Protein AF-A0A3M1YSK4-F1 (afdb_monomer_lite)

Structure (mmCIF, N/CA/C/O backbone):
data_AF-A0A3M1YSK4-F1
#
_entry.id   AF-A0A3M1YSK4-F1
#
loop_
_atom_site.group_PDB
_atom_site.id
_atom_site.type_symbol
_atom_site.label_atom_id
_atom_site.label_alt_id
_atom_site.label_comp_id
_atom_site.label_asym_id
_atom_site.label_entity_id
_atom_site.label_seq_id
_atom_site.pdbx_PDB_ins_code
_atom_site.Cartn_x
_atom_site.Cartn_y
_atom_site.Cartn_z
_atom_site.occupancy
_atom_site.B_iso_or_equiv
_atom_site.auth_seq_id
_atom_site.auth_comp_id
_atom_site.auth_asym_id
_atom_site.auth_atom_id
_atom_site.pdbx_PDB_model_num
ATOM 1 N N . ILE A 1 1 ? -43.337 2.635 16.873 1.00 69.44 1 ILE A N 1
ATOM 2 C CA . ILE A 1 1 ? -42.571 3.562 17.735 1.00 69.44 1 ILE A CA 1
ATOM 3 C C . ILE A 1 1 ? -43.457 3.915 18.914 1.00 69.44 1 ILE A C 1
ATOM 5 O O . ILE A 1 1 ? -44.549 4.433 18.715 1.00 69.44 1 ILE A O 1
ATOM 9 N N . ASP A 1 2 ? -43.029 3.544 20.111 1.00 74.69 2 ASP A N 1
ATOM 10 C CA . ASP A 1 2 ? -43.622 3.977 21.366 1.00 74.69 2 ASP A CA 1
ATOM 11 C C . ASP A 1 2 ? -42.881 5.238 21.821 1.00 74.69 2 ASP A C 1
ATOM 13 O O . ASP A 1 2 ? -41.822 5.171 22.446 1.00 74.69 2 ASP A O 1
ATOM 17 N N . ALA A 1 3 ? -43.426 6.394 21.438 1.00 64.06 3 ALA A N 1
ATOM 18 C CA . ALA A 1 3 ? -42.838 7.697 21.733 1.00 64.06 3 ALA A CA 1
ATOM 19 C C . ALA A 1 3 ? -42.846 8.032 23.235 1.00 64.06 3 ALA A C 1
ATOM 21 O O . ALA A 1 3 ? -42.086 8.889 23.667 1.00 64.06 3 ALA A O 1
ATOM 22 N N . VAL A 1 4 ? -43.686 7.364 24.036 1.00 69.44 4 VAL A N 1
ATOM 23 C CA . VAL A 1 4 ? -43.773 7.607 25.485 1.00 69.44 4 VAL A CA 1
ATOM 24 C C . VAL A 1 4 ? -42.584 6.978 26.205 1.00 69.44 4 VAL A C 1
ATOM 26 O O . VAL A 1 4 ? -42.058 7.564 27.145 1.00 69.44 4 VAL A O 1
ATOM 29 N N . ASN A 1 5 ? -42.140 5.809 25.740 1.00 73.50 5 ASN A N 1
ATOM 30 C CA . ASN A 1 5 ? -41.028 5.070 26.338 1.00 73.50 5 ASN A CA 1
ATOM 31 C C . ASN A 1 5 ? -39.710 5.197 25.556 1.00 73.50 5 ASN A C 1
ATOM 33 O O . ASN A 1 5 ? -38.751 4.512 25.900 1.00 73.50 5 ASN A O 1
ATOM 37 N N . ASN A 1 6 ? -39.669 6.030 24.509 1.00 79.12 6 ASN A N 1
ATOM 38 C CA . ASN A 1 6 ? -38.544 6.163 23.576 1.00 79.12 6 ASN A CA 1
ATOM 39 C C . ASN A 1 6 ? -38.086 4.808 22.994 1.00 79.12 6 ASN A C 1
ATOM 41 O O . ASN A 1 6 ? -36.910 4.459 23.034 1.00 79.12 6 ASN A O 1
ATOM 45 N N . ARG A 1 7 ? -39.041 3.994 22.513 1.00 83.31 7 ARG A N 1
ATOM 46 C CA . ARG A 1 7 ? -38.781 2.618 22.046 1.00 83.31 7 ARG A CA 1
ATOM 47 C C . ARG A 1 7 ? -39.278 2.352 20.634 1.00 83.31 7 ARG A C 1
ATOM 49 O O . ARG A 1 7 ? -40.385 2.738 20.245 1.00 83.31 7 ARG A O 1
ATOM 56 N N . ILE A 1 8 ? -38.508 1.568 19.889 1.00 84.94 8 ILE A N 1
ATOM 57 C CA . ILE A 1 8 ? -38.940 0.961 18.630 1.00 84.94 8 ILE A CA 1
ATOM 58 C C . ILE A 1 8 ? -39.324 -0.491 18.926 1.00 84.94 8 ILE A C 1
ATOM 60 O O . ILE A 1 8 ? -38.470 -1.351 19.090 1.00 84.94 8 ILE A O 1
ATOM 64 N N . ASN A 1 9 ? -40.627 -0.764 19.025 1.00 84.38 9 ASN A N 1
ATOM 65 C CA . ASN A 1 9 ? -41.122 -2.125 19.225 1.00 84.38 9 ASN A CA 1
ATOM 66 C C . ASN A 1 9 ? -41.225 -2.840 17.879 1.00 84.38 9 ASN A C 1
ATOM 68 O O . ASN A 1 9 ? -41.988 -2.417 17.006 1.00 84.38 9 ASN A O 1
ATOM 72 N N . LEU A 1 10 ? -40.472 -3.925 17.748 1.00 78.12 10 LEU A N 1
ATOM 73 C CA . LEU A 1 10 ? -40.433 -4.781 16.572 1.00 78.12 10 LEU A CA 1
ATOM 74 C C . LEU A 1 10 ? -41.111 -6.120 16.888 1.00 78.12 10 LEU A C 1
ATOM 76 O O . LEU A 1 10 ? -41.159 -6.552 18.038 1.00 78.12 10 LEU A O 1
ATOM 80 N N . THR A 1 11 ? -41.684 -6.754 15.868 1.00 80.00 11 THR A N 1
ATOM 81 C CA . THR A 1 11 ? -42.282 -8.100 15.967 1.00 80.00 11 THR A CA 1
ATOM 82 C C . THR A 1 11 ? -41.516 -9.051 15.044 1.00 80.00 11 THR A C 1
ATOM 84 O O . THR A 1 11 ? -40.418 -8.714 14.614 1.00 80.00 11 THR A O 1
ATOM 87 N N . SER A 1 12 ? -42.048 -10.235 14.729 1.00 79.50 12 SER A N 1
ATOM 88 C CA . SER A 1 12 ? -41.377 -11.170 13.817 1.00 79.50 12 SER A CA 1
ATOM 89 C C . SER A 1 12 ? -41.131 -10.545 12.437 1.00 79.50 12 SER A C 1
ATOM 91 O O . SER A 1 12 ? -42.082 -10.095 11.795 1.00 79.50 12 SER A O 1
ATOM 93 N N . GLY A 1 13 ? -39.889 -10.572 11.959 1.00 80.25 13 GLY A N 1
ATOM 94 C CA . GLY A 1 13 ? -39.510 -10.066 10.641 1.00 80.25 13 GLY A CA 1
ATOM 95 C C . GLY A 1 13 ? -38.006 -9.821 10.527 1.00 80.25 13 GLY A C 1
ATOM 96 O O . GLY A 1 13 ? -37.271 -10.058 11.480 1.00 80.25 13 GLY A O 1
ATOM 97 N N . ILE A 1 14 ? -37.577 -9.344 9.357 1.00 78.81 14 ILE A N 1
ATOM 98 C CA . ILE A 1 14 ? -36.200 -8.912 9.079 1.00 78.81 14 ILE A CA 1
ATOM 99 C C . ILE A 1 14 ? -36.229 -7.402 8.844 1.00 78.81 14 ILE A C 1
ATOM 101 O O . ILE A 1 14 ? -37.093 -6.904 8.117 1.00 78.81 14 ILE A O 1
ATOM 105 N N . ILE A 1 15 ? -35.292 -6.684 9.455 1.00 84.81 15 ILE A N 1
ATOM 106 C CA . ILE A 1 15 ? -35.078 -5.249 9.262 1.00 84.81 15 ILE A CA 1
ATOM 107 C C . ILE A 1 15 ? -33.598 -5.054 8.966 1.00 84.81 15 ILE A C 1
ATOM 109 O O . ILE A 1 15 ? -32.763 -5.674 9.612 1.00 84.81 15 ILE A O 1
ATOM 113 N N . TYR A 1 16 ? -33.301 -4.219 7.975 1.00 85.50 16 TYR A N 1
ATOM 114 C CA . TYR A 1 16 ? -31.937 -3.944 7.515 1.00 85.50 16 TYR A CA 1
ATOM 115 C C . TYR A 1 16 ? -31.630 -2.437 7.437 1.00 85.50 16 TYR A C 1
ATOM 117 O O . TYR A 1 16 ? -30.545 -2.047 7.028 1.00 85.50 16 TYR A O 1
ATOM 125 N N . ASP A 1 17 ? -32.614 -1.578 7.727 1.00 89.38 17 ASP A N 1
ATOM 126 C CA . ASP A 1 17 ? -32.484 -0.120 7.651 1.00 89.38 17 ASP A CA 1
ATOM 127 C C . ASP A 1 17 ? -33.596 0.539 8.477 1.00 89.38 17 ASP A C 1
ATOM 129 O O . ASP A 1 17 ? -34.782 0.265 8.261 1.00 89.38 17 ASP A O 1
ATOM 133 N N . ILE A 1 18 ? -33.236 1.419 9.411 1.00 91.25 18 ILE A N 1
ATOM 134 C CA . ILE A 1 18 ? -34.190 2.246 10.157 1.00 91.25 18 ILE A CA 1
ATOM 135 C C . ILE A 1 18 ? -33.771 3.704 10.027 1.00 91.25 18 ILE A C 1
ATOM 137 O O . ILE A 1 18 ? -32.757 4.123 10.578 1.00 91.25 18 ILE A O 1
ATOM 141 N N . LYS A 1 19 ? -34.597 4.497 9.344 1.00 91.12 19 LYS A N 1
ATOM 142 C CA . LYS A 1 19 ? -34.442 5.952 9.251 1.00 91.12 19 LYS A CA 1
ATOM 143 C C . LYS A 1 19 ? -35.595 6.644 9.949 1.00 91.12 19 LYS A C 1
ATOM 145 O O . LYS A 1 19 ? -36.758 6.435 9.596 1.00 91.12 19 LYS A O 1
ATOM 150 N N . LEU A 1 20 ? -35.267 7.458 10.940 1.00 89.44 20 LEU A N 1
ATOM 151 C CA . LEU A 1 20 ? -36.227 8.250 11.693 1.00 89.44 20 LEU A CA 1
ATOM 152 C C . LEU A 1 20 ? -36.353 9.655 11.091 1.00 89.44 20 LEU A C 1
ATOM 154 O O . LEU A 1 20 ? -35.491 10.134 10.356 1.00 89.44 20 LEU A O 1
ATOM 158 N N . SER A 1 21 ? -37.473 10.322 11.371 1.00 88.12 21 SER A N 1
ATOM 159 C CA . SER A 1 21 ? -37.780 11.643 10.805 1.00 88.12 21 SER A CA 1
ATOM 160 C C . SER A 1 21 ? -36.887 12.772 11.326 1.00 88.12 21 SER A C 1
ATOM 162 O O . SER A 1 21 ? -36.872 13.847 10.735 1.00 88.12 21 SER A O 1
ATOM 164 N N . ASP A 1 22 ? -36.188 12.549 12.436 1.00 85.81 22 ASP A N 1
ATOM 165 C CA . ASP A 1 22 ? -35.178 13.453 12.997 1.00 85.81 22 ASP A CA 1
ATOM 166 C C . ASP A 1 22 ? -33.801 13.304 12.324 1.00 85.81 22 ASP A C 1
ATOM 168 O O . ASP A 1 22 ? -32.892 14.073 12.620 1.00 85.81 22 ASP A O 1
ATOM 172 N N . GLY A 1 23 ? -33.662 12.364 11.384 1.00 87.94 23 GLY A N 1
ATOM 173 C CA . GLY A 1 23 ? -32.431 12.109 10.644 1.00 87.94 23 GLY A CA 1
ATOM 174 C C . GLY A 1 23 ? -31.583 10.972 11.211 1.00 87.94 23 GLY A C 1
ATOM 175 O O . GLY A 1 23 ? -30.638 10.569 10.533 1.00 87.94 23 GLY A O 1
ATOM 176 N N . THR A 1 24 ? -31.930 10.417 12.379 1.00 90.75 24 THR A N 1
ATOM 177 C CA . THR A 1 24 ? -31.258 9.239 12.942 1.00 90.75 24 THR A CA 1
ATOM 178 C C . THR A 1 24 ? -31.364 8.049 11.994 1.00 90.75 24 THR A C 1
ATOM 180 O O . THR A 1 24 ? -32.430 7.773 11.426 1.00 90.75 24 THR A O 1
ATOM 183 N N . HIS A 1 25 ? -30.247 7.345 11.807 1.00 92.44 25 HIS A N 1
ATOM 184 C CA . HIS A 1 25 ? -30.142 6.262 10.836 1.00 92.44 25 HIS A CA 1
ATOM 185 C C . HIS A 1 25 ? -29.401 5.071 11.436 1.00 92.44 25 HIS A C 1
ATOM 187 O O . HIS A 1 25 ? -28.190 5.122 11.606 1.00 92.44 25 HIS A O 1
ATOM 193 N N . TYR A 1 26 ? -30.129 3.988 11.696 1.00 92.00 26 TYR A N 1
ATOM 194 C CA . TYR A 1 26 ? -29.552 2.699 12.071 1.00 92.00 26 TYR A CA 1
ATOM 195 C C . TYR A 1 26 ? -29.442 1.812 10.830 1.00 92.00 26 TYR A C 1
ATOM 197 O O . TYR A 1 26 ? -30.453 1.533 10.173 1.00 92.00 26 TYR A O 1
ATOM 205 N N . LYS A 1 27 ? -28.218 1.390 10.506 1.00 89.88 27 LYS A N 1
ATOM 206 C CA . LYS A 1 27 ? -27.912 0.496 9.377 1.00 89.88 27 LYS A CA 1
ATOM 207 C C . LYS A 1 27 ? -28.042 -0.992 9.740 1.00 89.88 27 LYS A C 1
ATOM 209 O O . LYS A 1 27 ? -28.149 -1.811 8.832 1.00 89.88 27 LYS A O 1
ATOM 214 N N . CYS A 1 28 ? -28.144 -1.311 11.035 1.00 86.62 28 CYS A N 1
ATOM 215 C CA . CYS A 1 28 ? -28.418 -2.652 11.567 1.00 86.62 28 CYS A CA 1
ATOM 216 C C . CYS A 1 28 ? -27.356 -3.705 11.192 1.00 86.62 28 CYS A C 1
ATOM 218 O O . CYS A 1 28 ? -27.681 -4.872 10.952 1.00 86.62 28 CYS A O 1
ATOM 220 N N . ASP A 1 29 ? -26.101 -3.282 11.106 1.00 81.44 29 ASP A N 1
ATOM 221 C CA . ASP A 1 29 ? -24.945 -4.039 10.637 1.00 81.44 29 ASP A CA 1
ATOM 222 C C . ASP A 1 29 ? -23.844 -4.187 11.704 1.00 81.44 29 ASP A C 1
ATOM 224 O O . ASP A 1 29 ? -22.686 -4.408 11.374 1.00 81.44 29 ASP A O 1
ATOM 228 N N . GLU A 1 30 ? -24.192 -4.102 12.989 1.00 81.38 30 GLU A N 1
ATOM 229 C CA . GLU A 1 30 ? -23.227 -4.102 14.097 1.00 81.38 30 GLU A CA 1
ATOM 230 C C . GLU A 1 30 ? -22.634 -5.490 14.401 1.00 81.38 30 GLU A C 1
ATOM 232 O O . GLU A 1 30 ? -21.515 -5.615 14.898 1.00 81.38 30 GLU A O 1
ATOM 237 N N . GLY A 1 31 ? -23.369 -6.554 14.062 1.00 77.00 31 GLY A N 1
ATOM 238 C CA . GLY A 1 31 ? -22.914 -7.950 14.091 1.00 77.00 31 GLY A CA 1
ATOM 239 C C . GLY A 1 31 ? -22.781 -8.590 15.478 1.00 77.00 31 GLY A C 1
ATOM 240 O O . GLY A 1 31 ? -22.920 -9.808 15.577 1.00 77.00 31 GLY A O 1
ATOM 241 N N . ALA A 1 32 ? -22.565 -7.797 16.528 1.00 76.00 32 ALA A N 1
ATOM 242 C CA . ALA A 1 32 ? -22.405 -8.228 17.916 1.00 76.00 32 ALA A CA 1
ATOM 243 C C . ALA A 1 32 ? -22.795 -7.106 18.902 1.00 76.00 32 ALA A C 1
ATOM 245 O O . ALA A 1 32 ? -22.963 -5.947 18.516 1.00 76.00 32 ALA A O 1
ATOM 246 N N . GLY A 1 33 ? -22.911 -7.449 20.185 1.00 76.06 33 GLY A N 1
ATOM 247 C CA . GLY A 1 33 ? -23.252 -6.529 21.269 1.00 76.06 33 GLY A CA 1
ATOM 248 C C . GLY A 1 33 ? -24.736 -6.150 21.330 1.00 76.06 33 GLY A C 1
ATOM 249 O O . GLY A 1 33 ? -25.589 -6.694 20.624 1.00 76.06 33 GLY A O 1
ATOM 250 N N . THR A 1 34 ? -25.075 -5.205 22.218 1.00 79.31 34 THR A N 1
ATOM 251 C CA . THR A 1 34 ? -26.468 -4.748 22.413 1.00 79.31 34 THR A CA 1
ATOM 252 C C . THR A 1 34 ? -26.717 -3.314 21.954 1.00 79.31 34 THR A C 1
ATOM 254 O O . THR A 1 34 ? -27.805 -2.769 22.172 1.00 79.31 34 THR A O 1
ATOM 257 N N . THR A 1 35 ? -25.742 -2.699 21.290 1.00 82.50 35 THR A N 1
ATOM 258 C CA . THR A 1 35 ? -25.827 -1.320 20.808 1.00 82.50 35 THR A CA 1
ATOM 259 C C . THR A 1 35 ? -26.186 -1.283 19.325 1.00 82.50 35 THR A C 1
ATOM 261 O O . THR A 1 35 ? -25.550 -1.936 18.511 1.00 82.50 35 THR A O 1
ATOM 264 N N . ALA A 1 36 ? -27.212 -0.505 18.976 1.00 87.69 36 ALA A N 1
ATOM 265 C CA . ALA A 1 36 ? -27.541 -0.172 17.593 1.00 87.69 36 ALA A CA 1
ATOM 266 C C . ALA A 1 36 ? -26.925 1.191 17.261 1.00 87.69 36 ALA A C 1
ATOM 268 O O . ALA A 1 36 ? -27.290 2.207 17.866 1.00 87.69 36 ALA A O 1
ATOM 269 N N . PHE A 1 37 ? -25.980 1.238 16.329 1.00 88.81 37 PHE A N 1
ATOM 270 C CA . PHE A 1 37 ? -25.201 2.441 16.078 1.00 88.81 37 PHE A CA 1
ATOM 271 C C . PHE A 1 37 ? -25.947 3.410 15.151 1.00 88.81 37 PHE A C 1
ATOM 273 O O . PHE A 1 37 ? -26.429 3.047 14.080 1.00 88.81 37 PHE A O 1
ATOM 280 N N . ASP A 1 38 ? -26.044 4.675 15.569 1.00 90.81 38 ASP A N 1
ATOM 281 C CA . ASP A 1 38 ? -26.586 5.752 14.751 1.00 90.81 38 ASP A CA 1
ATOM 282 C C . ASP A 1 38 ? -25.521 6.283 13.788 1.00 90.81 38 ASP A C 1
ATOM 284 O O . ASP A 1 38 ? -24.618 7.026 14.171 1.00 90.81 38 ASP A O 1
ATOM 288 N N . SER A 1 39 ? -25.663 5.942 12.511 1.00 91.69 39 SER A N 1
ATOM 289 C CA . SER A 1 39 ? -24.765 6.387 11.449 1.00 91.69 39 SER A CA 1
ATOM 290 C C . SER A 1 39 ? -24.974 7.840 11.029 1.00 91.69 39 SER A C 1
ATOM 292 O O . SER A 1 39 ? -24.248 8.330 10.170 1.00 91.69 39 SER A O 1
ATOM 294 N N . SER A 1 40 ? -25.972 8.543 11.569 1.00 88.88 40 SER A N 1
ATOM 295 C CA . SER A 1 40 ? -26.263 9.928 11.174 1.00 88.88 40 SER A CA 1
ATOM 296 C C . SER A 1 40 ? -25.323 10.966 11.786 1.00 88.88 40 SER A C 1
ATOM 298 O O . SER A 1 40 ? -25.319 12.110 11.337 1.00 88.88 40 SER A O 1
ATOM 300 N N . GLY A 1 41 ? -24.545 10.588 12.805 1.00 82.00 41 GLY A N 1
ATOM 301 C CA . GLY A 1 41 ? -23.693 11.513 13.554 1.00 82.00 41 GLY A CA 1
ATOM 302 C C . GLY A 1 41 ? -24.433 12.319 14.629 1.00 82.00 41 GLY A C 1
ATOM 303 O O . GLY A 1 41 ? -23.827 13.173 15.270 1.00 82.00 41 GLY A O 1
ATOM 304 N N . ASN A 1 42 ? -25.722 12.046 14.869 1.00 82.00 42 ASN A N 1
ATOM 305 C CA . ASN A 1 42 ? -26.486 12.686 15.946 1.00 82.00 42 ASN A CA 1
ATOM 306 C C . ASN A 1 42 ? -26.203 12.073 17.331 1.00 82.00 42 ASN A C 1
ATOM 308 O O . ASN A 1 42 ? -26.678 12.591 18.340 1.00 82.00 42 ASN A O 1
ATOM 312 N N . GLY A 1 43 ? -25.444 10.973 17.393 1.00 81.62 43 GLY A N 1
ATOM 313 C CA . GLY A 1 43 ? -25.114 10.283 18.642 1.00 81.62 43 GLY A CA 1
ATOM 314 C C . GLY A 1 43 ? -26.318 9.589 19.285 1.00 81.62 43 GLY A C 1
ATOM 315 O O . GLY A 1 43 ? -26.265 9.221 20.457 1.00 81.62 43 GLY A O 1
ATOM 316 N N . HIS A 1 44 ? -27.418 9.399 18.546 1.00 86.62 44 HIS A N 1
ATOM 317 C CA . HIS A 1 44 ? -28.630 8.755 19.050 1.00 86.62 44 HIS A CA 1
ATOM 318 C C . HIS A 1 44 ? -28.513 7.226 18.983 1.00 86.62 44 HIS A C 1
ATOM 320 O O . HIS A 1 44 ? -29.380 6.552 18.427 1.00 86.62 44 HIS A O 1
ATOM 326 N N . HIS A 1 45 ? -27.439 6.657 19.529 1.00 86.25 45 HIS A N 1
ATOM 327 C CA . HIS A 1 45 ? -27.257 5.207 19.581 1.00 86.25 45 HIS A CA 1
ATOM 328 C C . HIS A 1 45 ? -28.413 4.536 20.342 1.00 86.25 45 HIS A C 1
ATOM 330 O O . HIS A 1 45 ? -28.910 5.038 21.353 1.00 86.25 45 HIS A O 1
ATOM 336 N N . GLY A 1 46 ? -28.887 3.413 19.812 1.00 84.25 46 GLY A N 1
ATOM 337 C CA . GLY A 1 46 ? -29.990 2.640 20.361 1.00 84.25 46 GLY A CA 1
ATOM 338 C C . GLY A 1 46 ? -29.499 1.508 21.256 1.00 84.25 46 GLY A C 1
ATOM 339 O O . GLY A 1 46 ? -28.394 1.003 21.104 1.00 84.25 46 GLY A O 1
ATOM 340 N N . THR A 1 47 ? -30.357 1.063 22.171 1.00 83.56 47 THR A N 1
ATOM 341 C CA . THR A 1 47 ? -30.141 -0.165 22.944 1.00 83.56 47 THR A CA 1
ATOM 342 C C . THR A 1 47 ? -31.109 -1.246 22.495 1.00 83.56 47 THR A C 1
ATOM 344 O O . THR A 1 47 ? -32.327 -1.043 22.489 1.00 83.56 47 THR A O 1
ATOM 347 N N . MET A 1 48 ? -30.568 -2.410 22.163 1.00 84.56 48 MET A N 1
ATOM 348 C CA . MET A 1 48 ? -31.319 -3.603 21.817 1.00 84.56 48 MET A CA 1
ATOM 349 C C . MET A 1 48 ? -31.724 -4.355 23.090 1.00 84.56 48 MET A C 1
ATOM 351 O O . MET A 1 48 ? -30.901 -4.645 23.953 1.00 84.56 48 MET A O 1
ATOM 355 N N . TYR A 1 49 ? -33.014 -4.672 23.221 1.00 83.69 49 TYR A N 1
ATOM 356 C CA . TYR A 1 49 ? -33.566 -5.361 24.391 1.00 83.69 49 TYR A CA 1
ATOM 357 C C . TYR A 1 49 ? -34.179 -6.703 24.002 1.00 83.69 49 TYR A C 1
ATOM 359 O O . TYR A 1 49 ? -34.868 -6.800 22.987 1.00 83.69 49 TYR A O 1
ATOM 367 N N . ASN A 1 50 ? -34.019 -7.705 24.874 1.00 83.75 50 ASN A N 1
ATOM 368 C CA . ASN A 1 50 ? -34.558 -9.063 24.705 1.00 83.75 50 ASN A CA 1
ATOM 369 C C . ASN A 1 50 ? -34.070 -9.761 23.426 1.00 83.75 50 ASN A C 1
ATOM 371 O O . ASN A 1 50 ? -34.834 -10.477 22.775 1.00 83.75 50 ASN A O 1
ATOM 375 N N . ILE A 1 51 ? -32.806 -9.541 23.069 1.00 80.94 51 ILE A N 1
ATOM 376 C CA . ILE A 1 51 ? -32.171 -10.195 21.929 1.00 80.94 51 ILE A CA 1
ATOM 377 C C . ILE A 1 51 ? -31.484 -11.490 22.362 1.00 80.94 51 ILE A C 1
ATOM 379 O O . ILE A 1 51 ? -31.101 -11.657 23.516 1.00 80.94 51 ILE A O 1
ATOM 383 N N . THR A 1 52 ? -31.330 -12.420 21.425 1.00 82.88 52 THR A N 1
ATOM 384 C CA . THR A 1 52 ? -30.379 -13.529 21.545 1.00 82.88 52 THR A CA 1
ATOM 385 C C . THR A 1 52 ? -29.306 -13.277 20.504 1.00 82.88 52 THR A C 1
ATOM 387 O O . THR A 1 52 ? -29.560 -13.516 19.327 1.00 82.88 52 THR A O 1
ATOM 390 N N . GLU A 1 53 ? -28.159 -12.747 20.931 1.00 73.38 53 GLU A N 1
ATOM 391 C CA . GLU A 1 53 ? -27.099 -12.208 20.063 1.00 73.38 53 GLU A CA 1
ATOM 392 C C . GLU A 1 53 ? -26.718 -13.165 18.927 1.00 73.38 53 GLU A C 1
ATOM 394 O O . GLU A 1 53 ? -26.773 -12.787 17.760 1.00 73.38 53 GLU A O 1
ATOM 399 N N . SER A 1 54 ? -26.522 -14.449 19.246 1.00 71.81 54 SER A N 1
ATOM 400 C CA . SER A 1 54 ? -26.182 -15.508 18.280 1.00 71.81 54 SER A CA 1
ATOM 401 C C . SER A 1 54 ? -27.213 -15.751 17.170 1.00 71.81 54 SER A C 1
ATOM 403 O O . SER A 1 54 ? -26.939 -16.487 16.225 1.00 71.81 54 SER A O 1
ATOM 405 N N . THR A 1 55 ? -28.412 -15.181 17.287 1.00 76.25 55 THR A N 1
ATOM 406 C CA . THR A 1 55 ? -29.503 -15.319 16.309 1.00 76.25 55 THR A CA 1
ATOM 407 C C . THR A 1 55 ? -30.143 -13.985 15.928 1.00 76.25 55 THR A C 1
ATOM 409 O O . THR A 1 55 ? -31.090 -13.976 15.143 1.00 76.25 55 THR A O 1
ATOM 412 N N . PHE A 1 56 ? -29.682 -12.868 16.504 1.00 79.50 56 PHE A N 1
ATOM 413 C CA . PHE A 1 56 ? -30.291 -11.559 16.285 1.00 79.50 56 PHE A CA 1
ATOM 414 C C . PHE A 1 56 ? -29.872 -10.974 14.935 1.00 79.50 56 PHE A C 1
ATOM 416 O O . PHE A 1 56 ? -30.727 -10.526 14.172 1.00 79.50 56 PHE A O 1
ATOM 423 N N . HIS A 1 57 ? -28.578 -11.050 14.612 1.00 78.88 57 HIS A N 1
ATOM 424 C CA . HIS A 1 57 ? -28.072 -10.736 13.280 1.00 78.88 57 HIS A CA 1
ATOM 425 C C . HIS A 1 57 ? -28.139 -11.979 12.383 1.00 78.88 57 HIS A C 1
ATOM 427 O O . HIS A 1 57 ? -27.776 -13.084 12.785 1.00 78.88 57 HIS A O 1
ATOM 433 N N . ALA A 1 58 ? -28.619 -11.795 11.154 1.00 75.00 58 ALA A N 1
ATOM 434 C CA . ALA A 1 58 ? -28.715 -12.840 10.142 1.00 75.00 58 ALA A CA 1
ATOM 435 C C . ALA A 1 58 ? -28.367 -12.269 8.765 1.00 75.00 58 ALA A C 1
ATOM 437 O O . ALA A 1 58 ? -28.636 -11.103 8.479 1.00 75.00 58 ALA A O 1
ATOM 438 N N . THR A 1 59 ? -27.796 -13.101 7.897 1.00 72.44 59 THR A N 1
ATOM 439 C CA . THR A 1 59 ? -27.452 -12.711 6.528 1.00 72.44 59 THR A CA 1
ATOM 440 C C . THR A 1 59 ? -28.652 -12.882 5.591 1.00 72.44 59 THR A C 1
ATOM 442 O O . THR A 1 59 ? -29.339 -13.904 5.605 1.00 72.44 59 THR A O 1
ATOM 445 N N . ASP A 1 60 ? -28.913 -11.879 4.746 1.00 70.31 60 ASP A N 1
ATOM 446 C CA . ASP A 1 60 ? -29.924 -11.938 3.684 1.00 70.31 60 ASP A CA 1
ATOM 447 C C . ASP A 1 60 ? -29.367 -11.295 2.406 1.00 70.31 60 ASP A C 1
ATOM 449 O O . ASP A 1 60 ? -28.951 -10.139 2.394 1.00 70.31 60 ASP A O 1
ATOM 453 N N . ASN A 1 61 ? -29.353 -12.047 1.307 1.00 66.81 61 ASN A N 1
ATOM 454 C CA . ASN A 1 61 ? -28.756 -11.619 0.038 1.00 66.81 61 ASN A CA 1
ATOM 455 C C . ASN A 1 61 ? -29.705 -10.802 -0.864 1.00 66.81 61 ASN A C 1
ATOM 457 O O . ASN A 1 61 ? -29.341 -10.486 -2.004 1.00 66.81 61 ASN A O 1
ATOM 461 N N . ARG A 1 62 ? -30.920 -10.498 -0.387 1.00 71.69 62 ARG A N 1
ATOM 462 C CA . ARG A 1 62 ? -31.958 -9.732 -1.103 1.00 71.69 62 ARG A CA 1
ATOM 463 C C . ARG A 1 62 ? -32.040 -8.279 -0.650 1.00 71.69 62 ARG A C 1
ATOM 465 O O . ARG A 1 62 ? -32.734 -7.489 -1.288 1.00 71.69 62 ARG A O 1
ATOM 472 N N . VAL A 1 63 ? -31.374 -7.931 0.448 1.00 76.06 63 VAL A N 1
ATOM 473 C CA . VAL A 1 63 ? -31.370 -6.581 1.019 1.00 76.06 63 VAL A CA 1
ATOM 474 C C . VAL A 1 63 ? -30.039 -5.881 0.753 1.00 76.06 63 VAL A C 1
ATOM 476 O O . VAL A 1 63 ? -29.055 -6.499 0.349 1.00 76.06 63 VAL A O 1
ATOM 479 N N . ARG A 1 64 ? -30.018 -4.557 0.931 1.00 78.25 64 ARG A N 1
ATOM 480 C CA . ARG A 1 64 ? -28.795 -3.759 0.798 1.00 78.25 64 ARG A CA 1
ATOM 481 C C . ARG A 1 64 ? -27.829 -4.136 1.924 1.00 78.25 64 ARG A C 1
ATOM 483 O O . ARG A 1 64 ? -28.231 -4.098 3.080 1.00 78.25 64 ARG A O 1
ATOM 490 N N . SER A 1 65 ? -26.571 -4.416 1.592 1.00 79.81 65 SER A N 1
ATOM 491 C CA . SER A 1 65 ? -25.496 -4.514 2.586 1.00 79.81 65 SER A CA 1
ATOM 492 C C . SER A 1 65 ? -24.790 -3.166 2.693 1.00 79.81 65 SER A C 1
ATOM 494 O O . SER A 1 65 ? -24.177 -2.706 1.732 1.00 79.81 65 SER A O 1
ATOM 496 N N . TRP A 1 66 ? -24.924 -2.496 3.837 1.00 84.06 66 TRP A N 1
ATOM 497 C CA . TRP A 1 66 ? -24.263 -1.214 4.083 1.00 84.06 66 TRP A CA 1
ATOM 498 C C . TRP A 1 66 ? -22.750 -1.366 4.219 1.00 84.06 66 TRP A C 1
ATOM 500 O O . TRP A 1 66 ? -22.019 -0.630 3.557 1.00 84.06 66 TRP A O 1
ATOM 510 N N . GLN A 1 67 ? -22.311 -2.373 4.973 1.00 80.94 67 GLN A N 1
ATOM 511 C CA . GLN A 1 67 ? -20.914 -2.794 5.070 1.00 80.94 67 GLN A CA 1
ATOM 512 C C . GLN A 1 67 ? -20.266 -2.969 3.693 1.00 80.94 67 GLN A C 1
ATOM 514 O O . GLN A 1 67 ? -19.171 -2.482 3.461 1.00 80.94 67 GLN A O 1
ATOM 519 N N . ASN A 1 68 ? -20.973 -3.591 2.748 1.00 76.25 68 ASN A N 1
ATOM 520 C CA . ASN A 1 68 ? -20.431 -3.872 1.421 1.00 76.25 68 ASN A CA 1
ATOM 521 C C . ASN A 1 68 ? -20.564 -2.721 0.405 1.00 76.25 68 ASN A C 1
ATOM 523 O O . ASN A 1 68 ? -19.886 -2.672 -0.614 1.00 76.25 68 ASN A O 1
ATOM 527 N N . GLU A 1 69 ? -21.536 -1.832 0.587 1.00 77.69 69 GLU A N 1
ATOM 528 C CA . GLU A 1 69 ? -21.761 -0.724 -0.354 1.00 77.69 69 GLU A CA 1
ATOM 529 C C . GLU A 1 69 ? -21.042 0.556 0.063 1.00 77.69 69 GLU A C 1
ATOM 531 O O . GLU A 1 69 ? -20.888 1.459 -0.758 1.00 77.69 69 GLU A O 1
ATOM 536 N N . VAL A 1 70 ? -20.677 0.661 1.338 1.00 83.50 70 VAL A N 1
ATOM 537 C CA . VAL A 1 70 ? -20.089 1.864 1.927 1.00 83.50 70 VAL A CA 1
ATOM 538 C C . VAL A 1 70 ? -18.804 1.511 2.661 1.00 83.50 70 VAL A C 1
ATOM 540 O O . VAL A 1 70 ? -17.773 2.108 2.382 1.00 83.50 70 VAL A O 1
ATOM 543 N N . GLY A 1 71 ? -18.861 0.517 3.542 1.00 84.31 71 GLY A N 1
ATOM 544 C CA . GLY A 1 71 ? -17.729 0.086 4.352 1.00 84.31 71 GLY A CA 1
ATOM 545 C C . GLY A 1 71 ? -18.066 0.030 5.837 1.00 84.31 71 GLY A C 1
ATOM 546 O O . GLY A 1 71 ? -19.147 0.447 6.271 1.00 84.31 71 GLY A O 1
ATOM 547 N N . TYR A 1 72 ? -17.130 -0.509 6.606 1.00 86.44 72 TYR A N 1
ATOM 548 C CA . TYR A 1 72 ? -17.193 -0.623 8.057 1.00 86.44 72 TYR A CA 1
ATOM 549 C C . TYR A 1 72 ? -15.784 -0.762 8.637 1.00 86.44 72 TYR A C 1
ATOM 551 O O . TYR A 1 72 ? -14.815 -1.011 7.920 1.00 86.44 72 TYR A O 1
ATOM 559 N N . ASN A 1 73 ? -15.687 -0.614 9.950 1.00 85.62 73 ASN A N 1
ATOM 560 C CA . ASN A 1 73 ? -14.516 -1.016 10.713 1.00 85.62 73 ASN A CA 1
ATOM 561 C C . ASN A 1 73 ? -14.895 -2.159 11.637 1.00 85.62 73 ASN A C 1
ATOM 563 O O . ASN A 1 73 ? -16.022 -2.232 12.122 1.00 85.62 73 ASN A O 1
ATOM 567 N N . ASP A 1 74 ? -13.957 -3.051 11.887 1.00 80.12 74 ASP A N 1
ATOM 568 C CA . ASP A 1 74 ? -14.121 -4.142 12.822 1.00 80.12 74 ASP A CA 1
ATOM 569 C C . ASP A 1 74 ? -13.193 -3.921 14.020 1.00 80.12 74 ASP A C 1
ATOM 571 O O . ASP A 1 74 ? -12.022 -3.578 13.871 1.00 80.12 74 ASP A O 1
ATOM 575 N N . TYR A 1 75 ? -13.754 -4.045 15.219 1.00 77.62 75 TYR A N 1
ATOM 576 C CA . TYR A 1 75 ? -13.075 -3.744 16.473 1.00 77.62 75 TYR A CA 1
ATOM 577 C C . TYR A 1 75 ? -13.115 -4.942 17.402 1.00 77.62 75 TYR A C 1
ATOM 579 O O . TYR A 1 75 ? -14.077 -5.716 17.405 1.00 77.62 75 TYR A O 1
ATOM 587 N N . VAL A 1 76 ? -12.093 -5.068 18.248 1.00 70.44 76 VAL A N 1
ATOM 588 C CA . VAL A 1 76 ? -12.103 -6.091 19.295 1.00 70.44 76 VAL A CA 1
ATOM 589 C C . VAL A 1 76 ? -13.189 -5.775 20.305 1.00 70.44 76 VAL A C 1
ATOM 591 O O . VAL A 1 76 ? -13.164 -4.747 20.984 1.00 70.44 76 VAL A O 1
ATOM 594 N N . PHE A 1 77 ? -14.124 -6.710 20.420 1.00 64.44 77 PHE A N 1
ATOM 595 C CA . PHE A 1 77 ? -15.166 -6.666 21.422 1.00 64.44 77 PHE A CA 1
ATOM 596 C C . PHE A 1 77 ? -14.779 -7.584 22.578 1.00 64.44 77 PHE A C 1
ATOM 598 O O . PHE A 1 77 ? -14.633 -8.801 22.419 1.00 64.44 77 PHE A O 1
ATOM 605 N N . PHE A 1 78 ? -14.567 -6.979 23.744 1.00 60.72 78 PHE A N 1
ATOM 606 C CA . PHE A 1 78 ? -14.197 -7.689 24.960 1.00 60.72 78 PHE A CA 1
ATOM 607 C C . PHE A 1 78 ? -15.475 -8.044 25.713 1.00 60.72 78 PHE A C 1
ATOM 609 O O . PHE A 1 78 ? -16.115 -7.171 26.290 1.00 60.72 78 PHE A O 1
ATOM 616 N N . ASN A 1 79 ? -15.865 -9.317 25.707 1.00 52.12 79 ASN A N 1
ATOM 617 C CA . ASN A 1 79 ? -17.035 -9.745 26.463 1.00 52.12 79 ASN A CA 1
ATOM 618 C C . ASN A 1 79 ? -16.665 -10.137 27.906 1.00 52.12 79 ASN A C 1
ATOM 620 O O . ASN A 1 79 ? -15.505 -10.185 28.321 1.00 52.12 79 ASN A O 1
ATOM 624 N N . SER A 1 80 ? -17.710 -10.434 28.667 1.00 49.50 80 SER A N 1
ATOM 625 C CA . SER A 1 80 ? -17.710 -10.837 30.069 1.00 49.50 80 SER A CA 1
ATOM 626 C C . SER A 1 80 ? -16.960 -12.138 30.400 1.00 49.50 80 SER A C 1
ATOM 628 O O . SER A 1 80 ? -16.739 -12.418 31.585 1.00 49.50 80 SER A O 1
ATOM 630 N N . THR A 1 81 ? -16.622 -12.956 29.400 1.00 49.34 81 THR A N 1
ATOM 631 C CA . THR A 1 81 ? -16.238 -14.367 29.552 1.00 49.34 81 THR A CA 1
ATOM 632 C C . THR A 1 81 ? -14.765 -14.620 29.223 1.00 49.34 81 THR A C 1
ATOM 634 O O . THR A 1 81 ? -14.107 -15.311 30.004 1.00 49.34 81 THR A O 1
ATOM 637 N N . ASN A 1 82 ? -14.209 -14.027 28.160 1.00 51.00 82 ASN A N 1
ATOM 638 C CA . ASN A 1 82 ? -12.766 -14.017 27.888 1.00 51.00 82 ASN A CA 1
ATOM 639 C C . ASN A 1 82 ? -12.336 -12.636 27.359 1.00 51.00 82 ASN A C 1
ATOM 641 O O . ASN A 1 82 ? -13.113 -11.936 26.723 1.00 51.00 82 ASN A O 1
ATOM 645 N N . GLY A 1 83 ? -11.083 -12.233 27.573 1.00 57.09 83 GLY A N 1
ATOM 646 C CA . GLY A 1 83 ? -10.541 -11.069 26.863 1.00 57.09 83 GLY A CA 1
ATOM 647 C C . GLY A 1 83 ? -9.162 -11.335 26.273 1.00 57.09 83 GLY A C 1
ATOM 648 O O . GLY A 1 83 ? -8.676 -12.470 26.309 1.00 57.09 83 GLY A O 1
ATOM 649 N N . ALA A 1 84 ? -8.567 -10.315 25.653 1.00 61.72 84 ALA A N 1
ATOM 650 C CA . ALA A 1 84 ? -7.409 -10.503 24.791 1.00 61.72 84 ALA A CA 1
ATOM 651 C C . ALA A 1 84 ? -6.106 -10.562 25.585 1.00 61.72 84 ALA A C 1
ATOM 653 O O . ALA A 1 84 ? -5.796 -9.704 26.414 1.00 61.72 84 ALA A O 1
ATOM 654 N N . MET A 1 85 ? -5.310 -11.585 25.297 1.00 64.88 85 MET A N 1
ATOM 655 C CA . MET A 1 85 ? -3.953 -11.707 25.810 1.00 64.88 85 MET A CA 1
ATOM 656 C C . MET A 1 85 ? -3.031 -10.785 25.011 1.00 64.88 85 MET A C 1
ATOM 658 O O . MET A 1 85 ? -2.935 -10.937 23.797 1.00 64.88 85 MET A O 1
ATOM 662 N N . LEU A 1 86 ? -2.364 -9.850 25.688 1.00 69.50 86 LEU A N 1
ATOM 663 C CA . LEU A 1 86 ? -1.395 -8.946 25.063 1.00 69.50 86 LEU A CA 1
ATOM 664 C C . LEU A 1 86 ? 0.025 -9.507 25.120 1.00 69.50 86 LEU A C 1
ATOM 666 O O . LEU A 1 86 ? 0.758 -9.456 24.141 1.00 69.50 86 LEU A O 1
ATOM 670 N N . ILE A 1 87 ? 0.416 -10.043 26.281 1.00 71.62 87 ILE A N 1
ATOM 671 C CA . ILE A 1 87 ? 1.756 -10.594 26.511 1.00 71.62 87 ILE A CA 1
ATOM 672 C C . ILE A 1 87 ? 1.627 -11.940 27.215 1.00 71.62 87 ILE A C 1
ATOM 674 O O . ILE A 1 87 ? 1.039 -12.029 28.297 1.00 71.62 87 ILE A O 1
ATOM 678 N N . ASP A 1 88 ? 2.228 -12.970 26.618 1.00 74.81 88 ASP A N 1
ATOM 679 C CA . ASP A 1 88 ? 2.338 -14.329 27.166 1.00 74.81 88 ASP A CA 1
ATOM 680 C C . ASP A 1 88 ? 3.792 -14.705 27.497 1.00 74.81 88 ASP A C 1
ATOM 682 O O . ASP A 1 88 ? 4.260 -15.802 27.198 1.00 74.81 88 ASP A O 1
ATOM 686 N N . ASP A 1 89 ? 4.545 -13.765 28.067 1.00 73.94 89 ASP A N 1
ATOM 687 C CA . ASP A 1 89 ? 5.937 -13.993 28.438 1.00 73.94 89 ASP A CA 1
ATOM 688 C C . ASP A 1 89 ? 6.268 -13.364 29.795 1.00 73.94 89 ASP A C 1
ATOM 690 O O . ASP A 1 89 ? 6.521 -12.166 29.935 1.00 73.94 89 ASP A O 1
ATOM 694 N N . ALA A 1 90 ? 6.314 -14.215 30.819 1.00 74.25 90 ALA A N 1
ATOM 695 C CA . ALA A 1 90 ? 6.696 -13.822 32.168 1.00 74.25 90 ALA A CA 1
ATOM 696 C C . ALA A 1 90 ? 8.130 -13.263 32.247 1.00 74.25 90 ALA A C 1
ATOM 698 O O . ALA A 1 90 ? 8.430 -12.495 33.157 1.00 74.25 90 ALA A O 1
ATOM 699 N N . SER A 1 91 ? 9.031 -13.645 31.335 1.00 77.12 91 SER A N 1
ATOM 700 C CA . SER A 1 91 ? 10.425 -13.185 31.341 1.00 77.12 91 SER A CA 1
ATOM 701 C C . SER A 1 91 ? 10.570 -11.742 30.857 1.00 77.12 91 SER A C 1
ATOM 703 O O . SER A 1 91 ? 11.398 -11.001 31.393 1.00 77.12 91 SER A O 1
ATOM 705 N N . VAL A 1 92 ? 9.714 -11.328 29.917 1.00 76.19 92 VAL A N 1
ATOM 706 C CA . VAL A 1 92 ? 9.577 -9.934 29.474 1.00 76.19 92 VAL A CA 1
ATOM 707 C C . VAL A 1 92 ? 9.018 -9.088 30.617 1.00 76.19 92 VAL A C 1
ATOM 709 O O . VAL A 1 92 ? 9.602 -8.071 30.989 1.00 76.19 92 VAL A O 1
ATOM 712 N N . LEU A 1 93 ? 7.939 -9.560 31.246 1.00 76.88 93 LEU A N 1
ATOM 713 C CA . LEU A 1 93 ? 7.248 -8.822 32.303 1.00 76.88 93 LEU A CA 1
ATOM 714 C C . LEU A 1 93 ? 8.084 -8.688 33.582 1.00 76.88 93 LEU A C 1
ATOM 716 O O . LEU A 1 93 ? 8.048 -7.633 34.204 1.00 76.88 93 LEU A O 1
ATOM 720 N N . ALA A 1 94 ? 8.890 -9.695 33.944 1.00 77.88 94 ALA A N 1
ATOM 721 C CA . ALA A 1 94 ? 9.667 -9.731 35.191 1.00 77.88 94 ALA A CA 1
ATOM 722 C C . ALA A 1 94 ? 10.633 -8.549 35.397 1.00 77.88 94 ALA A C 1
ATOM 724 O O . ALA A 1 94 ? 10.992 -8.246 36.535 1.00 77.88 94 ALA A O 1
ATOM 725 N N . ASN A 1 95 ? 11.066 -7.889 34.320 1.00 79.81 95 ASN A N 1
ATOM 726 C CA . ASN A 1 95 ? 11.970 -6.736 34.387 1.00 79.81 95 ASN A CA 1
ATOM 727 C C . ASN A 1 95 ? 11.243 -5.391 34.255 1.00 79.81 95 ASN A C 1
ATOM 729 O O . ASN A 1 95 ? 11.873 -4.340 34.352 1.00 79.81 95 ASN A O 1
ATOM 733 N N . CYS A 1 96 ? 9.930 -5.410 34.041 1.00 79.69 96 CYS A N 1
ATOM 734 C CA . CYS A 1 96 ? 9.145 -4.216 33.807 1.00 79.69 96 CYS A CA 1
ATOM 735 C C . CYS A 1 96 ? 8.609 -3.650 35.130 1.00 79.69 96 CYS A C 1
ATOM 737 O O . CYS A 1 96 ? 7.569 -4.061 35.639 1.00 79.69 96 CYS A O 1
ATOM 739 N N . THR A 1 97 ? 9.342 -2.699 35.707 1.00 82.25 97 THR A N 1
ATOM 740 C CA . THR A 1 97 ? 8.985 -2.062 36.990 1.00 82.25 97 THR A CA 1
ATOM 741 C C . THR A 1 97 ? 8.325 -0.687 36.845 1.00 82.25 97 THR A C 1
ATOM 743 O O . THR A 1 97 ? 7.961 -0.069 37.847 1.00 82.25 97 THR A O 1
ATOM 746 N N . ASP A 1 98 ? 8.251 -0.163 35.621 1.00 85.00 98 ASP A N 1
ATOM 747 C CA . ASP A 1 98 ? 7.775 1.191 35.314 1.00 85.00 98 ASP A CA 1
ATOM 748 C C . ASP A 1 98 ? 7.161 1.216 33.907 1.00 85.00 98 ASP A C 1
ATOM 750 O O . ASP A 1 98 ? 7.769 1.670 32.951 1.00 85.00 98 ASP A O 1
ATOM 754 N N . ALA A 1 99 ? 5.977 0.633 33.759 1.00 83.31 99 ALA A N 1
ATOM 755 C CA . ALA A 1 99 ? 5.272 0.586 32.487 1.00 83.31 99 ALA A CA 1
ATOM 756 C C . ALA A 1 99 ? 4.391 1.821 32.268 1.00 83.31 99 ALA A C 1
ATOM 758 O O . ALA A 1 99 ? 3.885 2.436 33.218 1.00 83.31 99 ALA A O 1
ATOM 759 N N . THR A 1 100 ? 4.128 2.100 30.995 1.00 86.00 100 THR A N 1
ATOM 760 C CA . THR A 1 100 ? 3.051 2.959 30.515 1.00 86.00 100 THR A CA 1
ATOM 761 C C . THR A 1 100 ? 2.203 2.209 29.496 1.00 86.00 100 THR A C 1
ATOM 763 O O . THR A 1 100 ? 2.721 1.626 28.551 1.00 86.00 100 THR A O 1
ATOM 766 N N . ILE A 1 101 ? 0.883 2.257 29.663 1.00 83.50 101 ILE A N 1
ATOM 767 C CA . ILE A 1 101 ? -0.082 1.731 28.697 1.00 83.50 101 ILE A CA 1
ATOM 768 C C . ILE A 1 101 ? -1.041 2.844 28.301 1.00 83.50 101 ILE A C 1
ATOM 770 O O . ILE A 1 101 ? -1.520 3.603 29.147 1.00 83.50 101 ILE A O 1
ATOM 774 N N . GLU A 1 102 ? -1.313 2.948 27.010 1.00 87.69 102 GLU A N 1
ATOM 775 C CA . GLU A 1 102 ? -2.279 3.879 26.439 1.00 87.69 102 GLU A CA 1
ATOM 776 C C . GLU A 1 102 ? -3.255 3.100 25.568 1.00 87.69 102 GLU A C 1
ATOM 778 O O . GLU A 1 102 ? -2.857 2.184 24.860 1.00 87.69 102 GLU A O 1
ATOM 783 N N . PHE A 1 103 ? -4.537 3.428 25.639 1.00 82.94 103 PHE A N 1
ATOM 784 C CA . PHE A 1 103 ? -5.555 2.840 24.777 1.00 82.94 103 PHE A CA 1
ATOM 785 C C . PHE A 1 103 ? -6.710 3.817 24.596 1.00 82.94 103 PHE A C 1
ATOM 787 O O . PHE A 1 103 ? -6.897 4.746 25.390 1.00 82.94 103 PHE A O 1
ATOM 794 N N . LYS A 1 104 ? -7.514 3.593 23.563 1.00 84.06 104 LYS A N 1
ATOM 795 C CA . LYS A 1 104 ? -8.779 4.291 23.357 1.00 84.06 104 LYS A CA 1
ATOM 796 C C . LYS A 1 104 ? -9.934 3.407 23.781 1.00 84.06 104 LYS A C 1
ATOM 798 O O . LYS A 1 104 ? -9.936 2.214 23.503 1.00 84.06 104 LYS A O 1
ATOM 803 N N . ILE A 1 105 ? -10.922 3.992 24.440 1.00 80.25 105 ILE A N 1
ATOM 804 C CA . ILE A 1 105 ? -12.158 3.314 24.827 1.00 80.25 105 ILE A CA 1
ATOM 805 C C . ILE A 1 105 ? -13.345 4.102 24.297 1.00 80.25 105 ILE A C 1
ATOM 807 O O . ILE A 1 105 ? -13.404 5.318 24.473 1.00 80.25 105 ILE A O 1
ATOM 811 N N . TYR A 1 106 ? -14.286 3.416 23.657 1.00 80.75 106 TYR A N 1
ATOM 812 C CA . TYR A 1 106 ? -15.621 3.952 23.433 1.00 80.75 106 TYR A CA 1
ATOM 813 C C . TYR A 1 106 ? -16.519 3.521 24.585 1.00 80.75 106 TYR A C 1
ATOM 815 O O . TYR A 1 106 ? -16.611 2.327 24.877 1.00 80.75 106 TYR A O 1
ATOM 823 N N . ARG A 1 107 ? -17.180 4.491 25.223 1.00 77.69 107 ARG A N 1
ATOM 824 C CA . ARG A 1 107 ? -18.132 4.215 26.299 1.00 77.69 107 ARG A CA 1
ATOM 825 C C . ARG A 1 107 ? -19.551 4.148 25.744 1.00 77.69 107 ARG A C 1
ATOM 827 O O . ARG A 1 107 ? -20.114 5.185 25.406 1.00 77.69 107 ARG A O 1
ATOM 834 N N . GLY A 1 108 ? -20.147 2.962 25.669 1.00 70.88 108 GLY A N 1
ATOM 835 C CA . GLY A 1 108 ? -21.464 2.754 25.061 1.00 70.88 108 GLY A CA 1
ATOM 836 C C . GLY A 1 108 ? -22.641 3.120 25.966 1.00 70.88 108 GLY A C 1
ATOM 837 O O . GLY A 1 108 ? -23.643 3.655 25.486 1.00 70.88 108 GLY A O 1
ATOM 838 N N . LYS A 1 109 ? -22.536 2.876 27.281 1.00 68.81 109 LYS A N 1
ATOM 839 C CA . LYS A 1 109 ? -23.624 3.115 28.250 1.00 68.81 109 LYS A CA 1
ATOM 840 C C . LYS A 1 109 ? -23.145 3.662 29.596 1.00 68.81 109 LYS A C 1
ATOM 842 O O . LYS A 1 109 ? -21.957 3.715 29.910 1.00 68.81 109 LYS A O 1
ATOM 847 N N . ASP A 1 110 ? -24.121 4.075 30.404 1.00 57.12 110 ASP A N 1
ATOM 848 C CA . ASP A 1 110 ? -23.917 4.648 31.739 1.00 57.12 110 ASP A CA 1
ATOM 849 C C . ASP A 1 110 ? -23.473 3.637 32.818 1.00 57.12 110 ASP A C 1
ATOM 851 O O . ASP A 1 110 ? -23.175 4.058 33.936 1.00 57.12 110 ASP A O 1
ATOM 855 N N . ASP A 1 111 ? -23.310 2.347 32.503 1.00 54.12 111 ASP A N 1
ATOM 856 C CA . ASP A 1 111 ? -23.015 1.307 33.497 1.00 54.12 111 ASP A CA 1
ATOM 857 C C . ASP A 1 111 ? -21.613 0.678 33.326 1.00 54.12 111 ASP A C 1
ATOM 859 O O . ASP A 1 111 ? -21.250 0.233 32.245 1.00 54.12 111 ASP A O 1
ATOM 863 N N . ASP A 1 112 ? -20.873 0.604 34.447 1.00 56.06 112 ASP A N 1
ATOM 864 C CA . ASP A 1 112 ? -19.941 -0.475 34.813 1.00 56.06 112 ASP A CA 1
ATOM 865 C C . ASP A 1 112 ? -18.763 -0.811 33.846 1.00 56.06 112 ASP A C 1
ATOM 867 O O . ASP A 1 112 ? -18.825 -1.749 33.061 1.00 56.06 112 ASP A O 1
ATOM 871 N N . GLY A 1 113 ? -17.608 -0.139 33.991 1.00 49.78 113 GLY A N 1
ATOM 872 C CA . GLY A 1 113 ? -16.364 -0.465 33.254 1.00 49.78 113 GLY A CA 1
ATOM 873 C C . GLY A 1 113 ? -15.268 -1.165 34.076 1.00 49.78 113 GLY A C 1
ATOM 874 O O . GLY A 1 113 ? -15.001 -0.826 35.232 1.00 49.78 113 GLY A O 1
ATOM 875 N N . LEU A 1 114 ? -14.570 -2.120 33.460 1.00 51.34 114 LEU A N 1
ATOM 876 C CA . LEU A 1 114 ? -13.302 -2.670 33.944 1.00 51.34 114 LEU A CA 1
ATOM 877 C C . LEU A 1 114 ? -12.280 -2.670 32.804 1.00 51.34 114 LEU A C 1
ATOM 879 O O . LEU A 1 114 ? -12.535 -3.222 31.750 1.00 51.34 114 LEU A O 1
ATOM 883 N N . VAL A 1 115 ? -11.092 -2.126 33.033 1.00 57.38 115 VAL A N 1
ATOM 884 C CA . VAL A 1 115 ? -10.091 -1.980 31.977 1.00 57.38 115 VAL A CA 1
ATOM 885 C C . VAL A 1 115 ? -9.034 -3.099 31.975 1.00 57.38 115 VAL A C 1
ATOM 887 O O . VAL A 1 115 ? -8.572 -3.479 30.907 1.00 57.38 115 VAL A O 1
ATOM 890 N N . PHE A 1 116 ? -8.667 -3.706 33.112 1.00 55.12 116 PHE A N 1
ATOM 891 C CA . PHE A 1 116 ? -7.658 -4.784 33.109 1.00 55.12 116 PHE A CA 1
ATOM 892 C C . PHE A 1 116 ? -7.859 -5.804 34.238 1.00 55.12 116 PHE A C 1
ATOM 894 O O . PHE A 1 116 ? -8.212 -5.424 35.360 1.00 55.12 116 PHE A O 1
ATOM 901 N N . THR A 1 117 ? -7.573 -7.083 33.946 1.00 51.56 117 THR A N 1
ATOM 902 C CA . THR A 1 117 ? -7.446 -8.181 34.929 1.00 51.56 117 THR A CA 1
ATOM 903 C C . THR A 1 117 ? -6.117 -8.917 34.752 1.00 51.56 117 THR A C 1
ATOM 905 O O . THR A 1 117 ? -5.570 -8.961 33.652 1.00 51.56 117 THR A O 1
ATOM 908 N N . HIS A 1 118 ? -5.624 -9.565 35.811 1.00 54.75 118 HIS A N 1
ATOM 909 C CA . HIS A 1 118 ? -4.629 -10.635 35.691 1.00 54.75 118 HIS A CA 1
ATOM 910 C C . HIS A 1 118 ? -4.937 -11.792 36.639 1.00 54.75 118 HIS A C 1
ATOM 912 O O . HIS A 1 118 ? -5.741 -11.633 37.552 1.00 54.75 118 HIS A O 1
ATOM 918 N N . ARG A 1 119 ? -4.199 -12.903 36.493 1.00 47.19 119 ARG A N 1
ATOM 919 C CA . ARG A 1 119 ? -4.120 -14.007 37.462 1.00 47.19 119 ARG A CA 1
ATOM 920 C C . ARG A 1 119 ? -2.705 -14.052 38.057 1.00 47.19 119 ARG A C 1
ATOM 922 O O . ARG A 1 119 ? -1.761 -14.470 37.391 1.00 47.19 119 ARG A O 1
ATOM 929 N N . HIS A 1 120 ? -2.541 -13.599 39.298 1.00 52.00 120 HIS A N 1
ATOM 930 C CA . HIS A 1 120 ? -1.270 -13.670 40.032 1.00 52.00 120 HIS A CA 1
ATOM 931 C C . HIS A 1 120 ? -0.829 -15.133 40.244 1.00 52.00 120 HIS A C 1
ATOM 933 O O . HIS A 1 120 ? -1.676 -16.020 40.369 1.00 52.00 120 HIS A O 1
ATOM 939 N N . THR A 1 121 ? 0.475 -15.399 40.403 1.00 45.19 121 THR A N 1
ATOM 940 C CA . THR A 1 121 ? 1.017 -16.746 40.713 1.00 45.19 121 THR A CA 1
ATOM 941 C C . THR A 1 121 ? 0.402 -17.355 41.988 1.00 45.19 121 THR A C 1
ATOM 943 O O . THR A 1 121 ? 0.342 -18.574 42.127 1.00 45.19 121 THR A O 1
ATOM 946 N N . ASN A 1 122 ? -0.134 -16.511 42.884 1.00 48.41 122 ASN A N 1
ATOM 947 C CA . ASN A 1 122 ? -0.852 -16.910 44.106 1.00 48.41 122 ASN A CA 1
ATOM 948 C C . ASN A 1 122 ? -2.384 -16.671 44.060 1.00 48.41 122 ASN A C 1
ATOM 950 O O . ASN A 1 122 ? -3.013 -16.656 45.115 1.00 48.41 122 ASN A O 1
ATOM 954 N N . GLY A 1 123 ? -2.989 -16.447 42.885 1.00 45.12 123 GLY A N 1
ATOM 955 C CA . GLY A 1 123 ? -4.454 -16.396 42.716 1.00 45.12 123 GLY A CA 1
ATOM 956 C C . GLY A 1 123 ? -5.167 -15.110 43.162 1.00 45.12 123 GLY A C 1
ATOM 957 O O . GLY A 1 123 ? -6.322 -15.176 43.567 1.00 45.12 123 GLY A O 1
ATOM 958 N N . ILE A 1 124 ? -4.494 -13.959 43.122 1.00 45.00 124 ILE A N 1
ATOM 959 C CA . ILE A 1 124 ? -5.089 -12.631 43.357 1.00 45.00 124 ILE A CA 1
ATOM 960 C C . ILE A 1 124 ? -5.291 -11.942 42.004 1.00 45.00 124 ILE A C 1
ATOM 962 O O . ILE A 1 124 ? -4.353 -11.881 41.212 1.00 45.00 124 ILE A O 1
ATOM 966 N N . ASP A 1 125 ? -6.490 -11.421 41.761 1.00 49.72 125 ASP A N 1
ATOM 967 C CA . ASP A 1 125 ? -6.792 -10.595 40.592 1.00 49.72 125 ASP A CA 1
ATOM 968 C C . ASP A 1 125 ? -6.540 -9.116 40.922 1.00 49.72 125 ASP A C 1
ATOM 970 O O . ASP A 1 125 ? -6.863 -8.656 42.025 1.00 49.72 125 ASP A O 1
ATOM 974 N N . VAL A 1 126 ? -5.973 -8.357 39.981 1.00 50.69 126 VAL A N 1
ATOM 975 C CA . VAL A 1 126 ? -5.856 -6.896 40.099 1.00 50.69 126 VAL A CA 1
ATOM 976 C C . VAL A 1 126 ? -6.751 -6.223 39.069 1.00 50.69 126 VAL A C 1
ATOM 978 O O . VAL A 1 126 ? -6.711 -6.579 37.897 1.00 50.69 126 VAL A O 1
ATOM 981 N N . TYR A 1 127 ? -7.540 -5.253 39.535 1.00 53.81 127 TYR A N 1
ATOM 982 C CA . TYR A 1 127 ? -8.616 -4.615 38.785 1.00 53.81 127 TYR A CA 1
ATOM 983 C C . TYR A 1 127 ? -8.369 -3.114 38.568 1.00 53.81 127 TYR A C 1
ATOM 985 O O . TYR A 1 127 ? -8.211 -2.364 39.538 1.00 53.81 127 TYR A O 1
ATOM 993 N N . PHE A 1 128 ? -8.450 -2.663 37.314 1.00 55.38 128 PHE A N 1
ATOM 994 C CA . PHE A 1 128 ? -8.666 -1.252 36.954 1.00 55.38 128 PHE A CA 1
ATOM 995 C C . PHE A 1 128 ? -10.161 -1.020 36.742 1.00 55.38 128 PHE A C 1
ATOM 997 O O . PHE A 1 128 ? -10.678 -1.400 35.701 1.00 55.38 128 PHE A O 1
ATOM 1004 N N . ALA A 1 129 ? -10.877 -0.465 37.725 1.00 53.41 129 ALA A N 1
ATOM 1005 C CA . ALA A 1 129 ? -12.345 -0.466 37.728 1.00 53.41 129 ALA A CA 1
ATOM 1006 C C . ALA A 1 129 ? -12.980 0.932 37.753 1.00 53.41 129 ALA A C 1
ATOM 1008 O O . ALA A 1 129 ? -12.540 1.808 38.499 1.00 53.41 129 ALA A O 1
ATOM 1009 N N . LEU A 1 130 ? -14.084 1.073 37.019 1.00 52.97 130 LEU A N 1
ATOM 1010 C CA . LEU A 1 130 ? -15.134 2.072 37.194 1.00 52.97 130 LEU A CA 1
ATOM 1011 C C . LEU A 1 130 ? -16.119 1.652 38.300 1.00 52.97 130 LEU A C 1
ATOM 1013 O O . LEU A 1 130 ? -16.097 0.534 38.820 1.00 52.97 130 LEU A O 1
ATOM 1017 N N . TYR A 1 131 ? -16.913 2.622 38.742 1.00 48.16 131 TYR A N 1
ATOM 1018 C CA . TYR A 1 131 ? -17.816 2.557 39.890 1.00 48.16 131 TYR A CA 1
ATOM 1019 C C . TYR A 1 131 ? -19.193 1.973 39.531 1.00 48.16 131 TYR A C 1
ATOM 1021 O O . TYR A 1 131 ? -19.756 2.365 38.518 1.00 48.16 131 TYR A O 1
ATOM 1029 N N . HIS A 1 132 ? -19.757 1.148 40.426 1.00 47.34 132 HIS A N 1
ATOM 1030 C CA . HIS A 1 132 ? -21.164 0.728 40.400 1.00 47.34 132 HIS A CA 1
ATOM 1031 C C . HIS A 1 132 ? -21.966 1.473 41.489 1.00 47.34 132 HIS A C 1
ATOM 1033 O O . HIS A 1 132 ? -21.529 1.460 42.654 1.00 47.34 132 HIS A O 1
ATOM 1039 N N . PRO A 1 133 ? -23.144 2.065 41.192 1.00 41.00 133 PRO A N 1
ATOM 1040 C CA . PRO A 1 133 ? -24.043 2.646 42.193 1.00 41.00 133 PRO A CA 1
ATOM 1041 C C . PRO A 1 133 ? -24.622 1.570 43.131 1.00 41.00 133 PRO A C 1
ATOM 1043 O O . PRO A 1 133 ? -25.727 1.068 42.963 1.00 41.00 133 PRO A O 1
ATOM 1046 N N . GLY A 1 134 ? -23.850 1.216 44.159 1.00 46.94 134 GLY A N 1
ATOM 1047 C CA . GLY A 1 134 ? -24.185 0.175 45.138 1.00 46.94 134 GLY A CA 1
ATOM 1048 C C . GLY A 1 134 ? -22.970 -0.457 45.826 1.00 46.94 134 GLY A C 1
ATOM 1049 O O . GLY A 1 134 ? -23.112 -1.082 46.877 1.00 46.94 134 GLY A O 1
ATOM 1050 N N . GLN A 1 135 ? -21.764 -0.265 45.282 1.00 51.84 135 GLN A N 1
ATOM 1051 C CA . GLN A 1 135 ? -20.510 -0.710 45.897 1.00 51.84 135 GLN A CA 1
ATOM 1052 C C . GLN A 1 135 ? -20.042 0.285 46.976 1.00 51.84 135 GLN A C 1
ATOM 1054 O O . GLN A 1 135 ? -19.962 1.488 46.740 1.00 51.84 135 GLN A O 1
ATOM 1059 N N . THR A 1 136 ? -19.697 -0.214 48.169 1.00 44.88 136 THR A N 1
ATOM 1060 C CA . THR A 1 136 ? -19.214 0.605 49.301 1.00 44.88 136 THR A CA 1
ATOM 1061 C C . THR A 1 136 ? -17.685 0.707 49.388 1.00 44.88 136 THR A C 1
ATOM 1063 O O . THR A 1 136 ? -17.166 1.372 50.284 1.00 44.88 136 THR A O 1
ATOM 1066 N N . SER A 1 137 ? -16.937 0.022 48.512 1.00 51.16 137 SER A N 1
ATOM 1067 C CA . SER A 1 137 ? -15.468 0.036 48.503 1.00 51.16 137 SER A CA 1
ATOM 1068 C C . SER A 1 137 ? -14.923 1.057 47.500 1.00 51.16 137 SER A C 1
ATOM 1070 O O . SER A 1 137 ? -14.934 0.826 46.294 1.00 51.16 137 SER A O 1
ATOM 1072 N N . ASN A 1 138 ? -14.400 2.170 48.019 1.00 45.94 138 ASN A N 1
ATOM 1073 C CA . ASN A 1 138 ? -13.909 3.323 47.249 1.00 45.94 138 ASN A CA 1
ATOM 1074 C C . ASN A 1 138 ? -12.469 3.188 46.712 1.00 45.94 138 ASN A C 1
ATOM 1076 O O . ASN A 1 138 ? -11.914 4.168 46.221 1.00 45.94 138 ASN A O 1
ATOM 1080 N N . SER A 1 139 ? -11.828 2.023 46.831 1.00 48.31 139 SER A N 1
ATOM 1081 C CA . SER A 1 139 ? -10.391 1.875 46.559 1.00 48.31 139 SER A CA 1
ATOM 1082 C C . SER A 1 139 ? -10.115 0.912 45.403 1.00 48.31 139 SER A C 1
ATOM 1084 O O . SER A 1 139 ? -10.722 -0.158 45.292 1.00 48.31 139 SER A O 1
ATOM 1086 N N . TYR A 1 140 ? -9.180 1.296 44.535 1.00 52.88 140 TYR A N 1
ATOM 1087 C CA . TYR A 1 140 ? -8.505 0.393 43.605 1.00 52.88 140 TYR A CA 1
ATOM 1088 C C . TYR A 1 140 ? -7.827 -0.739 44.399 1.00 52.88 140 TYR A C 1
ATOM 1090 O O . TYR A 1 140 ? -7.206 -0.476 45.429 1.00 52.88 140 TYR A O 1
ATOM 1098 N N . SER A 1 141 ? -7.940 -1.999 43.970 1.00 45.91 141 SER A N 1
ATOM 1099 C CA . SER A 1 141 ? -7.141 -3.078 44.570 1.00 45.91 141 SER A CA 1
ATOM 1100 C C . SER A 1 141 ? -5.687 -2.898 44.127 1.00 45.91 141 SER A C 1
ATOM 1102 O O . SER A 1 141 ? -5.387 -2.956 42.939 1.00 45.91 141 SER A O 1
ATOM 1104 N N . SER A 1 142 ? -4.800 -2.614 45.075 1.00 49.38 142 SER A N 1
ATOM 1105 C CA . SER A 1 142 ? -3.622 -1.778 44.865 1.00 49.38 142 SER A CA 1
ATOM 1106 C C . SER A 1 142 ? -2.271 -2.505 44.866 1.00 49.38 142 SER A C 1
ATOM 1108 O O . SER A 1 142 ? -1.373 -2.097 45.598 1.00 49.38 142 SER A O 1
ATOM 1110 N N . ASN A 1 143 ? -2.087 -3.540 44.041 1.00 46.09 143 ASN A N 1
ATOM 1111 C CA . ASN A 1 143 ? -0.807 -4.273 43.992 1.00 46.09 143 ASN A CA 1
ATOM 1112 C C . ASN A 1 143 ? 0.090 -3.955 42.776 1.00 46.09 143 ASN A C 1
ATOM 1114 O O . ASN A 1 143 ? 1.222 -4.418 42.754 1.00 46.09 143 ASN A O 1
ATOM 1118 N N . ILE A 1 144 ? -0.376 -3.156 41.804 1.00 52.00 144 ILE A N 1
ATOM 1119 C CA . ILE A 1 144 ? 0.404 -2.698 40.622 1.00 52.00 144 ILE A CA 1
ATOM 1120 C C . ILE A 1 144 ? 0.863 -1.231 40.800 1.00 52.00 144 ILE A C 1
ATOM 1122 O O . ILE A 1 144 ? 1.524 -0.635 39.952 1.00 52.00 144 ILE A O 1
ATOM 1126 N N . TYR A 1 145 ? 0.547 -0.621 41.947 1.00 53.09 145 TYR A N 1
ATOM 1127 C CA . TYR A 1 145 ? 1.057 0.704 42.268 1.00 53.09 145 TYR A CA 1
ATOM 1128 C C . TYR A 1 145 ? 2.553 0.636 42.537 1.00 53.09 145 TYR A C 1
ATOM 1130 O O . TYR A 1 145 ? 2.986 0.070 43.545 1.00 53.09 145 TYR A O 1
ATOM 1138 N N . LYS A 1 146 ? 3.326 1.376 41.748 1.00 58.59 146 LYS A N 1
ATOM 1139 C CA . LYS A 1 146 ? 4.577 1.929 42.250 1.00 58.59 146 LYS A CA 1
ATOM 1140 C C . LYS A 1 146 ? 4.186 2.974 43.294 1.00 58.59 146 LYS A C 1
ATOM 1142 O O . LYS A 1 146 ? 3.749 4.071 42.948 1.00 58.59 146 LYS A O 1
ATOM 1147 N N . SER A 1 147 ? 4.198 2.579 44.571 1.00 53.91 147 SER A N 1
ATOM 1148 C CA . SER A 1 147 ? 3.676 3.346 45.716 1.00 53.91 147 SER A CA 1
ATOM 1149 C C . SER A 1 147 ? 3.897 4.862 45.574 1.00 53.91 147 SER A C 1
ATOM 1151 O O . SER A 1 147 ? 5.012 5.350 45.754 1.00 53.91 147 SER A O 1
ATOM 1153 N N . GLY A 1 148 ? 2.820 5.606 45.296 1.00 60.62 148 GLY A N 1
ATOM 1154 C CA . GLY A 1 148 ? 2.816 7.072 45.228 1.00 60.62 148 GLY A CA 1
ATOM 1155 C C . GLY A 1 148 ? 3.264 7.706 43.902 1.00 60.62 148 GLY A C 1
ATOM 1156 O O . GLY A 1 148 ? 3.375 8.928 43.866 1.00 60.62 148 GLY A O 1
ATOM 1157 N N . GLN A 1 149 ? 3.517 6.927 42.841 1.00 72.31 149 GLN A N 1
ATOM 1158 C CA . GLN A 1 149 ? 3.951 7.436 41.526 1.00 72.31 149 GLN A CA 1
ATOM 1159 C C . GLN A 1 149 ? 2.965 7.166 40.381 1.00 72.31 149 GLN A C 1
ATOM 1161 O O . GLN A 1 149 ? 2.925 7.952 39.439 1.00 72.31 149 GLN A O 1
ATOM 1166 N N . SER A 1 150 ? 2.158 6.102 40.458 1.00 78.94 150 SER A N 1
ATOM 1167 C CA . SER A 1 150 ? 1.213 5.760 39.388 1.00 78.94 150 SER A CA 1
ATOM 1168 C C . SER A 1 150 ? 0.124 6.814 39.204 1.00 78.94 150 SER A C 1
ATOM 1170 O O . SER A 1 150 ? -0.429 7.317 40.188 1.00 78.94 150 SER A O 1
ATOM 1172 N N . ARG A 1 151 ? -0.233 7.106 37.952 1.00 80.69 151 ARG A N 1
ATOM 1173 C CA . ARG A 1 151 ? -1.304 8.056 37.618 1.00 80.69 151 ARG A CA 1
ATOM 1174 C C . ARG A 1 151 ? -2.065 7.634 36.371 1.00 80.69 151 ARG A C 1
ATOM 1176 O O . ARG A 1 151 ? -1.490 7.042 35.466 1.00 80.69 151 ARG A O 1
ATOM 1183 N N . ILE A 1 152 ? -3.350 7.973 36.340 1.00 80.94 152 ILE A N 1
ATOM 1184 C CA . ILE A 1 152 ? -4.226 7.765 35.187 1.00 80.94 152 ILE A CA 1
ATOM 1185 C C . ILE A 1 152 ? -4.549 9.130 34.591 1.00 80.94 152 ILE A C 1
ATOM 1187 O O . ILE A 1 152 ? -4.872 10.070 35.323 1.00 80.94 152 ILE A O 1
ATOM 1191 N N . LEU A 1 153 ? -4.465 9.222 33.271 1.00 87.94 153 LEU A N 1
ATOM 1192 C CA . LEU A 1 153 ? -4.899 10.361 32.490 1.00 87.94 153 LEU A CA 1
ATOM 1193 C C . LEU A 1 153 ? -6.050 9.924 31.588 1.00 87.94 153 LEU A C 1
ATOM 1195 O O . LEU A 1 153 ? -5.977 8.870 30.960 1.00 87.94 153 LEU A O 1
ATOM 1199 N N . VAL A 1 154 ? -7.088 10.749 31.521 1.00 87.94 154 VAL A N 1
ATOM 1200 C CA . VAL A 1 154 ? -8.169 10.630 30.540 1.00 87.94 154 VAL A CA 1
ATOM 1201 C C . VAL A 1 154 ? -8.123 11.883 29.683 1.00 87.94 154 VAL A C 1
ATOM 1203 O O . VAL A 1 154 ? -8.114 12.991 30.218 1.00 87.94 154 VAL A O 1
ATOM 1206 N N . ASP A 1 155 ? -7.985 11.706 28.373 1.00 91.94 155 ASP A N 1
ATOM 1207 C CA . ASP A 1 155 ? -7.805 12.783 27.393 1.00 91.94 155 ASP A CA 1
ATOM 1208 C C . ASP A 1 155 ? -6.676 13.756 27.780 1.00 91.94 155 ASP A C 1
ATOM 1210 O O . ASP A 1 155 ? -6.776 14.977 27.655 1.00 91.94 155 ASP A O 1
ATOM 1214 N N . GLY A 1 156 ? -5.585 13.199 28.317 1.00 92.06 156 GLY A N 1
ATOM 1215 C CA . GLY A 1 156 ? -4.414 13.952 28.777 1.00 92.06 156 GLY A CA 1
ATOM 1216 C C . GLY A 1 156 ? -4.592 14.673 30.119 1.00 92.06 156 GLY A C 1
ATOM 1217 O O . GLY A 1 156 ? -3.654 15.314 30.595 1.00 92.06 156 GLY A O 1
ATOM 1218 N N . VAL A 1 157 ? -5.752 14.556 30.769 1.00 93.31 157 VAL A N 1
ATOM 1219 C CA . VAL A 1 157 ? -6.017 15.145 32.086 1.00 93.31 157 VAL A CA 1
ATOM 1220 C C . VAL A 1 157 ? -5.853 14.086 33.165 1.00 93.31 157 VAL A C 1
ATOM 1222 O O . VAL A 1 157 ? -6.558 13.080 33.179 1.00 93.31 157 VAL A O 1
ATOM 1225 N N . GLN A 1 158 ? -4.935 14.322 34.106 1.00 90.25 158 GLN A N 1
ATOM 1226 C CA . GLN A 1 158 ? -4.783 13.446 35.263 1.00 90.25 158 GLN A CA 1
ATOM 1227 C C . GLN A 1 158 ? -6.054 13.468 36.121 1.00 90.25 158 GLN A C 1
ATOM 1229 O O . GLN A 1 158 ? -6.487 14.529 36.578 1.00 90.25 158 GLN A O 1
ATOM 1234 N N . ILE A 1 159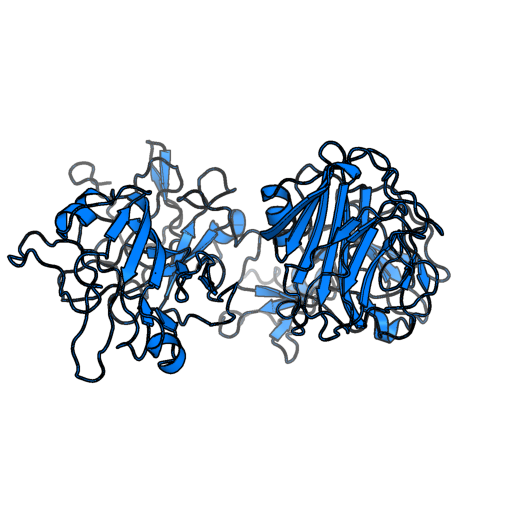 ? -6.610 12.288 36.378 1.00 82.81 159 ILE A N 1
ATOM 1235 C CA . ILE A 1 159 ? -7.783 12.113 37.235 1.00 82.81 159 ILE A CA 1
ATOM 1236 C C . ILE A 1 159 ? -7.378 11.791 38.678 1.00 82.81 159 ILE A C 1
ATOM 1238 O O . ILE A 1 159 ? -6.214 11.518 38.984 1.00 82.81 159 ILE A O 1
ATOM 1242 N N . GLY A 1 160 ? -8.353 11.849 39.585 1.00 75.38 160 GLY A N 1
ATOM 1243 C CA . GLY A 1 160 ? -8.155 11.470 40.978 1.00 75.38 160 GLY A CA 1
ATOM 1244 C C . GLY A 1 160 ? -8.020 9.958 41.192 1.00 75.38 160 GLY A C 1
ATOM 1245 O O . GLY A 1 160 ? -8.039 9.143 40.269 1.00 75.38 160 GLY A O 1
ATOM 1246 N N . ASN A 1 161 ? -7.872 9.581 42.461 1.00 69.44 161 ASN A N 1
ATOM 1247 C CA . ASN A 1 161 ? -7.591 8.207 42.876 1.00 69.44 161 ASN A CA 1
ATOM 1248 C C . ASN A 1 161 ? -8.859 7.434 43.279 1.00 69.44 161 ASN A C 1
ATOM 1250 O O . ASN A 1 161 ? -8.751 6.411 43.961 1.00 69.44 161 ASN A O 1
ATOM 1254 N N . ALA A 1 162 ? -10.048 7.885 42.874 1.00 67.88 162 ALA A N 1
ATOM 1255 C CA . ALA A 1 162 ? -11.293 7.148 43.056 1.00 67.88 162 ALA A CA 1
ATOM 1256 C C . ALA A 1 162 ? -11.814 6.591 41.725 1.00 67.88 162 ALA A C 1
ATOM 1258 O O . ALA A 1 162 ? -11.687 7.217 40.677 1.00 67.88 162 ALA A O 1
ATOM 1259 N N . ARG A 1 163 ? -12.498 5.440 41.780 1.00 67.69 163 ARG A N 1
ATOM 1260 C CA . ARG A 1 163 ? -13.192 4.859 40.611 1.00 67.69 163 ARG A CA 1
ATOM 1261 C C . ARG A 1 163 ? -14.217 5.821 39.999 1.00 67.69 163 ARG A C 1
ATOM 1263 O O . ARG A 1 163 ? -14.432 5.820 38.794 1.00 67.69 163 ARG A O 1
ATOM 1270 N N . GLN A 1 164 ? -14.831 6.656 40.842 1.00 70.81 164 GLN A N 1
ATOM 1271 C CA . GLN A 1 164 ? -15.767 7.696 40.419 1.00 70.81 164 GLN A CA 1
ATOM 1272 C C . GLN A 1 164 ? -15.092 8.773 39.559 1.00 70.81 164 GLN A C 1
ATOM 1274 O O . GLN A 1 164 ? -15.737 9.317 38.672 1.00 70.81 164 GLN A O 1
ATOM 1279 N N . ASP A 1 165 ? -13.812 9.075 39.792 1.00 75.62 165 ASP A N 1
ATOM 1280 C CA . ASP A 1 165 ? -13.094 10.085 39.010 1.00 75.62 165 ASP A CA 1
ATOM 1281 C C . ASP A 1 165 ? -12.909 9.609 37.565 1.00 75.62 165 ASP A C 1
ATOM 1283 O O . ASP A 1 165 ? -13.139 10.374 36.634 1.00 75.62 165 ASP A O 1
ATOM 1287 N N . LEU A 1 166 ? -12.587 8.323 37.381 1.00 75.00 166 LEU A N 1
ATOM 1288 C CA . LEU A 1 166 ? -12.515 7.690 36.063 1.00 75.00 166 LEU A CA 1
ATOM 1289 C C . LEU A 1 166 ? -13.907 7.621 35.414 1.00 75.00 166 LEU A C 1
ATOM 1291 O O . LEU A 1 166 ? -14.053 7.950 34.242 1.00 75.00 166 LEU A O 1
ATOM 1295 N N . ALA A 1 167 ? -14.948 7.290 36.188 1.00 71.94 167 ALA A N 1
ATOM 1296 C CA . ALA A 1 167 ? -16.325 7.222 35.683 1.00 71.94 167 ALA A CA 1
ATOM 1297 C C . ALA A 1 167 ? -16.850 8.584 35.225 1.00 71.94 167 ALA A C 1
ATOM 1299 O O . ALA A 1 167 ? -17.612 8.656 34.271 1.00 71.94 167 ALA A O 1
ATOM 1300 N N . ASN A 1 168 ? -16.461 9.657 35.908 1.00 77.44 168 ASN A N 1
ATOM 1301 C CA . ASN A 1 168 ? -16.848 11.014 35.541 1.00 77.44 168 ASN A CA 1
ATOM 1302 C C . ASN A 1 168 ? -16.054 11.541 34.342 1.00 77.44 168 ASN A C 1
ATOM 1304 O O . ASN A 1 168 ? -16.528 12.442 33.657 1.00 77.44 168 ASN A O 1
ATOM 1308 N N . ALA A 1 169 ? -14.839 11.033 34.131 1.00 80.88 169 ALA A N 1
ATOM 1309 C CA . ALA A 1 169 ? -13.978 11.463 33.039 1.00 80.88 169 ALA A CA 1
ATOM 1310 C C . ALA A 1 169 ? -14.355 10.811 31.699 1.00 80.88 169 ALA A C 1
ATOM 1312 O O . ALA A 1 169 ? -14.173 11.431 30.658 1.00 80.88 169 ALA A O 1
ATOM 1313 N N . LEU A 1 170 ? -14.908 9.594 31.719 1.00 80.06 170 LEU A N 1
ATOM 1314 C CA . LEU A 1 170 ? -15.374 8.892 30.521 1.00 80.06 170 LEU A CA 1
ATOM 1315 C C . LEU A 1 170 ? -16.836 9.254 30.232 1.00 80.06 170 LEU A C 1
ATOM 1317 O O . LEU A 1 170 ? -17.739 8.813 30.932 1.00 80.06 170 LEU A O 1
ATOM 1321 N N . THR A 1 171 ? -17.102 10.042 29.205 1.00 82.19 171 THR A N 1
ATOM 1322 C CA . THR A 1 171 ? -18.458 10.423 28.791 1.00 82.19 171 THR A CA 1
ATOM 1323 C C . THR A 1 171 ? -19.090 9.333 27.921 1.00 82.19 171 THR A C 1
ATOM 1325 O O . THR A 1 171 ? -18.449 8.777 27.035 1.00 82.19 171 THR A O 1
ATOM 1328 N N . VAL A 1 172 ? -20.365 9.017 28.162 1.00 77.62 172 VAL A N 1
ATOM 1329 C CA . VAL A 1 172 ? -21.117 8.041 27.354 1.00 77.62 172 VAL A CA 1
ATOM 1330 C C . VAL A 1 172 ? -21.322 8.547 25.925 1.00 77.62 172 VAL A C 1
ATOM 1332 O O . VAL A 1 172 ? -21.579 9.729 25.700 1.00 77.62 172 VAL A O 1
ATOM 1335 N N . GLY A 1 173 ? -21.224 7.633 24.964 1.00 76.69 173 GLY A N 1
ATOM 1336 C CA . GLY A 1 173 ? -21.314 7.886 23.531 1.00 76.69 173 GLY A CA 1
ATOM 1337 C C . GLY A 1 173 ? -20.055 8.512 22.933 1.00 76.69 173 GLY A C 1
ATOM 1338 O O . GLY A 1 173 ? -20.100 8.966 21.792 1.00 76.69 173 GLY A O 1
ATOM 1339 N N . GLN A 1 174 ? -18.951 8.579 23.683 1.00 81.12 174 GLN A N 1
ATOM 1340 C CA . GLN A 1 174 ? -17.704 9.200 23.241 1.00 81.12 174 GLN A CA 1
ATOM 1341 C C . GLN A 1 174 ? -16.518 8.243 23.334 1.00 81.12 174 GLN A C 1
ATOM 1343 O O . GLN A 1 174 ? -16.488 7.309 24.139 1.00 81.12 174 GLN A O 1
ATOM 1348 N N . VAL A 1 175 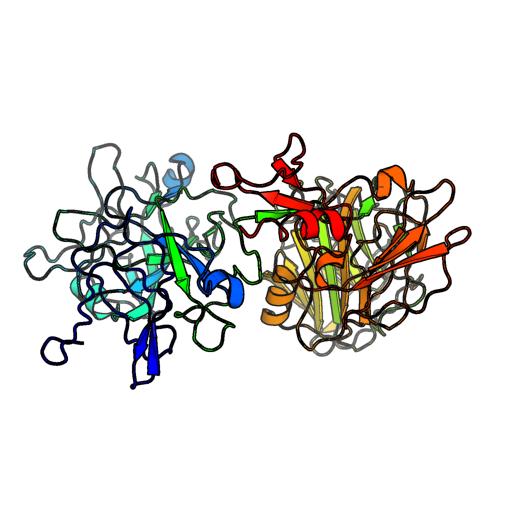? -15.530 8.508 22.479 1.00 85.44 175 VAL A N 1
ATOM 1349 C CA . VAL A 1 175 ? -14.203 7.902 22.559 1.00 85.44 175 VAL A CA 1
ATOM 1350 C C . VAL A 1 175 ? -13.338 8.736 23.491 1.00 85.44 175 VAL A C 1
ATOM 1352 O O . VAL A 1 175 ? -13.266 9.954 23.341 1.00 85.44 175 VAL A O 1
ATOM 1355 N N . HIS A 1 176 ? -12.629 8.061 24.387 1.00 85.44 176 HIS A N 1
ATOM 1356 C CA . HIS A 1 176 ? -11.650 8.659 25.283 1.00 85.44 176 HIS A CA 1
ATOM 1357 C C . HIS A 1 176 ? -10.301 7.972 25.148 1.00 85.44 176 HIS A C 1
ATOM 1359 O O . HIS A 1 176 ? -10.230 6.748 25.023 1.00 85.44 176 HIS A O 1
ATOM 1365 N N . THR A 1 177 ? -9.226 8.749 25.242 1.00 89.88 177 THR A N 1
ATOM 1366 C CA . THR A 1 177 ? -7.874 8.204 25.378 1.00 89.88 177 THR A CA 1
ATOM 1367 C C . THR A 1 177 ? -7.563 8.043 26.855 1.00 89.88 177 THR A C 1
ATOM 1369 O O . THR A 1 177 ? -7.551 9.020 27.606 1.00 89.88 177 THR A O 1
ATOM 1372 N N . VAL A 1 178 ? -7.267 6.821 27.278 1.00 84.88 178 VAL A N 1
ATOM 1373 C CA . VAL A 1 178 ? -6.867 6.516 28.648 1.00 84.88 178 VAL A CA 1
ATOM 1374 C C . VAL A 1 178 ? -5.401 6.121 28.655 1.00 84.88 178 VAL A C 1
ATOM 1376 O O . VAL A 1 178 ? -4.977 5.218 27.938 1.00 84.88 178 VAL A O 1
ATOM 1379 N N . ARG A 1 179 ? -4.626 6.795 29.502 1.00 86.94 179 ARG A N 1
ATOM 1380 C CA . ARG A 1 179 ? -3.202 6.535 29.691 1.00 86.94 179 ARG A CA 1
ATOM 1381 C C . ARG A 1 179 ? -2.938 6.222 31.150 1.00 86.94 179 ARG A C 1
ATOM 1383 O O . ARG A 1 179 ? -3.275 7.017 32.028 1.00 86.94 179 ARG A O 1
ATOM 1390 N N . TYR A 1 180 ? -2.338 5.072 31.414 1.00 84.06 180 TYR A N 1
ATOM 1391 C CA . TYR A 1 180 ? -1.915 4.677 32.745 1.00 84.06 180 TYR A CA 1
ATOM 1392 C C . TYR A 1 180 ? -0.397 4.591 32.799 1.00 84.06 180 TYR A C 1
ATOM 1394 O O . TYR A 1 180 ? 0.220 3.863 32.030 1.00 84.06 180 TYR A O 1
ATOM 1402 N N . GLU A 1 181 ? 0.192 5.367 33.702 1.00 84.94 181 GLU A N 1
ATOM 1403 C CA . GLU A 1 181 ? 1.635 5.546 33.803 1.00 84.94 181 GLU A CA 1
ATOM 1404 C C . GLU A 1 181 ? 2.154 5.077 35.159 1.00 84.94 181 GLU A C 1
ATOM 1406 O O . GLU A 1 181 ? 1.464 5.164 36.185 1.00 84.94 181 GLU A O 1
ATOM 1411 N N . HIS A 1 182 ? 3.419 4.668 35.157 1.00 83.00 182 HIS A N 1
ATOM 1412 C CA . HIS A 1 182 ? 4.210 4.304 36.325 1.00 83.00 182 HIS A CA 1
ATOM 1413 C C . HIS A 1 182 ? 3.650 3.133 37.119 1.00 83.00 182 HIS A C 1
ATOM 1415 O O . HIS A 1 182 ? 3.412 3.239 38.330 1.00 83.00 182 HIS A O 1
ATOM 1421 N N . PHE A 1 183 ? 3.435 2.007 36.448 1.00 77.25 183 PHE A N 1
ATOM 1422 C CA . PHE A 1 183 ? 2.929 0.793 37.079 1.00 77.25 183 PHE A CA 1
ATOM 1423 C C . PHE A 1 183 ? 3.878 -0.392 36.929 1.00 77.25 183 PHE A C 1
ATOM 1425 O O . PHE A 1 183 ? 4.651 -0.479 35.984 1.00 77.25 183 PHE A O 1
ATOM 1432 N N . ASP A 1 184 ? 3.849 -1.283 37.915 1.00 78.25 184 ASP A N 1
ATOM 1433 C CA . ASP A 1 184 ? 4.803 -2.385 38.032 1.00 78.25 184 ASP A CA 1
ATOM 1434 C C . ASP A 1 184 ? 4.211 -3.691 37.474 1.00 78.25 184 ASP A C 1
ATOM 1436 O O . ASP A 1 184 ? 3.225 -4.221 38.000 1.00 78.25 184 ASP A O 1
ATOM 1440 N N . LEU A 1 185 ? 4.819 -4.206 36.402 1.00 77.69 185 LEU A N 1
ATOM 1441 C CA . LEU A 1 185 ? 4.481 -5.472 35.748 1.00 77.69 185 LEU A CA 1
ATOM 1442 C C . LEU A 1 185 ? 5.380 -6.638 36.208 1.00 77.69 185 LEU A C 1
ATOM 1444 O O . LEU A 1 185 ? 5.096 -7.784 35.864 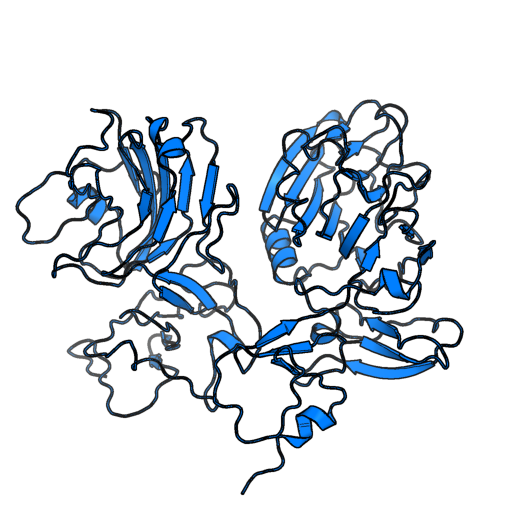1.00 77.69 185 LEU A O 1
ATOM 1448 N N . SER A 1 186 ? 6.412 -6.397 37.027 1.00 76.62 186 SER A N 1
ATOM 1449 C CA . SER A 1 186 ? 7.462 -7.376 37.379 1.00 76.62 186 SER A CA 1
ATOM 1450 C C . SER A 1 186 ? 6.966 -8.628 38.099 1.00 76.62 186 SER A C 1
ATOM 1452 O O . SER A 1 186 ? 7.618 -9.673 38.091 1.00 76.62 186 SER A O 1
ATOM 1454 N N . MET A 1 187 ? 5.785 -8.551 38.710 1.00 71.38 187 MET A N 1
ATOM 1455 C CA . MET A 1 187 ? 5.145 -9.679 39.387 1.00 71.38 187 MET A CA 1
ATOM 1456 C C . MET A 1 187 ? 4.142 -10.431 38.498 1.00 71.38 187 MET A C 1
ATOM 1458 O O . MET A 1 187 ? 3.452 -11.333 38.982 1.00 71.38 187 MET A O 1
ATOM 1462 N N . MET A 1 188 ? 4.018 -10.061 37.220 1.00 71.81 188 MET A N 1
ATOM 1463 C CA . MET A 1 188 ? 3.047 -10.639 36.295 1.00 71.81 188 MET A CA 1
ATOM 1464 C C . MET A 1 188 ? 3.645 -11.771 35.465 1.00 71.81 188 MET A C 1
ATOM 1466 O O . MET A 1 188 ? 4.789 -11.722 35.029 1.00 71.81 188 MET A O 1
ATOM 1470 N N . SER A 1 189 ? 2.834 -12.804 35.230 1.00 70.56 189 SER A N 1
ATOM 1471 C CA . SER A 1 189 ? 3.189 -13.908 34.330 1.00 70.56 189 SER A CA 1
ATOM 1472 C C . SER A 1 189 ? 2.643 -13.724 32.915 1.00 70.56 189 SER A C 1
ATOM 1474 O O . SER A 1 189 ? 3.213 -14.264 31.975 1.00 70.56 189 SER A O 1
ATOM 1476 N N . LYS A 1 190 ? 1.548 -12.971 32.782 1.00 72.44 190 LYS A N 1
ATOM 1477 C CA . LYS A 1 190 ? 0.874 -12.617 31.532 1.00 72.44 190 LYS A CA 1
ATOM 1478 C C . LYS A 1 190 ? 0.171 -11.272 31.707 1.00 72.44 190 LYS A C 1
ATOM 1480 O O . LYS A 1 190 ? -0.243 -10.950 32.826 1.00 72.44 190 LYS A O 1
ATOM 1485 N N . LEU A 1 191 ? -0.020 -10.546 30.609 1.00 73.56 191 LEU A N 1
ATOM 1486 C CA . LEU A 1 191 ? -0.816 -9.320 30.553 1.00 73.56 191 LEU A CA 1
ATOM 1487 C C . LEU A 1 191 ? -2.060 -9.552 29.686 1.00 73.56 191 LEU A C 1
ATOM 1489 O O . LEU A 1 191 ? -1.942 -9.985 28.540 1.00 73.56 191 LEU A O 1
ATOM 1493 N N . PHE A 1 192 ? -3.238 -9.255 30.236 1.00 69.19 192 PHE A N 1
ATOM 1494 C CA . PHE A 1 192 ? -4.531 -9.385 29.561 1.00 69.19 192 PHE A CA 1
ATOM 1495 C C . PHE A 1 192 ? -5.291 -8.058 29.550 1.00 69.19 192 PHE A C 1
ATOM 1497 O O . PHE A 1 192 ? -5.184 -7.260 30.484 1.00 69.19 192 PHE A O 1
ATOM 1504 N N . MET A 1 193 ? -6.129 -7.889 28.532 1.00 69.06 193 MET A N 1
ATOM 1505 C CA . MET A 1 193 ? -7.148 -6.851 28.419 1.00 69.06 193 MET A CA 1
ATOM 1506 C C . MET A 1 193 ? -8.526 -7.490 28.410 1.00 69.06 193 MET A C 1
ATOM 1508 O O . MET A 1 193 ? -8.904 -8.123 27.428 1.00 69.06 193 MET A O 1
ATOM 1512 N N . ASN A 1 194 ? -9.277 -7.326 29.499 1.00 60.38 194 ASN A N 1
ATOM 1513 C CA . ASN A 1 194 ? -10.596 -7.934 29.655 1.00 60.38 194 ASN A CA 1
ATOM 1514 C C . ASN A 1 194 ? -11.553 -6.956 30.352 1.00 60.38 194 ASN A C 1
ATOM 1516 O O . ASN A 1 194 ? -11.148 -6.285 31.306 1.00 60.38 194 ASN A O 1
ATOM 1520 N N . LEU A 1 195 ? -12.833 -7.002 29.972 1.00 56.22 195 LEU A N 1
ATOM 1521 C CA . LEU A 1 195 ? -13.957 -6.487 30.757 1.00 56.22 195 LEU A CA 1
ATOM 1522 C C . LEU A 1 195 ? -14.439 -7.619 31.693 1.00 56.22 195 LEU A C 1
ATOM 1524 O O . LEU A 1 195 ? -14.773 -8.711 31.247 1.00 56.22 195 LEU A O 1
ATOM 1528 N N . HIS A 1 196 ? -14.404 -7.427 33.015 1.00 49.50 196 HIS A N 1
ATOM 1529 C CA . HIS A 1 196 ? -14.776 -8.476 33.980 1.00 49.50 196 HIS A CA 1
ATOM 1530 C C . HIS A 1 196 ? -16.276 -8.506 34.238 1.00 49.50 196 HIS A C 1
ATOM 1532 O O . HIS A 1 196 ? -16.859 -7.484 34.593 1.00 49.50 196 HIS A O 1
ATOM 1538 N N . SER A 1 197 ? -16.859 -9.706 34.225 1.00 42.72 197 SER A N 1
ATOM 1539 C CA . SER A 1 197 ? -18.203 -9.941 34.744 1.00 42.72 197 SER A CA 1
ATOM 1540 C C . SER A 1 197 ? -18.197 -10.560 36.146 1.00 42.72 197 SER A C 1
ATOM 1542 O O . SER A 1 197 ? -18.176 -11.770 36.362 1.00 42.72 197 SER A O 1
ATOM 1544 N N . GLY A 1 198 ? -18.344 -9.705 37.154 1.00 44.50 198 GLY A N 1
ATOM 1545 C CA . GLY A 1 198 ? -19.349 -10.031 38.165 1.00 44.50 198 GLY A CA 1
ATOM 1546 C C . GLY A 1 198 ? -20.714 -9.855 37.498 1.00 44.50 198 GLY A C 1
ATOM 1547 O O . GLY A 1 198 ? -20.808 -9.062 36.571 1.00 44.50 198 GLY A O 1
ATOM 1548 N N . GLY A 1 199 ? -21.772 -10.552 37.913 1.00 42.66 199 GLY A N 1
ATOM 1549 C CA . GLY A 1 199 ? -23.109 -10.468 37.287 1.00 42.66 199 GLY A CA 1
ATOM 1550 C C . GLY A 1 199 ? -23.835 -9.105 37.365 1.00 42.66 199 GLY A C 1
ATOM 1551 O O . GLY A 1 199 ? -25.050 -9.094 37.529 1.00 42.66 199 GLY A O 1
ATOM 1552 N N . TYR A 1 200 ? -23.104 -7.988 37.309 1.00 45.47 200 TYR A N 1
ATOM 1553 C CA . TYR A 1 200 ? -23.535 -6.598 37.433 1.00 45.47 200 TYR A CA 1
ATOM 1554 C C . TYR A 1 200 ? -23.041 -5.686 36.283 1.00 45.47 200 TYR A C 1
ATOM 1556 O O . TYR A 1 200 ? -23.599 -4.607 36.145 1.00 45.47 200 TYR A O 1
ATOM 1564 N N . PHE A 1 201 ? -22.087 -6.117 35.439 1.00 49.88 201 PHE A N 1
ATOM 1565 C CA . PHE A 1 201 ? -21.460 -5.277 34.397 1.00 49.88 201 PHE A CA 1
ATOM 1566 C C . PHE A 1 201 ? -22.046 -5.557 32.993 1.00 49.88 201 PHE A C 1
ATOM 1568 O O . PHE A 1 201 ? -22.367 -6.710 32.695 1.00 49.88 201 PHE A O 1
ATOM 1575 N N . VAL A 1 202 ? -22.214 -4.522 32.151 1.00 49.22 202 VAL A N 1
ATOM 1576 C CA . VAL A 1 202 ? -22.890 -4.588 30.831 1.00 49.22 202 VAL A CA 1
ATOM 1577 C C . VAL A 1 202 ? -21.885 -4.472 29.673 1.00 49.22 202 VAL A C 1
ATOM 1579 O O . VAL A 1 202 ? -20.876 -3.785 29.769 1.00 49.22 202 VAL A O 1
ATOM 1582 N N . GLU A 1 203 ? -22.174 -5.171 28.578 1.00 57.72 203 GLU A N 1
ATOM 1583 C CA . GLU A 1 203 ? -21.283 -5.507 27.460 1.00 57.72 203 GLU A CA 1
ATOM 1584 C C . GLU A 1 203 ? -21.374 -4.498 26.291 1.00 57.72 203 GLU A C 1
ATOM 1586 O O . GLU A 1 203 ? -21.691 -4.889 25.178 1.00 57.72 203 GLU A O 1
ATOM 1591 N N . ASP A 1 204 ? -21.180 -3.190 26.494 1.00 64.50 204 ASP A N 1
ATOM 1592 C CA . ASP A 1 204 ? -21.336 -2.207 25.388 1.00 64.50 204 ASP A CA 1
ATOM 1593 C C . ASP A 1 204 ? -20.131 -1.283 25.150 1.00 64.50 204 ASP A C 1
ATOM 1595 O O . ASP A 1 204 ? -20.167 -0.443 24.248 1.00 64.50 204 ASP A O 1
ATOM 1599 N N . ASP A 1 205 ? -19.055 -1.450 25.918 1.00 72.44 205 ASP A N 1
ATOM 1600 C CA . ASP A 1 205 ? -17.800 -0.727 25.719 1.00 72.44 205 ASP A CA 1
ATOM 1601 C C . ASP A 1 205 ? -16.844 -1.548 24.844 1.00 72.44 205 ASP A C 1
ATOM 1603 O O . ASP A 1 205 ? -16.801 -2.778 24.918 1.00 72.44 205 ASP A O 1
ATOM 1607 N N . PHE A 1 206 ? -16.020 -0.870 24.048 1.00 72.06 206 PHE A N 1
ATOM 1608 C CA . PHE A 1 206 ? -14.931 -1.515 23.312 1.00 72.06 206 PHE A CA 1
ATOM 1609 C C . PHE A 1 206 ? -13.649 -0.690 23.389 1.00 72.06 206 PHE A C 1
ATOM 1611 O O . PHE A 1 206 ? -13.675 0.535 23.536 1.00 72.06 206 PHE A O 1
ATOM 1618 N N . ILE A 1 207 ? -12.515 -1.386 23.310 1.00 76.31 207 ILE A N 1
ATOM 1619 C CA . ILE A 1 207 ? -11.176 -0.810 23.447 1.00 76.31 207 ILE A CA 1
ATOM 1620 C C . ILE A 1 207 ? -10.396 -1.031 22.151 1.00 76.31 207 ILE A C 1
ATOM 1622 O O . ILE A 1 207 ? -10.491 -2.089 21.534 1.00 76.31 207 ILE A O 1
ATOM 1626 N N . PHE A 1 208 ? -9.614 -0.033 21.750 1.00 78.69 208 PHE A N 1
ATOM 1627 C CA . PHE A 1 208 ? -8.799 -0.059 20.540 1.00 78.69 208 PHE A CA 1
ATOM 1628 C C . PHE A 1 208 ? -7.542 0.808 20.680 1.00 78.69 208 PHE A C 1
ATOM 1630 O O . PHE A 1 208 ? -7.374 1.491 21.689 1.00 78.69 208 PHE A O 1
ATOM 1637 N N . ASP A 1 209 ? -6.655 0.785 19.679 1.00 80.94 209 ASP A N 1
ATOM 1638 C CA . ASP A 1 209 ? -5.418 1.586 19.643 1.00 80.94 209 ASP A CA 1
ATOM 1639 C C . ASP A 1 209 ? -4.553 1.440 20.915 1.00 80.94 209 ASP A C 1
ATOM 1641 O O . ASP A 1 209 ? -4.202 2.422 21.569 1.00 80.94 209 ASP A O 1
ATOM 1645 N N . VAL A 1 210 ? -4.253 0.196 21.296 1.00 81.50 210 VAL A N 1
ATOM 1646 C CA . VAL A 1 210 ? -3.527 -0.148 22.526 1.00 81.50 210 VAL A CA 1
ATOM 1647 C C . VAL A 1 210 ? -2.026 -0.060 22.291 1.00 81.50 210 VAL A C 1
ATOM 1649 O O . VAL A 1 210 ? -1.500 -0.686 21.377 1.00 81.50 210 VAL A O 1
ATOM 1652 N N . LYS A 1 211 ? -1.316 0.665 23.149 1.00 85.19 211 LYS A N 1
ATOM 1653 C CA . LYS A 1 211 ? 0.135 0.859 23.097 1.00 85.19 211 LYS A CA 1
ATOM 1654 C C . LYS A 1 211 ? 0.747 0.552 24.447 1.00 85.19 211 LYS A C 1
ATOM 1656 O O . LYS A 1 211 ? 0.199 0.957 25.473 1.00 85.19 211 LYS A O 1
ATOM 1661 N N . LEU A 1 212 ? 1.888 -0.123 24.442 1.00 85.44 212 LEU A N 1
ATOM 1662 C CA . LEU A 1 212 ? 2.634 -0.447 25.650 1.00 85.44 212 LEU A CA 1
ATOM 1663 C C . LEU A 1 212 ? 4.085 0.010 25.508 1.00 85.44 212 LEU A C 1
ATOM 1665 O O . LEU A 1 212 ? 4.772 -0.371 24.564 1.00 85.44 212 LEU A O 1
ATOM 1669 N N . ASP A 1 213 ? 4.514 0.808 26.479 1.00 87.00 213 ASP A N 1
ATOM 1670 C CA . ASP A 1 213 ? 5.909 1.113 26.784 1.00 87.00 213 ASP A CA 1
ATOM 1671 C C . ASP A 1 213 ? 6.220 0.388 28.099 1.00 87.00 213 ASP A C 1
ATOM 1673 O O . ASP A 1 213 ? 5.711 0.753 29.163 1.00 87.00 213 ASP A O 1
ATOM 1677 N N . TYR A 1 214 ? 6.976 -0.700 28.030 1.00 83.12 214 TYR A N 1
ATOM 1678 C CA . TYR A 1 214 ? 7.382 -1.478 29.197 1.00 83.12 214 TYR A CA 1
ATOM 1679 C C . TYR A 1 214 ? 8.861 -1.273 29.557 1.00 83.12 214 TYR A C 1
ATOM 1681 O O . TYR A 1 214 ? 9.294 -1.767 30.607 1.00 83.12 214 TYR A O 1
ATOM 1689 N N . THR A 1 215 ? 9.638 -0.557 28.736 1.00 80.81 215 THR A N 1
ATOM 1690 C CA . THR A 1 215 ? 11.044 -0.221 29.028 1.00 80.81 215 THR A CA 1
ATOM 1691 C C . THR A 1 215 ? 11.215 1.134 29.721 1.00 80.81 215 THR A C 1
ATOM 1693 O O . THR A 1 215 ? 12.278 1.399 30.292 1.00 80.81 215 THR A O 1
ATOM 1696 N N . SER A 1 216 ? 10.154 1.944 29.772 1.00 82.44 216 SER A N 1
ATOM 1697 C CA . SER A 1 216 ? 10.110 3.295 30.336 1.00 82.44 216 SER A CA 1
ATOM 1698 C C . SER A 1 216 ? 10.997 4.306 29.602 1.00 82.44 216 SER A C 1
ATOM 1700 O O . SER A 1 216 ? 11.411 5.307 30.205 1.00 82.44 216 SER A O 1
ATOM 1702 N N . ASP A 1 217 ? 11.334 4.069 28.338 1.00 81.44 217 ASP A N 1
ATOM 1703 C CA . ASP A 1 217 ? 12.198 4.963 27.562 1.00 81.44 217 ASP A CA 1
ATOM 1704 C C . ASP A 1 217 ? 11.416 6.018 26.752 1.00 81.44 217 ASP A C 1
ATOM 1706 O O . ASP A 1 217 ? 12.015 6.952 26.205 1.00 81.44 217 ASP A O 1
ATOM 1710 N N . GLY A 1 218 ? 10.080 5.938 26.759 1.00 81.00 218 GLY A N 1
ATOM 1711 C CA . GLY A 1 218 ? 9.191 6.824 26.017 1.00 81.00 218 GLY A CA 1
ATOM 1712 C C . GLY A 1 218 ? 8.959 6.398 24.566 1.00 81.00 218 GLY A C 1
ATOM 1713 O O . GLY A 1 218 ? 8.328 7.153 23.819 1.00 81.00 218 GLY A O 1
ATOM 1714 N N . VAL A 1 219 ? 9.456 5.229 24.165 1.00 81.56 219 VAL A N 1
ATOM 1715 C CA . VAL A 1 219 ? 9.172 4.563 22.896 1.00 81.56 219 VAL A CA 1
ATOM 1716 C C . VAL A 1 219 ? 8.162 3.445 23.155 1.00 81.56 219 VAL A C 1
ATOM 1718 O O . VAL A 1 219 ? 8.193 2.767 24.172 1.00 81.56 219 VAL A O 1
ATOM 1721 N N . TRP A 1 220 ? 7.210 3.268 22.241 1.00 85.75 220 TRP A N 1
ATOM 1722 C CA . TRP A 1 220 ? 6.276 2.147 22.321 1.00 85.75 220 TRP A CA 1
ATOM 1723 C C . TRP A 1 220 ? 6.970 0.883 21.820 1.00 85.75 220 TRP A C 1
ATOM 1725 O O . TRP A 1 220 ? 7.433 0.871 20.682 1.00 85.75 220 TRP A O 1
ATOM 1735 N N . GLU A 1 221 ? 7.017 -0.181 22.621 1.00 83.50 221 GLU A N 1
ATOM 1736 C CA . GLU A 1 221 ? 7.494 -1.490 22.152 1.00 83.50 221 GLU A CA 1
ATOM 1737 C C . GLU A 1 221 ? 6.406 -2.290 21.445 1.00 83.50 221 GLU A C 1
ATOM 1739 O O . GLU A 1 221 ? 6.704 -3.133 20.602 1.00 83.50 221 GLU A O 1
ATOM 1744 N N . HIS A 1 222 ? 5.148 -2.034 21.795 1.00 81.62 222 HIS A N 1
ATOM 1745 C CA . HIS A 1 222 ? 4.010 -2.720 21.206 1.00 81.62 222 HIS A CA 1
ATOM 1746 C C . HIS A 1 222 ? 2.909 -1.728 20.854 1.00 81.62 222 HIS A C 1
ATOM 1748 O O . HIS A 1 222 ? 2.602 -0.819 21.634 1.00 81.62 222 HIS A O 1
ATOM 1754 N N . HIS A 1 223 ? 2.280 -1.936 19.699 1.00 82.19 223 HIS A N 1
ATOM 1755 C CA . HIS A 1 223 ? 1.121 -1.172 19.253 1.00 82.19 223 HIS A CA 1
ATOM 1756 C C . HIS A 1 223 ? 0.135 -2.093 18.544 1.00 82.19 223 HIS A C 1
ATOM 1758 O O . HIS A 1 223 ? 0.392 -2.589 17.452 1.00 82.19 223 HIS A O 1
ATOM 1764 N N . TRP A 1 224 ? -1.024 -2.287 19.161 1.00 79.50 224 TRP A N 1
ATOM 1765 C CA . TRP A 1 224 ? -2.160 -2.980 18.574 1.00 79.50 224 TRP A CA 1
ATOM 1766 C C . TRP A 1 224 ? -3.210 -1.947 18.145 1.00 79.50 224 TRP A C 1
ATOM 1768 O O . TRP A 1 224 ? -3.929 -1.421 19.001 1.00 79.50 224 TRP A O 1
ATOM 1778 N N . PRO A 1 225 ? -3.345 -1.636 16.843 1.00 71.88 225 PRO A N 1
ATOM 1779 C CA . PRO A 1 225 ? -4.359 -0.692 16.376 1.00 71.88 225 PRO A CA 1
ATOM 1780 C C . PRO A 1 225 ? -5.785 -1.195 16.649 1.00 71.88 225 PRO A C 1
ATOM 1782 O O . PRO A 1 225 ? -6.663 -0.384 16.941 1.00 71.88 225 PRO A O 1
ATOM 1785 N N . LEU A 1 226 ? -5.997 -2.521 16.637 1.00 69.31 226 LEU A N 1
ATOM 1786 C CA . LEU A 1 226 ? -7.278 -3.195 16.916 1.00 69.31 226 LEU A CA 1
ATOM 1787 C C . LEU A 1 226 ? -8.442 -2.747 16.001 1.00 69.31 226 LEU A C 1
ATOM 1789 O O . LEU A 1 226 ? -9.604 -2.939 16.353 1.00 69.31 226 LEU A O 1
ATOM 1793 N N . ILE A 1 227 ? -8.104 -2.179 14.838 1.00 68.44 227 ILE A N 1
ATOM 1794 C CA . ILE A 1 227 ? -8.973 -1.881 13.692 1.00 68.44 227 ILE A CA 1
ATOM 1795 C C . ILE A 1 227 ? -8.455 -2.731 12.533 1.00 68.44 227 ILE A C 1
ATOM 1797 O O . ILE A 1 227 ? -7.258 -2.658 12.243 1.00 68.44 227 ILE A O 1
ATOM 1801 N N . GLY A 1 228 ? -9.295 -3.531 11.873 1.00 56.88 228 GLY A N 1
ATOM 1802 C CA . GLY A 1 228 ? -8.893 -4.286 10.678 1.00 56.88 228 GLY A CA 1
ATOM 1803 C C . GLY A 1 228 ? -8.066 -5.547 10.941 1.00 56.88 228 GLY A C 1
ATOM 1804 O O . GLY A 1 228 ? -8.125 -6.496 10.160 1.00 56.88 228 GLY A O 1
ATOM 1805 N N . HIS A 1 229 ? -7.275 -5.571 12.021 1.00 61.72 229 HIS A N 1
ATOM 1806 C CA . HIS A 1 229 ? -6.396 -6.687 12.367 1.00 61.72 229 HIS A CA 1
ATOM 1807 C C . HIS A 1 229 ? -6.025 -6.728 13.863 1.00 61.72 229 HIS A C 1
ATOM 1809 O O . HIS A 1 229 ? -6.102 -5.726 14.579 1.00 61.72 229 HIS A O 1
ATOM 1815 N N . PHE A 1 230 ? -5.575 -7.899 14.331 1.00 60.47 230 PHE A N 1
ATOM 1816 C CA . PHE A 1 230 ? -5.212 -8.181 15.736 1.00 60.47 230 PHE A CA 1
ATOM 1817 C C . PHE A 1 230 ? -3.696 -8.271 15.974 1.00 60.47 230 PHE A C 1
ATOM 1819 O O . PHE A 1 230 ? -3.251 -8.787 17.006 1.00 60.47 230 PHE A O 1
ATOM 1826 N N . ASP A 1 231 ? -2.907 -7.821 15.002 1.00 67.81 231 ASP A N 1
ATOM 1827 C CA . ASP A 1 231 ? -1.455 -7.945 15.050 1.00 67.81 231 ASP A CA 1
ATOM 1828 C C . ASP A 1 231 ? -0.831 -6.690 15.658 1.00 67.81 231 ASP A C 1
ATOM 1830 O O . ASP A 1 231 ? -1.283 -5.565 15.440 1.00 67.81 231 ASP A O 1
ATOM 1834 N N . ASP A 1 232 ? 0.209 -6.911 16.449 1.00 70.06 232 ASP A N 1
ATOM 1835 C CA . ASP A 1 232 ? 1.108 -5.869 16.914 1.00 70.06 232 ASP A CA 1
ATOM 1836 C C . ASP A 1 232 ? 1.993 -5.379 15.769 1.00 70.06 232 ASP A C 1
ATOM 1838 O O . ASP A 1 232 ? 2.789 -6.145 15.219 1.00 70.06 232 ASP A O 1
ATOM 1842 N N . VAL A 1 233 ? 1.884 -4.094 15.444 1.00 71.12 233 VAL A N 1
ATOM 1843 C CA . VAL A 1 233 ? 2.612 -3.488 14.322 1.00 71.12 233 VAL A CA 1
ATOM 1844 C C . VAL A 1 233 ? 4.026 -3.024 14.689 1.00 71.12 233 VAL A C 1
ATOM 1846 O O . VAL A 1 233 ? 4.756 -2.574 13.810 1.00 71.12 233 VAL A O 1
ATOM 1849 N N . ILE A 1 234 ? 4.434 -3.122 15.962 1.00 71.94 234 ILE A N 1
ATOM 1850 C CA . ILE A 1 234 ? 5.778 -2.718 16.415 1.00 71.94 234 ILE A CA 1
ATOM 1851 C C . ILE A 1 234 ? 6.582 -3.904 16.973 1.00 71.94 234 ILE A C 1
ATOM 1853 O O . ILE A 1 234 ? 7.768 -4.026 16.666 1.00 71.94 234 ILE A O 1
ATOM 1857 N N . GLY A 1 235 ? 5.965 -4.804 17.741 1.00 61.66 235 GLY A N 1
ATOM 1858 C CA . GLY A 1 235 ? 6.660 -5.886 18.457 1.00 61.66 235 GLY A CA 1
ATOM 1859 C C . GLY A 1 235 ? 6.338 -7.317 18.001 1.00 61.66 235 GLY A C 1
ATOM 1860 O O . GLY A 1 235 ? 6.891 -8.268 18.559 1.00 61.66 235 GLY A O 1
ATOM 1861 N N . GLY A 1 236 ? 5.475 -7.505 16.995 1.00 61.09 236 GLY A N 1
ATOM 1862 C CA . GLY A 1 236 ? 5.203 -8.809 16.372 1.00 61.09 236 GLY A CA 1
ATOM 1863 C C . GLY A 1 236 ? 4.447 -9.829 17.240 1.00 61.09 236 GLY A C 1
ATOM 1864 O O . GLY A 1 236 ? 4.431 -11.019 16.913 1.00 61.09 236 GLY A O 1
ATOM 1865 N N . LEU A 1 237 ? 3.824 -9.406 18.345 1.00 64.25 237 LEU A N 1
ATOM 1866 C CA . LEU A 1 237 ? 2.938 -10.247 19.158 1.00 64.25 237 LEU A CA 1
ATOM 1867 C C . LEU A 1 237 ? 1.496 -10.258 18.621 1.00 64.25 237 LEU A C 1
ATOM 1869 O O . LEU A 1 237 ? 0.944 -9.237 18.224 1.00 64.25 237 LEU A O 1
ATOM 1873 N N . LYS A 1 238 ? 0.826 -11.413 18.669 1.00 61.91 238 LYS A N 1
ATOM 1874 C CA . LYS A 1 238 ? -0.570 -11.543 18.223 1.00 61.91 238 LYS A CA 1
ATOM 1875 C C . LYS A 1 238 ? -1.539 -11.548 19.401 1.00 61.91 238 LYS A C 1
ATOM 1877 O O . LYS A 1 238 ? -1.455 -12.432 20.255 1.00 61.91 238 LYS A O 1
ATOM 1882 N N . ALA A 1 239 ? -2.492 -10.617 19.408 1.00 60.59 239 ALA A N 1
ATOM 1883 C CA . ALA A 1 239 ? -3.608 -10.665 20.344 1.00 60.59 239 ALA A CA 1
ATOM 1884 C C . ALA A 1 239 ? -4.605 -11.761 19.921 1.00 60.59 239 ALA A C 1
ATOM 1886 O O . ALA A 1 239 ? -4.866 -11.960 18.734 1.00 60.59 239 ALA A O 1
ATOM 1887 N N . ILE A 1 240 ? -5.170 -12.488 20.890 1.00 59.97 240 ILE A N 1
ATOM 1888 C CA . ILE A 1 240 ? -6.230 -13.481 20.641 1.00 59.97 240 ILE A CA 1
ATOM 1889 C C . ILE A 1 240 ? -7.566 -12.864 21.083 1.00 59.97 240 ILE A C 1
ATOM 1891 O O . ILE A 1 240 ? -7.801 -12.792 22.291 1.00 59.97 240 ILE A O 1
ATOM 1895 N N . PRO A 1 241 ? -8.414 -12.382 20.157 1.00 58.44 241 PRO A N 1
ATOM 1896 C CA . PRO A 1 241 ? -9.712 -11.793 20.489 1.00 58.44 241 PRO A CA 1
ATOM 1897 C C . PRO A 1 241 ? -10.752 -12.871 20.839 1.00 58.44 241 PRO A C 1
ATOM 1899 O O . PRO A 1 241 ? -10.628 -14.018 20.410 1.00 58.44 241 PRO A O 1
ATOM 1902 N N . ASP A 1 242 ? -11.798 -12.486 21.579 1.00 56.69 242 ASP A N 1
ATOM 1903 C CA . ASP A 1 242 ? -12.958 -13.356 21.854 1.00 56.69 242 ASP A CA 1
ATOM 1904 C C . ASP A 1 242 ? -14.074 -13.167 20.809 1.00 56.69 242 ASP A C 1
ATOM 1906 O O . ASP A 1 242 ? -14.719 -14.126 20.391 1.00 56.69 242 ASP A O 1
ATOM 1910 N N . SER A 1 243 ? -14.274 -11.929 20.340 1.00 62.75 243 SER A N 1
ATOM 1911 C CA . SER A 1 243 ? -15.245 -11.583 19.294 1.00 62.75 243 SER A CA 1
ATOM 1912 C C . SER A 1 243 ? -14.945 -10.219 18.664 1.00 62.75 243 SER A C 1
ATOM 1914 O O . SER A 1 243 ? -14.106 -9.462 19.161 1.00 62.75 243 SER A O 1
ATOM 1916 N N . THR A 1 244 ? -15.650 -9.908 17.578 1.00 70.88 244 THR A N 1
ATOM 1917 C CA . THR A 1 244 ? -15.492 -8.673 16.809 1.00 70.88 244 THR A CA 1
ATOM 1918 C C . THR A 1 244 ? -16.826 -7.937 16.744 1.00 70.88 244 THR A C 1
ATOM 1920 O O . THR A 1 244 ? -17.845 -8.558 16.449 1.00 70.88 244 THR A O 1
ATOM 1923 N N . ILE A 1 245 ? -16.819 -6.629 17.000 1.00 77.94 245 ILE A N 1
ATOM 1924 C CA . ILE A 1 245 ? -17.960 -5.741 16.743 1.00 77.94 245 ILE A CA 1
ATOM 1925 C C . ILE A 1 245 ? -17.707 -4.967 15.452 1.00 77.94 245 ILE A C 1
ATOM 1927 O O . ILE A 1 245 ? -16.590 -4.507 15.210 1.00 77.94 245 ILE A O 1
ATOM 1931 N N . TYR A 1 246 ? -18.733 -4.823 14.618 1.00 85.62 246 TYR A N 1
ATOM 1932 C CA . TYR A 1 246 ? -18.650 -4.024 13.403 1.00 85.62 246 TYR A CA 1
ATOM 1933 C C . TYR A 1 246 ? -19.204 -2.630 13.671 1.00 85.62 246 TYR A C 1
ATOM 1935 O O . TYR A 1 246 ? -20.352 -2.456 14.075 1.00 85.62 246 TYR A O 1
ATOM 1943 N N . LEU A 1 247 ? -18.381 -1.614 13.448 1.00 87.75 247 LEU A N 1
ATOM 1944 C CA . LEU A 1 247 ? -18.815 -0.230 13.468 1.00 87.75 247 LEU A CA 1
ATOM 1945 C C . LEU A 1 247 ? -19.165 0.190 12.040 1.00 87.75 247 LEU A C 1
ATOM 1947 O O . LEU A 1 247 ? -18.282 0.185 11.173 1.00 87.75 247 LEU A O 1
ATOM 1951 N N . PRO A 1 248 ? -20.427 0.570 11.771 1.00 88.88 248 PRO A N 1
ATOM 1952 C CA . PRO A 1 248 ? -20.807 1.012 10.444 1.00 88.88 248 PRO A CA 1
ATOM 1953 C C . PRO A 1 248 ? -20.051 2.266 10.035 1.00 88.88 248 PRO A C 1
ATOM 1955 O O . PRO A 1 248 ? -19.683 3.098 10.868 1.00 88.88 248 PRO A O 1
ATOM 1958 N N . ALA A 1 249 ? -19.943 2.464 8.723 1.00 90.06 249 ALA A N 1
ATOM 1959 C CA . ALA A 1 249 ? -19.661 3.781 8.187 1.00 90.06 249 ALA A CA 1
ATOM 1960 C C . ALA A 1 249 ? -20.645 4.827 8.730 1.00 90.06 249 ALA A C 1
ATOM 1962 O O . ALA A 1 249 ? -21.834 4.550 8.934 1.00 90.06 249 ALA A O 1
ATOM 1963 N N . ASP A 1 250 ? -20.180 6.055 8.886 1.00 90.50 250 ASP A N 1
ATOM 1964 C CA . ASP A 1 250 ? -21.042 7.201 9.116 1.00 90.50 250 ASP A CA 1
ATOM 1965 C C . ASP A 1 250 ? -21.898 7.515 7.864 1.00 90.50 250 ASP A C 1
ATOM 1967 O O . ASP A 1 250 ? -22.002 6.738 6.898 1.00 90.50 250 ASP A O 1
ATOM 1971 N N . GLN A 1 251 ? -22.593 8.649 7.888 1.00 88.44 251 GLN A N 1
ATOM 1972 C CA . GLN A 1 251 ? -23.431 9.087 6.774 1.00 88.44 251 GLN A CA 1
ATOM 1973 C C . GLN A 1 251 ? -22.613 9.575 5.571 1.00 88.44 251 GLN A C 1
ATOM 1975 O O . GLN A 1 251 ? -23.142 9.596 4.458 1.00 88.44 251 GLN A O 1
ATOM 1980 N N . THR A 1 252 ? -21.356 9.973 5.787 1.00 86.56 252 THR A N 1
ATOM 1981 C CA . THR A 1 252 ? -20.450 10.436 4.730 1.00 86.56 252 THR A CA 1
ATOM 1982 C C . THR A 1 252 ? -19.888 9.265 3.933 1.00 86.56 252 THR A C 1
ATOM 1984 O O . THR A 1 252 ? -19.714 9.384 2.722 1.00 86.56 252 THR A O 1
ATOM 1987 N N . GLY A 1 253 ? -19.682 8.123 4.594 1.00 83.56 253 GLY A N 1
ATOM 1988 C CA . GLY A 1 253 ? -19.123 6.923 3.986 1.00 83.56 253 GLY A CA 1
ATOM 1989 C C . GLY A 1 253 ? -17.601 6.931 3.867 1.00 83.56 253 GLY A C 1
ATOM 1990 O O . GLY A 1 253 ? -17.069 6.074 3.172 1.00 83.56 253 GLY A O 1
ATOM 1991 N N . SER A 1 254 ? -16.914 7.876 4.516 1.00 83.31 254 SER A N 1
ATOM 1992 C CA . SER A 1 254 ? -15.444 7.963 4.528 1.00 83.31 254 SER A CA 1
ATOM 1993 C C . SER A 1 254 ? -14.823 7.493 5.847 1.00 83.31 254 SER A C 1
ATOM 1995 O O . SER A 1 254 ? -13.653 7.115 5.885 1.00 83.31 254 SER A O 1
ATOM 1997 N N . SER A 1 255 ? -15.612 7.511 6.920 1.00 87.50 255 SER A N 1
ATOM 1998 C CA . SER A 1 255 ? -15.208 7.132 8.271 1.00 87.50 255 SER A CA 1
ATOM 1999 C C . SER A 1 255 ? -16.265 6.236 8.904 1.00 87.50 255 SER A C 1
ATOM 2001 O O . SER A 1 255 ? -17.411 6.200 8.453 1.00 87.50 255 SER A O 1
ATOM 2003 N N . ASP A 1 256 ? -15.899 5.524 9.962 1.00 88.75 256 ASP A N 1
ATOM 2004 C CA . ASP A 1 256 ? -16.867 4.904 10.856 1.00 88.75 256 ASP A CA 1
ATOM 2005 C C . ASP A 1 256 ? -17.568 5.943 11.746 1.00 88.75 256 ASP A C 1
ATOM 2007 O O . ASP A 1 256 ? -17.229 7.130 11.768 1.00 88.75 256 ASP A O 1
ATOM 2011 N N . ILE A 1 257 ? -18.568 5.491 12.501 1.00 87.88 257 ILE A N 1
ATOM 2012 C CA . ILE A 1 257 ? -19.356 6.340 13.408 1.00 87.88 257 ILE A CA 1
ATOM 2013 C C . ILE A 1 257 ? -18.565 7.011 14.542 1.00 87.88 257 ILE A C 1
ATOM 2015 O O . ILE A 1 257 ? -19.109 7.903 15.193 1.00 87.88 257 ILE A O 1
ATOM 2019 N N . ILE A 1 258 ? -17.313 6.614 14.790 1.00 84.56 258 ILE A N 1
ATOM 2020 C CA . ILE A 1 258 ? -16.436 7.256 15.781 1.00 84.56 258 ILE A CA 1
ATOM 2021 C C . ILE A 1 258 ? -15.330 8.101 15.128 1.00 84.56 258 ILE A C 1
ATOM 2023 O O . ILE A 1 258 ? -14.492 8.668 15.830 1.00 84.56 258 ILE A O 1
ATOM 2027 N N . GLY A 1 259 ? -15.363 8.248 13.800 1.00 86.06 259 GLY A N 1
ATOM 2028 C CA . GLY A 1 259 ? -14.509 9.144 13.025 1.00 86.06 259 GLY A CA 1
ATOM 2029 C C . GLY A 1 259 ? -13.210 8.522 12.513 1.00 86.06 259 GLY A C 1
ATOM 2030 O O . GLY A 1 259 ? -12.408 9.238 11.909 1.00 86.06 259 GLY A O 1
ATOM 2031 N N . ASN A 1 260 ? -12.983 7.221 12.704 1.00 82.69 260 ASN A N 1
ATOM 2032 C CA . ASN A 1 260 ? -11.806 6.560 12.145 1.00 82.69 260 ASN A CA 1
ATOM 2033 C C . ASN A 1 260 ? -12.027 6.271 10.650 1.00 82.69 260 ASN A C 1
ATOM 2035 O O . ASN A 1 260 ? -13.143 5.916 10.270 1.00 82.69 260 ASN A O 1
ATOM 2039 N N . PRO A 1 261 ? -11.005 6.414 9.784 1.00 83.50 261 PRO A N 1
ATOM 2040 C CA . PRO A 1 261 ? -11.109 6.019 8.380 1.00 83.50 261 PRO A CA 1
ATOM 2041 C C . PRO A 1 261 ? -11.575 4.568 8.239 1.00 83.50 261 PRO A C 1
ATOM 2043 O O . PRO A 1 261 ? -11.211 3.720 9.056 1.00 83.50 261 PRO A O 1
ATOM 2046 N N . LEU A 1 262 ? -12.379 4.288 7.214 1.00 80.69 262 LEU A N 1
ATOM 2047 C CA . LEU A 1 262 ? -12.848 2.929 6.949 1.00 80.69 262 LEU A CA 1
ATOM 2048 C C . LEU A 1 262 ? -11.703 2.039 6.454 1.00 80.69 262 LEU A C 1
ATOM 2050 O O . LEU A 1 262 ? -11.011 2.378 5.496 1.00 80.69 262 LEU A O 1
ATOM 2054 N N . TYR A 1 263 ? -11.545 0.891 7.100 1.00 74.94 263 TYR A N 1
ATOM 2055 C CA . TYR A 1 263 ? -10.570 -0.142 6.784 1.00 74.94 263 TYR A CA 1
ATOM 2056 C C . TYR A 1 263 ? -11.162 -1.148 5.801 1.00 74.94 263 TYR A C 1
ATOM 2058 O O . TYR A 1 263 ? -10.558 -1.447 4.773 1.00 74.94 263 TYR A O 1
ATOM 2066 N N . HIS A 1 264 ? -12.392 -1.603 6.062 1.00 76.44 264 HIS A N 1
ATOM 2067 C CA . HIS A 1 264 ? -13.126 -2.451 5.130 1.00 76.44 264 HIS A CA 1
ATOM 2068 C C . HIS A 1 264 ? -13.991 -1.572 4.242 1.00 76.44 264 HIS A C 1
ATOM 2070 O O . HIS A 1 264 ? -14.993 -1.005 4.679 1.00 76.44 264 HIS A O 1
ATOM 2076 N N . THR A 1 265 ? -13.592 -1.445 2.981 1.00 72.06 265 THR A N 1
ATOM 2077 C CA . THR A 1 265 ? -14.339 -0.718 1.951 1.00 72.06 265 THR A CA 1
ATOM 2078 C C . THR A 1 265 ? -14.423 -1.555 0.678 1.00 72.06 265 THR A C 1
ATOM 2080 O O . THR A 1 265 ? -13.614 -2.451 0.446 1.00 72.06 265 THR A O 1
ATOM 2083 N N . GLY A 1 266 ? -15.400 -1.256 -0.176 1.00 64.44 266 GLY A N 1
ATOM 2084 C CA . GLY A 1 266 ? -15.548 -1.922 -1.471 1.00 64.44 266 GLY A CA 1
ATOM 2085 C C . GLY A 1 266 ? -16.591 -3.038 -1.492 1.00 64.44 266 GLY A C 1
ATOM 2086 O O . GLY A 1 266 ? -17.211 -3.363 -0.487 1.00 64.44 266 GLY A O 1
ATOM 2087 N N . ARG A 1 267 ? -16.828 -3.569 -2.700 1.00 57.03 267 ARG A N 1
ATOM 2088 C CA . ARG A 1 267 ? -18.002 -4.382 -3.047 1.00 57.03 267 ARG A CA 1
ATOM 2089 C C . ARG A 1 267 ? -17.652 -5.850 -3.292 1.00 57.03 267 ARG A C 1
ATOM 2091 O O . ARG A 1 267 ? -17.336 -6.224 -4.419 1.00 57.03 267 ARG A O 1
ATOM 2098 N N . VAL A 1 268 ? -17.877 -6.709 -2.309 1.00 54.03 268 VAL A N 1
ATOM 2099 C CA . VAL A 1 268 ? -18.022 -8.156 -2.479 1.00 54.03 268 VAL A CA 1
ATOM 2100 C C . VAL A 1 268 ? -19.345 -8.651 -1.872 1.00 54.03 268 VAL A C 1
ATOM 2102 O O . VAL A 1 268 ? -19.588 -8.617 -0.675 1.00 54.03 268 VAL A O 1
ATOM 2105 N N . LYS A 1 269 ? -20.261 -9.127 -2.728 1.00 51.19 269 LYS A N 1
ATOM 2106 C CA . LYS A 1 269 ? -21.607 -9.590 -2.316 1.00 51.19 269 LYS A CA 1
ATOM 2107 C C . LYS A 1 269 ? -21.582 -10.799 -1.360 1.00 51.19 269 LYS A C 1
ATOM 2109 O O . LYS A 1 269 ? -22.576 -11.066 -0.689 1.00 51.19 269 LYS A O 1
ATOM 2114 N N . TYR A 1 270 ? -20.481 -11.538 -1.354 1.00 55.53 270 TYR A N 1
ATOM 2115 C CA . TYR A 1 270 ? -20.233 -12.702 -0.512 1.00 55.53 270 TYR A CA 1
ATOM 2116 C C . TYR A 1 270 ? -18.905 -12.496 0.210 1.00 55.53 270 TYR A C 1
ATOM 2118 O O . TYR A 1 270 ? -18.068 -11.754 -0.296 1.00 55.53 270 TYR A O 1
ATOM 2126 N N . ASN A 1 271 ? -18.704 -13.170 1.341 1.00 59.28 271 ASN A N 1
ATOM 2127 C CA . ASN A 1 271 ? -17.422 -13.157 2.040 1.00 59.28 271 ASN A CA 1
ATOM 2128 C C . ASN A 1 271 ? -16.377 -13.863 1.169 1.00 59.28 271 ASN A C 1
ATOM 2130 O O . ASN A 1 271 ? -16.275 -15.095 1.152 1.00 59.28 271 ASN A O 1
ATOM 2134 N N . ALA A 1 272 ? -15.661 -13.074 0.378 1.00 67.44 272 ALA A N 1
ATOM 2135 C CA . ALA A 1 272 ? -14.670 -13.562 -0.552 1.00 67.44 272 ALA A CA 1
ATOM 2136 C C . ALA A 1 272 ? -13.547 -12.548 -0.709 1.00 67.44 272 ALA A C 1
ATOM 2138 O O . ALA A 1 272 ? -13.793 -11.346 -0.809 1.00 67.44 272 ALA A O 1
ATOM 2139 N N . ASP A 1 273 ? -12.340 -13.076 -0.810 1.00 72.25 273 ASP A N 1
ATOM 2140 C CA . ASP A 1 273 ? -11.134 -12.298 -1.004 1.00 72.25 273 ASP A CA 1
ATOM 2141 C C . ASP A 1 273 ? -10.787 -12.270 -2.489 1.00 72.25 273 ASP A C 1
ATOM 2143 O O . ASP A 1 273 ? -10.940 -13.258 -3.222 1.00 72.25 273 ASP A O 1
ATOM 2147 N N . LEU A 1 274 ? -10.312 -11.118 -2.947 1.00 79.25 274 LEU A N 1
ATOM 2148 C CA . LEU A 1 274 ? -9.574 -11.063 -4.195 1.00 79.25 274 LEU A CA 1
ATOM 2149 C C . LEU A 1 274 ? -8.174 -11.592 -3.916 1.00 79.25 274 LEU A C 1
ATOM 2151 O O . LEU A 1 274 ? -7.541 -11.195 -2.946 1.00 79.25 274 LEU A O 1
ATOM 2155 N N . VAL A 1 275 ? -7.710 -12.513 -4.754 1.00 84.00 275 VAL A N 1
ATOM 2156 C CA . VAL A 1 275 ? -6.398 -13.135 -4.585 1.00 84.00 275 VAL A CA 1
ATOM 2157 C C . VAL A 1 275 ? -5.686 -13.309 -5.917 1.00 84.00 275 VAL A C 1
ATOM 2159 O O . VAL A 1 275 ? -6.297 -13.341 -6.986 1.00 84.00 275 VAL A O 1
ATOM 2162 N N . GLN A 1 276 ? -4.380 -13.499 -5.851 1.00 88.00 276 GLN A N 1
ATOM 2163 C CA . GLN A 1 276 ? -3.498 -13.859 -6.946 1.00 88.00 276 GLN A CA 1
ATOM 2164 C C . GLN A 1 276 ? -3.430 -12.826 -8.080 1.00 88.00 276 GLN A C 1
ATOM 2166 O O . GLN A 1 276 ? -3.346 -13.197 -9.252 1.00 88.00 276 GLN A O 1
ATOM 2171 N N . SER A 1 277 ? -3.429 -11.532 -7.749 1.00 90.94 277 SER A N 1
ATOM 2172 C CA . SER A 1 277 ? -3.063 -10.499 -8.725 1.00 90.94 277 SER A CA 1
ATOM 2173 C C . SER A 1 277 ? -1.595 -10.648 -9.125 1.00 90.94 277 SER A C 1
ATOM 2175 O O . SER A 1 277 ? -0.767 -11.095 -8.333 1.00 90.94 277 SER A O 1
ATOM 2177 N N . ALA A 1 278 ? -1.244 -10.289 -10.357 1.00 94.50 278 ALA A N 1
ATOM 2178 C CA . ALA A 1 278 ? 0.143 -10.368 -10.803 1.00 94.50 278 ALA A CA 1
ATOM 2179 C C . ALA A 1 278 ? 1.054 -9.391 -10.031 1.00 94.50 278 ALA A C 1
ATOM 2181 O O . ALA A 1 278 ? 0.615 -8.356 -9.516 1.00 94.50 278 ALA A O 1
ATOM 2182 N N . CYS A 1 279 ? 2.333 -9.759 -9.944 1.00 96.69 279 CYS A N 1
ATOM 2183 C CA . CYS A 1 279 ? 3.433 -8.916 -9.487 1.00 96.69 279 CYS A CA 1
ATOM 2184 C C . CYS A 1 279 ? 4.736 -9.316 -10.191 1.00 96.69 279 CYS A C 1
ATOM 2186 O O . CYS A 1 279 ? 4.809 -10.374 -10.819 1.00 96.69 279 CYS A O 1
ATOM 2188 N N . ALA A 1 280 ? 5.775 -8.489 -10.068 1.00 97.56 280 ALA A N 1
ATOM 2189 C CA . ALA A 1 280 ? 7.107 -8.848 -10.543 1.00 97.56 280 ALA A CA 1
ATOM 2190 C C . ALA A 1 280 ? 7.869 -9.637 -9.480 1.00 97.56 280 ALA A C 1
ATOM 2192 O O . ALA A 1 280 ? 7.779 -9.333 -8.291 1.00 97.56 280 ALA A O 1
ATOM 2193 N N . THR A 1 281 ? 8.678 -10.592 -9.921 1.00 98.12 281 THR A N 1
ATOM 2194 C CA . THR A 1 281 ? 9.643 -11.342 -9.118 1.00 98.12 281 THR A CA 1
ATOM 2195 C C . THR A 1 281 ? 11.035 -11.118 -9.684 1.00 98.12 281 THR A C 1
ATOM 2197 O O . THR A 1 281 ? 11.295 -11.452 -10.831 1.00 98.12 281 THR A O 1
ATOM 2200 N N . PHE A 1 282 ? 11.919 -10.570 -8.865 1.00 97.94 282 PHE A N 1
ATOM 2201 C CA . PHE A 1 282 ? 13.315 -10.330 -9.190 1.00 97.94 282 PHE A CA 1
ATOM 2202 C C . PHE A 1 282 ? 14.164 -11.435 -8.564 1.00 97.94 282 PHE A C 1
ATOM 2204 O O . PHE A 1 282 ? 13.971 -11.796 -7.395 1.00 97.94 282 PHE A O 1
ATOM 2211 N N . ASP A 1 283 ? 15.086 -11.994 -9.339 1.00 95.75 283 ASP A N 1
ATOM 2212 C CA . ASP A 1 283 ? 15.850 -13.181 -8.952 1.00 95.75 283 ASP A CA 1
ATOM 2213 C C . ASP A 1 283 ? 17.112 -12.902 -8.113 1.00 95.75 283 ASP A C 1
ATOM 2215 O O . ASP A 1 283 ? 17.744 -13.840 -7.622 1.00 95.75 283 ASP A O 1
ATOM 2219 N N . GLY A 1 284 ? 17.459 -11.628 -7.901 1.00 95.00 284 GLY A N 1
ATOM 2220 C CA . GLY A 1 284 ? 18.656 -11.213 -7.168 1.00 95.00 284 GLY A CA 1
ATOM 2221 C C . GLY A 1 284 ? 19.963 -11.302 -7.959 1.00 95.00 284 GLY A C 1
ATOM 2222 O O . GLY A 1 284 ? 21.032 -11.155 -7.365 1.00 95.00 284 GLY A O 1
ATOM 2223 N N . VAL A 1 285 ? 19.917 -11.551 -9.271 1.00 94.88 285 VAL A N 1
ATOM 2224 C CA . VAL A 1 285 ? 21.108 -11.736 -10.111 1.00 94.88 285 VAL A CA 1
ATOM 2225 C C . VAL A 1 285 ? 21.351 -10.532 -11.010 1.00 94.88 285 VAL A C 1
ATOM 2227 O O . VAL A 1 285 ? 22.390 -9.882 -10.877 1.00 94.88 285 VAL A O 1
ATOM 2230 N N . ASP A 1 286 ? 20.436 -10.227 -11.926 1.00 94.81 286 ASP A N 1
ATOM 2231 C CA . ASP A 1 286 ? 20.591 -9.110 -12.868 1.00 94.81 286 ASP A CA 1
ATOM 2232 C C . ASP A 1 286 ? 19.278 -8.556 -13.448 1.00 94.81 286 ASP A C 1
ATOM 2234 O O . ASP A 1 286 ? 19.336 -7.753 -14.385 1.00 94.81 286 ASP A O 1
ATOM 2238 N N . ASP A 1 287 ? 18.131 -8.907 -12.856 1.00 97.62 287 ASP A N 1
ATOM 2239 C CA . ASP A 1 287 ? 16.809 -8.370 -13.197 1.00 97.62 287 ASP A CA 1
ATOM 2240 C C . ASP A 1 287 ? 16.671 -6.886 -12.812 1.00 97.62 287 ASP A C 1
ATOM 2242 O O . ASP A 1 287 ? 16.884 -6.500 -11.659 1.00 97.62 287 ASP A O 1
ATOM 2246 N N . TYR A 1 288 ? 16.253 -6.036 -13.755 1.00 97.56 288 TYR A N 1
ATOM 2247 C CA . TYR A 1 288 ? 15.877 -4.644 -13.469 1.00 97.56 288 TYR A CA 1
ATOM 2248 C C . TYR A 1 288 ? 14.947 -4.053 -14.533 1.00 97.56 288 TYR A C 1
ATOM 2250 O O . TYR A 1 288 ? 14.792 -4.597 -15.629 1.00 97.56 288 TYR A O 1
ATOM 2258 N N . ALA A 1 289 ? 14.355 -2.899 -14.218 1.00 97.94 289 ALA A N 1
ATOM 2259 C CA . ALA A 1 289 ? 13.605 -2.084 -15.170 1.00 97.94 289 ALA A CA 1
ATOM 2260 C C . ALA A 1 289 ? 14.186 -0.670 -15.263 1.00 97.94 289 ALA A C 1
ATOM 2262 O O . ALA A 1 289 ? 14.401 -0.039 -14.228 1.00 97.94 289 ALA A O 1
ATOM 2263 N N . ASP A 1 290 ? 14.373 -0.148 -16.477 1.00 97.25 290 ASP A N 1
ATOM 2264 C CA . ASP A 1 290 ? 14.742 1.259 -16.683 1.00 97.25 290 ASP A CA 1
ATOM 2265 C C . ASP A 1 290 ? 13.561 2.064 -17.209 1.00 97.25 290 ASP A C 1
ATOM 2267 O O . ASP A 1 290 ? 12.889 1.677 -18.173 1.00 97.25 290 ASP A O 1
ATOM 2271 N N . LEU A 1 291 ? 13.345 3.224 -16.592 1.00 96.56 291 LEU A N 1
ATOM 2272 C CA . LEU A 1 291 ? 12.423 4.225 -17.104 1.00 96.56 291 LEU A CA 1
ATOM 2273 C C . LEU A 1 291 ? 13.059 4.945 -18.307 1.00 96.56 291 LEU A C 1
ATOM 2275 O O . LEU A 1 291 ? 14.255 5.253 -18.284 1.00 96.56 291 LEU A O 1
ATOM 2279 N N . PRO A 1 292 ? 12.273 5.283 -19.346 1.00 94.75 292 PRO A N 1
ATOM 2280 C CA . PRO A 1 292 ? 12.798 5.900 -20.566 1.00 94.75 292 PRO A CA 1
ATOM 2281 C C . PRO A 1 292 ? 13.212 7.368 -20.373 1.00 94.75 292 PRO A C 1
ATOM 2283 O O . PRO A 1 292 ? 13.984 7.906 -21.167 1.00 94.75 292 PRO A O 1
ATOM 2286 N N . ALA A 1 293 ? 12.685 8.024 -19.338 1.00 92.50 293 ALA A N 1
ATOM 2287 C CA . ALA A 1 293 ? 12.996 9.392 -18.945 1.00 92.50 293 ALA A CA 1
ATOM 2288 C C . ALA A 1 293 ? 12.671 9.594 -17.451 1.00 92.50 293 ALA A C 1
ATOM 2290 O O . ALA A 1 293 ? 11.918 8.798 -16.882 1.00 92.50 293 ALA A O 1
ATOM 2291 N N . PRO A 1 294 ? 13.203 10.646 -16.800 1.00 90.75 294 PRO A N 1
ATOM 2292 C CA . PRO A 1 294 ? 12.830 10.976 -15.428 1.00 90.75 294 PRO A CA 1
ATOM 2293 C C . PRO A 1 294 ? 11.320 11.246 -15.295 1.00 90.75 294 PRO A C 1
ATOM 2295 O O . PRO A 1 294 ? 10.787 12.018 -16.095 1.00 90.75 294 PRO A O 1
ATOM 2298 N N . PRO A 1 295 ? 10.634 10.675 -14.285 1.00 91.31 295 PRO A N 1
ATOM 2299 C CA . PRO A 1 295 ? 9.209 10.921 -14.060 1.00 91.31 295 PRO A CA 1
ATOM 2300 C C . PRO A 1 295 ? 8.930 12.361 -13.614 1.00 91.31 295 PRO A C 1
ATOM 2302 O O . PRO A 1 295 ? 7.855 12.895 -13.856 1.00 91.31 295 PRO A O 1
ATOM 2305 N N . PHE A 1 296 ? 9.906 13.022 -12.995 1.00 88.38 296 PHE A N 1
ATOM 2306 C CA . PHE A 1 296 ? 9.835 14.425 -12.605 1.00 88.38 296 PHE A CA 1
ATOM 2307 C C . PHE A 1 296 ? 11.232 15.055 -12.594 1.00 88.38 296 PHE A C 1
ATOM 2309 O O . PHE A 1 296 ? 12.246 14.353 -12.552 1.00 88.38 296 PHE A O 1
ATOM 2316 N N . ASP A 1 297 ? 11.284 16.388 -12.623 1.00 80.38 297 ASP A N 1
ATOM 2317 C CA . ASP A 1 297 ? 12.502 17.128 -12.287 1.00 80.38 297 ASP A CA 1
ATOM 2318 C C . ASP A 1 297 ? 12.668 17.079 -10.771 1.00 80.38 297 ASP A C 1
ATOM 2320 O O . ASP A 1 297 ? 11.767 17.520 -10.065 1.00 80.38 297 ASP A O 1
ATOM 2324 N N . ALA A 1 298 ? 13.761 16.506 -10.271 1.00 73.25 298 ALA A N 1
ATOM 2325 C CA . ALA A 1 298 ? 14.017 16.372 -8.836 1.00 73.25 298 ALA A CA 1
ATOM 2326 C C . ALA A 1 298 ? 14.776 17.574 -8.241 1.00 73.25 298 ALA A C 1
ATOM 2328 O O . ALA A 1 298 ? 15.132 17.553 -7.061 1.00 73.25 298 ALA A O 1
ATOM 2329 N N . ASN A 1 299 ? 15.061 18.606 -9.043 1.00 77.00 299 ASN A N 1
ATOM 2330 C CA . ASN A 1 299 ? 15.797 19.783 -8.600 1.00 77.00 299 ASN A CA 1
ATOM 2331 C C . ASN A 1 299 ? 14.874 20.859 -8.043 1.00 77.00 299 ASN A C 1
ATOM 2333 O O . ASN A 1 299 ? 14.136 21.509 -8.780 1.00 77.00 299 ASN A O 1
ATOM 2337 N N . GLY A 1 300 ? 14.974 21.114 -6.738 1.00 74.94 300 GLY A N 1
ATOM 2338 C CA . GLY A 1 300 ? 14.203 22.187 -6.109 1.00 74.94 300 GLY A CA 1
ATOM 2339 C C . GLY A 1 300 ? 12.698 21.906 -6.010 1.00 74.94 300 GLY A C 1
ATOM 2340 O O . GLY A 1 300 ? 11.930 22.830 -5.746 1.00 74.94 300 GLY A O 1
ATOM 2341 N N . THR A 1 301 ? 12.267 20.666 -6.244 1.00 87.94 301 THR A N 1
ATOM 2342 C CA . THR A 1 301 ? 10.860 20.248 -6.265 1.00 87.94 301 THR A CA 1
ATOM 2343 C C . THR A 1 301 ? 10.562 19.260 -5.148 1.00 87.94 301 THR A C 1
ATOM 2345 O O . THR A 1 301 ? 11.431 18.519 -4.684 1.00 87.94 301 THR A O 1
ATOM 2348 N N . ASN A 1 302 ? 9.302 19.240 -4.729 1.00 94.56 302 ASN A N 1
ATOM 2349 C CA . ASN A 1 302 ? 8.803 18.261 -3.776 1.00 94.56 302 ASN A CA 1
ATOM 2350 C C . ASN A 1 302 ? 8.356 17.003 -4.522 1.00 94.56 302 ASN A C 1
ATOM 2352 O O . ASN A 1 302 ? 7.799 17.106 -5.613 1.00 94.56 302 ASN A O 1
ATOM 2356 N N . TRP A 1 303 ? 8.572 15.826 -3.945 1.00 95.94 303 TRP A N 1
ATOM 2357 C CA . TRP A 1 303 ? 8.193 14.559 -4.575 1.00 95.94 303 TRP A CA 1
ATOM 2358 C C . TRP A 1 303 ? 7.938 13.467 -3.540 1.00 95.94 303 TRP A C 1
ATOM 2360 O O . TRP A 1 303 ? 8.276 13.606 -2.365 1.00 95.94 303 TRP A O 1
ATOM 2370 N N . THR A 1 304 ? 7.306 12.378 -3.970 1.00 98.19 304 THR A N 1
ATOM 2371 C CA . THR A 1 304 ? 7.044 11.186 -3.155 1.00 98.19 304 THR A CA 1
ATOM 2372 C C . THR A 1 304 ? 7.136 9.949 -4.038 1.00 98.19 304 THR A C 1
ATOM 2374 O O . THR A 1 304 ? 6.478 9.894 -5.074 1.00 98.19 304 THR A O 1
ATOM 2377 N N . VAL A 1 305 ? 7.962 8.968 -3.674 1.00 98.00 305 VAL A N 1
ATOM 2378 C CA . VAL A 1 305 ? 8.203 7.767 -4.498 1.00 98.00 305 VAL A CA 1
ATOM 2379 C C . VAL A 1 305 ? 8.228 6.503 -3.655 1.00 98.00 305 VAL A C 1
ATOM 2381 O O . VAL A 1 305 ? 8.654 6.547 -2.503 1.00 98.00 305 VAL A O 1
ATOM 2384 N N . GLY A 1 306 ? 7.819 5.373 -4.221 1.00 98.31 306 GLY A N 1
ATOM 2385 C CA . GLY A 1 306 ? 7.819 4.116 -3.483 1.00 98.31 306 GLY A CA 1
ATOM 2386 C C . GLY A 1 306 ? 7.171 2.953 -4.217 1.00 98.31 306 GLY A C 1
ATOM 2387 O O . GLY A 1 306 ? 6.922 3.029 -5.422 1.00 98.31 306 GLY A O 1
ATOM 2388 N N . CYS A 1 307 ? 6.963 1.860 -3.490 1.00 98.56 307 CYS A N 1
ATOM 2389 C CA . CYS A 1 307 ? 6.387 0.622 -4.009 1.00 98.56 307 CYS A CA 1
ATOM 2390 C C . CYS A 1 307 ? 5.957 -0.320 -2.880 1.00 98.56 307 CYS A C 1
ATOM 2392 O O . CYS A 1 307 ? 6.394 -0.184 -1.734 1.00 98.56 307 CYS A O 1
ATOM 2394 N N . TRP A 1 308 ? 5.190 -1.341 -3.247 1.00 98.62 308 TRP A N 1
ATOM 2395 C CA . TRP A 1 308 ? 5.045 -2.556 -2.457 1.00 98.62 308 TRP A CA 1
ATOM 2396 C C . TRP A 1 308 ? 6.186 -3.524 -2.759 1.00 98.62 308 TRP A C 1
ATOM 2398 O O . TRP A 1 308 ? 6.543 -3.721 -3.923 1.00 98.62 308 TRP A O 1
ATOM 2408 N N . PHE A 1 309 ? 6.730 -4.167 -1.729 1.00 98.50 309 PHE A N 1
ATOM 2409 C CA . PHE A 1 309 ? 7.793 -5.155 -1.864 1.00 98.50 309 PHE A CA 1
ATOM 2410 C C . PHE A 1 309 ? 7.648 -6.295 -0.853 1.00 98.50 309 PHE A C 1
ATOM 2412 O O . PHE A 1 309 ? 7.050 -6.142 0.205 1.00 98.50 309 PHE A O 1
ATOM 2419 N N . ARG A 1 310 ? 8.220 -7.446 -1.192 1.00 98.06 310 ARG A N 1
ATOM 2420 C CA . ARG A 1 310 ? 8.292 -8.646 -0.364 1.00 98.06 310 ARG A CA 1
ATOM 2421 C C . ARG A 1 310 ? 9.656 -9.283 -0.545 1.00 98.06 310 ARG A C 1
ATOM 2423 O O . ARG A 1 310 ? 10.025 -9.642 -1.663 1.00 98.06 310 ARG A O 1
ATOM 2430 N N . THR A 1 311 ? 10.403 -9.460 0.536 1.00 97.88 311 THR A N 1
ATOM 2431 C CA . THR A 1 311 ? 11.738 -10.064 0.475 1.00 97.88 311 THR A CA 1
ATOM 2432 C C . THR A 1 311 ? 12.150 -10.649 1.818 1.00 97.88 311 THR A C 1
ATOM 2434 O O . THR A 1 311 ? 11.651 -10.235 2.857 1.00 97.88 311 THR A O 1
ATOM 2437 N N . THR A 1 312 ? 13.078 -11.602 1.786 1.00 95.31 312 THR A N 1
ATOM 2438 C CA . THR A 1 312 ? 13.860 -12.031 2.956 1.00 95.31 312 THR A CA 1
ATOM 2439 C C . THR A 1 312 ? 15.322 -11.604 2.854 1.00 95.31 312 THR A C 1
ATOM 2441 O O . THR A 1 312 ? 16.137 -11.932 3.716 1.00 95.31 312 THR A O 1
ATOM 2444 N N . ASP A 1 313 ? 15.687 -10.951 1.752 1.00 94.69 313 ASP A N 1
ATOM 2445 C CA . ASP A 1 313 ? 17.054 -10.563 1.483 1.00 94.69 313 ASP A CA 1
ATOM 2446 C C . ASP A 1 313 ? 17.419 -9.278 2.231 1.00 94.69 313 ASP A C 1
ATOM 2448 O O . ASP A 1 313 ? 16.605 -8.386 2.485 1.00 94.69 313 ASP A O 1
ATOM 2452 N N . ASN A 1 314 ? 18.687 -9.195 2.611 1.00 93.38 314 ASN A N 1
ATOM 2453 C CA . ASN A 1 314 ? 19.222 -8.098 3.388 1.00 93.38 314 ASN A CA 1
ATOM 2454 C C . ASN A 1 314 ? 20.175 -7.215 2.566 1.00 93.38 314 ASN A C 1
ATOM 2456 O O . ASN A 1 314 ? 20.930 -6.441 3.158 1.00 93.38 314 ASN A O 1
ATOM 2460 N N . PHE A 1 315 ? 20.142 -7.285 1.231 1.00 94.81 315 PHE A N 1
ATOM 2461 C CA . PHE A 1 315 ? 21.016 -6.495 0.374 1.00 94.81 315 PHE A CA 1
ATOM 2462 C C . PHE A 1 315 ? 20.422 -6.197 -1.009 1.00 94.81 315 PHE A C 1
ATOM 2464 O O . PHE A 1 315 ? 20.702 -6.879 -1.985 1.00 94.81 315 PHE A O 1
ATOM 2471 N N . TYR A 1 316 ? 19.693 -5.087 -1.129 1.00 95.44 316 TYR A N 1
ATOM 2472 C CA . TYR A 1 316 ? 18.947 -4.783 -2.351 1.00 95.44 316 TYR A CA 1
ATOM 2473 C C . TYR A 1 316 ? 18.799 -3.284 -2.642 1.00 95.44 316 TYR A C 1
ATOM 2475 O O . TYR A 1 316 ? 18.994 -2.432 -1.767 1.00 95.44 316 TYR A O 1
ATOM 2483 N N . ARG A 1 317 ? 18.355 -2.967 -3.864 1.00 95.25 317 ARG A N 1
ATOM 2484 C CA . ARG A 1 317 ? 17.811 -1.675 -4.306 1.00 95.25 317 ARG A CA 1
ATOM 2485 C C . ARG A 1 317 ? 16.439 -1.873 -4.937 1.00 95.25 317 ARG A C 1
ATOM 2487 O O . ARG A 1 317 ? 16.308 -2.605 -5.908 1.00 95.25 317 ARG A O 1
ATOM 2494 N N . LEU A 1 318 ? 15.440 -1.171 -4.409 1.00 97.88 318 LEU A N 1
ATOM 2495 C CA . LEU A 1 318 ? 14.087 -1.159 -4.969 1.00 97.88 318 LEU A CA 1
ATOM 2496 C C . LEU A 1 318 ? 13.961 -0.086 -6.048 1.00 97.88 318 LEU A C 1
ATOM 2498 O O . LEU A 1 318 ? 13.580 -0.385 -7.174 1.00 97.88 318 LEU A O 1
ATOM 2502 N N . ILE A 1 319 ? 14.329 1.152 -5.710 1.00 97.19 319 ILE A N 1
ATOM 2503 C CA . ILE A 1 319 ? 14.299 2.308 -6.611 1.00 97.19 319 ILE A CA 1
ATOM 2504 C C . ILE A 1 319 ? 15.642 3.016 -6.506 1.00 97.19 319 ILE A C 1
ATOM 2506 O O . ILE A 1 319 ? 16.096 3.328 -5.402 1.00 97.19 319 ILE A O 1
ATOM 2510 N N . ASP A 1 320 ? 16.270 3.291 -7.642 1.00 94.69 320 ASP A N 1
ATOM 2511 C CA . ASP A 1 320 ? 17.528 4.011 -7.694 1.00 94.69 320 ASP A CA 1
ATOM 2512 C C . ASP A 1 320 ? 17.550 5.073 -8.785 1.00 94.69 320 ASP A C 1
ATOM 2514 O O . ASP A 1 320 ? 17.316 4.811 -9.961 1.00 94.69 320 ASP A O 1
ATOM 2518 N N . TRP A 1 321 ? 17.939 6.269 -8.374 1.00 92.25 321 TRP A N 1
ATOM 2519 C CA . TRP A 1 321 ? 18.352 7.360 -9.238 1.00 92.25 321 TRP A CA 1
ATOM 2520 C C . TRP A 1 321 ? 19.571 8.046 -8.623 1.00 92.25 321 TRP A C 1
ATOM 2522 O O . TRP A 1 321 ? 19.670 9.265 -8.610 1.00 92.25 321 TRP A O 1
ATOM 2532 N N . ARG A 1 322 ? 20.489 7.277 -8.032 1.00 89.94 322 ARG A N 1
ATOM 2533 C CA . ARG A 1 322 ? 21.731 7.786 -7.432 1.00 89.94 322 ARG A CA 1
ATOM 2534 C C . ARG A 1 322 ? 22.966 7.067 -7.956 1.00 89.94 322 ARG A C 1
ATOM 2536 O O . ARG A 1 322 ? 24.002 7.698 -8.144 1.00 89.94 322 ARG A O 1
ATOM 2543 N N . GLY A 1 323 ? 22.870 5.750 -8.139 1.00 86.94 323 GLY A N 1
ATOM 2544 C CA . GLY A 1 323 ? 24.006 4.876 -8.421 1.00 86.94 323 GLY A CA 1
ATOM 2545 C C . GLY A 1 323 ? 24.812 4.491 -7.171 1.00 86.94 323 GLY A C 1
ATOM 2546 O O . GLY A 1 323 ? 24.473 4.829 -6.024 1.00 86.94 323 GLY A O 1
ATOM 2547 N N . THR A 1 324 ? 25.871 3.711 -7.368 1.00 86.00 324 THR A N 1
ATOM 2548 C CA . THR A 1 324 ? 26.836 3.307 -6.335 1.00 86.00 324 THR A CA 1
ATOM 2549 C C . THR A 1 324 ? 27.945 4.344 -6.166 1.00 86.00 324 THR A C 1
ATOM 2551 O O . THR A 1 324 ? 28.386 4.973 -7.122 1.00 86.00 324 THR A O 1
ATOM 2554 N N . GLY A 1 325 ? 28.400 4.543 -4.927 1.00 84.31 325 GLY A N 1
ATOM 2555 C CA . GLY A 1 325 ? 29.435 5.527 -4.602 1.00 84.31 325 GLY A CA 1
ATOM 2556 C C . GLY A 1 325 ? 29.190 6.249 -3.279 1.00 84.31 325 GLY A C 1
ATOM 2557 O O . GLY A 1 325 ? 28.154 6.072 -2.625 1.00 84.31 325 GLY A O 1
ATOM 2558 N N . THR A 1 326 ? 30.162 7.071 -2.889 1.00 82.19 326 THR A N 1
ATOM 2559 C CA . THR A 1 326 ? 30.128 7.871 -1.658 1.00 82.19 326 THR A CA 1
ATOM 2560 C C . THR A 1 326 ? 29.302 9.144 -1.841 1.00 82.19 326 THR A C 1
ATOM 2562 O O . THR A 1 326 ? 29.264 9.707 -2.933 1.00 82.19 326 THR A O 1
ATOM 2565 N N . ALA A 1 327 ? 28.740 9.675 -0.754 1.00 78.06 327 ALA A N 1
ATOM 2566 C CA . ALA A 1 327 ? 28.022 10.960 -0.715 1.00 78.06 327 ALA A CA 1
ATOM 2567 C C . ALA A 1 327 ? 28.824 12.175 -1.236 1.00 78.06 327 ALA A C 1
ATOM 2569 O O . ALA A 1 327 ? 28.295 13.264 -1.441 1.00 78.06 327 ALA A O 1
ATOM 2570 N N . THR A 1 328 ? 30.136 12.019 -1.426 1.00 82.88 328 THR A N 1
ATOM 2571 C CA . THR A 1 328 ? 31.045 13.031 -1.987 1.00 82.88 328 THR A CA 1
ATOM 2572 C C . THR A 1 328 ? 31.240 12.922 -3.500 1.00 82.88 328 THR A C 1
ATOM 2574 O O . THR A 1 328 ? 31.922 13.759 -4.084 1.00 82.88 328 THR A O 1
ATOM 2577 N N . THR A 1 329 ? 30.731 11.861 -4.129 1.00 81.38 329 THR A N 1
ATOM 2578 C CA . THR A 1 329 ? 30.979 11.546 -5.546 1.00 81.38 329 THR A CA 1
ATOM 2579 C C . THR A 1 329 ? 29.704 11.292 -6.335 1.00 81.38 329 THR A C 1
ATOM 2581 O O . THR A 1 329 ? 29.681 11.553 -7.536 1.00 81.38 329 THR A O 1
ATOM 2584 N N . VAL A 1 330 ? 28.640 10.838 -5.673 1.00 86.75 330 VAL A N 1
ATOM 2585 C CA . VAL A 1 330 ? 27.336 10.586 -6.290 1.00 86.75 330 VAL A CA 1
ATOM 2586 C C . VAL A 1 330 ? 26.234 11.348 -5.569 1.00 86.75 330 VAL A C 1
ATOM 2588 O O . VAL A 1 330 ? 26.335 11.641 -4.379 1.00 86.75 330 VAL A O 1
ATOM 2591 N N . ARG A 1 331 ? 25.185 11.675 -6.318 1.00 89.06 331 ARG A N 1
ATOM 2592 C CA . ARG A 1 331 ? 24.026 12.441 -5.860 1.00 89.06 331 ARG A CA 1
ATOM 2593 C C . ARG A 1 331 ? 22.751 11.804 -6.385 1.00 89.06 331 ARG A C 1
ATOM 2595 O O . ARG A 1 331 ? 22.823 11.068 -7.367 1.00 89.06 331 ARG A O 1
ATOM 2602 N N . GLY A 1 332 ? 21.628 12.078 -5.741 1.00 91.12 332 GLY A N 1
ATOM 2603 C CA . GLY A 1 332 ? 20.327 11.538 -6.115 1.00 91.12 332 GLY A CA 1
ATOM 2604 C C . GLY A 1 332 ? 19.658 10.778 -4.983 1.00 91.12 332 GLY A C 1
ATOM 2605 O O . GLY A 1 332 ? 19.970 10.973 -3.806 1.00 91.12 332 GLY A O 1
ATOM 2606 N N . VAL A 1 333 ? 18.724 9.911 -5.354 1.00 91.94 333 VAL A N 1
ATOM 2607 C CA . VAL A 1 333 ? 17.812 9.231 -4.429 1.00 91.94 333 VAL A CA 1
ATOM 2608 C C . VAL A 1 333 ? 17.947 7.724 -4.578 1.00 91.94 333 VAL A C 1
ATOM 2610 O O . VAL A 1 333 ? 18.087 7.222 -5.693 1.00 91.94 333 VAL A O 1
ATOM 2613 N N . GLN A 1 334 ? 17.882 6.994 -3.467 1.00 93.75 334 GLN A N 1
ATOM 2614 C CA . GLN A 1 334 ? 17.719 5.542 -3.499 1.00 93.75 334 GLN A CA 1
ATOM 2615 C C . GLN A 1 334 ? 16.863 5.035 -2.337 1.00 93.75 334 GLN A C 1
ATOM 2617 O O . GLN A 1 334 ? 17.023 5.480 -1.199 1.00 93.75 334 GLN A O 1
ATOM 2622 N N . ILE A 1 335 ? 16.027 4.039 -2.627 1.00 97.75 335 ILE A N 1
ATOM 2623 C CA . ILE A 1 335 ? 15.337 3.196 -1.647 1.00 97.75 335 ILE A CA 1
AT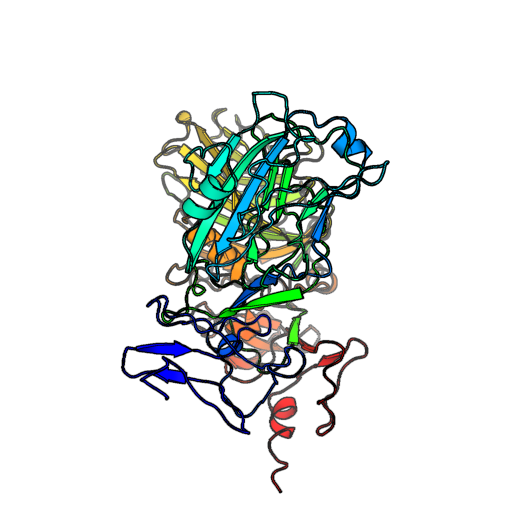OM 2624 C C . ILE A 1 335 ? 16.008 1.827 -1.686 1.00 97.75 335 ILE A C 1
ATOM 2626 O O . ILE A 1 335 ? 15.997 1.135 -2.707 1.00 97.75 335 ILE A O 1
ATOM 2630 N N . SER A 1 336 ? 16.691 1.472 -0.601 1.00 95.81 336 SER A N 1
ATOM 2631 C CA . SER A 1 336 ? 17.611 0.334 -0.594 1.00 95.81 336 SER A CA 1
ATOM 2632 C C . SER A 1 336 ? 18.003 -0.100 0.812 1.00 95.81 336 SER A C 1
ATOM 2634 O O . SER A 1 336 ? 17.865 0.654 1.782 1.00 95.81 336 SER A O 1
ATOM 2636 N N . LYS A 1 337 ? 18.626 -1.273 0.896 1.00 94.69 337 LYS A N 1
ATOM 2637 C CA . LYS A 1 337 ? 19.137 -1.837 2.142 1.00 94.69 337 LYS A CA 1
ATOM 2638 C C . LYS A 1 337 ? 20.526 -2.450 1.919 1.00 94.69 337 LYS A C 1
ATOM 2640 O O . LYS A 1 337 ? 20.822 -2.972 0.848 1.00 94.69 337 LYS A O 1
ATOM 2645 N N . SER A 1 338 ? 21.417 -2.306 2.904 1.00 90.88 338 SER A N 1
ATOM 2646 C CA . SER A 1 338 ? 22.797 -2.824 2.857 1.00 90.88 338 SER A CA 1
ATOM 2647 C C . SER A 1 338 ? 22.945 -4.048 3.759 1.00 90.88 338 SER A C 1
ATOM 2649 O O . SER A 1 338 ? 22.442 -4.012 4.879 1.00 90.88 338 SER A O 1
ATOM 2651 N N . ALA A 1 339 ? 23.729 -5.053 3.348 1.00 87.94 339 ALA A N 1
ATOM 2652 C CA . ALA A 1 339 ? 24.022 -6.246 4.153 1.00 87.94 339 ALA A CA 1
ATOM 2653 C C . ALA A 1 339 ? 24.692 -5.913 5.496 1.00 87.94 339 ALA A C 1
ATOM 2655 O O . ALA A 1 339 ? 24.618 -6.677 6.453 1.00 87.94 339 ALA A O 1
ATOM 2656 N N . THR A 1 340 ? 25.388 -4.777 5.564 1.00 86.00 340 THR A N 1
ATOM 2657 C CA . THR A 1 340 ? 26.170 -4.363 6.736 1.00 86.00 340 THR A CA 1
ATOM 2658 C C . THR A 1 340 ? 25.337 -3.708 7.833 1.00 86.00 340 THR A C 1
ATOM 2660 O O . THR A 1 340 ? 25.842 -3.548 8.940 1.00 86.00 340 THR A O 1
ATOM 2663 N N . ASN A 1 341 ? 24.104 -3.292 7.526 1.00 86.12 341 ASN A N 1
ATOM 2664 C CA . ASN A 1 341 ? 23.255 -2.526 8.432 1.00 86.12 341 ASN A CA 1
ATOM 2665 C C . ASN A 1 341 ? 21.945 -3.285 8.657 1.00 86.12 341 ASN A C 1
ATOM 2667 O O . ASN A 1 341 ? 21.314 -3.747 7.707 1.00 86.12 341 ASN A O 1
ATOM 2671 N N . THR A 1 342 ? 21.504 -3.374 9.908 1.00 88.88 342 THR A N 1
ATOM 2672 C CA . THR A 1 342 ? 20.164 -3.893 10.223 1.00 88.88 342 THR A CA 1
ATOM 2673 C C . THR A 1 342 ? 19.070 -2.891 9.852 1.00 88.88 342 THR A C 1
ATOM 2675 O O . THR A 1 342 ? 17.941 -3.293 9.620 1.00 88.88 342 THR A O 1
ATOM 2678 N N . THR A 1 343 ? 19.429 -1.615 9.694 1.00 94.88 343 THR A N 1
ATOM 2679 C CA . THR A 1 343 ? 18.523 -0.483 9.470 1.00 94.88 343 THR A CA 1
ATOM 2680 C C . THR A 1 343 ? 18.449 -0.039 8.005 1.00 94.88 343 THR A C 1
ATOM 2682 O O . THR A 1 343 ? 19.276 -0.422 7.166 1.00 94.88 343 THR A O 1
ATOM 2685 N N . PHE A 1 344 ? 17.507 0.853 7.690 1.00 96.19 344 PHE A N 1
ATOM 2686 C CA . PHE A 1 344 ? 17.380 1.520 6.387 1.00 96.19 344 PHE A CA 1
ATOM 2687 C C . PHE A 1 344 ? 18.447 2.606 6.133 1.00 96.19 344 PHE A C 1
ATOM 2689 O O . PHE A 1 344 ? 18.265 3.485 5.292 1.00 96.19 344 PHE A O 1
ATOM 2696 N N . ALA A 1 345 ? 19.623 2.520 6.764 1.00 94.75 345 ALA A N 1
ATOM 2697 C CA . ALA A 1 345 ? 20.742 3.454 6.588 1.00 94.75 345 ALA A CA 1
ATOM 2698 C C . ALA A 1 345 ? 21.208 3.642 5.127 1.00 94.75 345 ALA A C 1
ATOM 2700 O O . ALA A 1 345 ? 21.879 4.622 4.817 1.00 94.75 345 ALA A O 1
ATOM 2701 N N . ASN A 1 346 ? 20.909 2.699 4.225 1.00 94.06 346 ASN A N 1
ATOM 2702 C CA . ASN A 1 346 ? 21.248 2.829 2.805 1.00 94.06 346 ASN A CA 1
ATOM 2703 C C . ASN A 1 346 ? 20.134 3.511 1.987 1.00 94.06 346 ASN A C 1
ATOM 2705 O O . ASN A 1 346 ? 20.391 3.911 0.858 1.00 94.06 346 ASN A O 1
ATOM 2709 N N . THR A 1 347 ? 18.920 3.669 2.518 1.00 96.69 347 THR A N 1
ATOM 2710 C CA . THR A 1 347 ? 17.888 4.529 1.918 1.00 96.69 347 THR A CA 1
ATOM 2711 C C . THR A 1 347 ? 18.265 5.977 2.189 1.00 96.69 347 THR A C 1
ATOM 2713 O O . THR A 1 347 ? 18.494 6.350 3.342 1.00 96.69 347 THR A O 1
ATOM 2716 N N . ARG A 1 348 ? 18.434 6.772 1.126 1.00 92.62 348 ARG A N 1
ATOM 2717 C CA . ARG A 1 348 ? 19.086 8.083 1.238 1.00 92.62 348 ARG A CA 1
ATOM 2718 C C . ARG A 1 348 ? 18.760 9.058 0.118 1.00 92.62 348 ARG A C 1
ATOM 2720 O O . ARG A 1 348 ? 18.423 8.660 -0.999 1.00 92.62 348 ARG A O 1
ATOM 2727 N N . ILE A 1 349 ? 18.965 10.330 0.444 1.00 93.56 349 ILE A N 1
ATOM 2728 C CA . ILE A 1 349 ? 18.955 11.478 -0.463 1.00 93.56 349 ILE A CA 1
ATOM 2729 C C . ILE A 1 349 ? 20.312 12.173 -0.341 1.00 93.56 349 ILE A C 1
ATOM 2731 O O . ILE A 1 349 ? 20.724 12.544 0.757 1.00 93.56 349 ILE A O 1
ATOM 2735 N N . ASP A 1 350 ? 21.007 12.331 -1.464 1.00 91.00 350 ASP A N 1
ATOM 2736 C CA . ASP A 1 350 ? 22.407 12.748 -1.521 1.00 91.00 350 ASP A CA 1
ATOM 2737 C C . ASP A 1 350 ? 22.635 13.911 -2.483 1.00 91.00 350 ASP A C 1
ATOM 2739 O O . ASP A 1 350 ? 22.105 13.927 -3.592 1.00 91.00 350 ASP A O 1
ATOM 2743 N N . THR A 1 351 ? 23.519 14.834 -2.105 1.00 88.25 351 THR A N 1
ATOM 2744 C CA . THR A 1 351 ? 23.869 16.005 -2.937 1.00 88.25 351 THR A CA 1
ATOM 2745 C C . THR A 1 351 ? 25.173 15.844 -3.718 1.00 88.25 351 THR A C 1
ATOM 2747 O O . THR A 1 351 ? 25.509 16.689 -4.548 1.00 88.25 351 THR A O 1
ATOM 2750 N N . GLY A 1 352 ? 25.954 14.793 -3.448 1.00 85.31 352 GLY A N 1
ATOM 2751 C CA . GLY A 1 352 ? 27.305 14.647 -4.001 1.00 85.31 352 GLY A CA 1
ATOM 2752 C C . GLY A 1 352 ? 28.330 15.614 -3.398 1.00 85.31 352 GLY A C 1
ATOM 2753 O O . GLY A 1 352 ? 29.471 15.652 -3.847 1.00 85.31 352 GLY A O 1
ATOM 2754 N N . ALA A 1 353 ? 27.949 16.396 -2.382 1.00 84.44 353 ALA A N 1
ATOM 2755 C CA . ALA A 1 353 ? 28.799 17.371 -1.698 1.00 84.44 353 ALA A CA 1
ATOM 2756 C C . ALA A 1 353 ? 29.130 16.965 -0.248 1.00 84.44 353 ALA A C 1
ATOM 2758 O O . ALA A 1 353 ? 29.502 17.809 0.564 1.00 84.44 353 ALA A O 1
ATOM 2759 N N . GLY A 1 354 ? 28.971 15.680 0.094 1.00 85.81 354 GLY A N 1
ATOM 2760 C CA . GLY A 1 354 ? 29.136 15.176 1.461 1.00 85.81 354 GLY A CA 1
ATOM 2761 C C . GLY A 1 354 ? 27.967 15.499 2.396 1.00 85.81 354 GLY A C 1
ATOM 2762 O O . GLY A 1 354 ? 28.067 15.226 3.588 1.00 85.81 354 GLY A O 1
ATOM 2763 N N . ASN A 1 355 ? 26.874 16.063 1.869 1.00 90.69 355 ASN A N 1
ATOM 2764 C CA . ASN A 1 355 ? 25.632 16.261 2.608 1.00 90.69 355 ASN A CA 1
ATOM 2765 C C . ASN A 1 355 ? 24.593 15.249 2.125 1.00 90.69 355 ASN A C 1
ATOM 2767 O O . ASN A 1 355 ? 24.269 15.226 0.931 1.00 90.69 355 ASN A O 1
ATOM 2771 N N . GLU A 1 356 ? 24.060 14.479 3.069 1.00 93.50 356 GLU A N 1
ATOM 2772 C CA . GLU A 1 356 ? 23.040 13.463 2.835 1.00 93.50 356 GLU A CA 1
ATOM 2773 C C . GLU A 1 356 ? 21.972 13.482 3.935 1.00 93.50 356 GLU A C 1
ATOM 2775 O O . GLU A 1 356 ? 22.165 14.044 5.022 1.00 93.50 356 GLU A O 1
ATOM 2780 N N . ILE A 1 357 ? 20.852 12.832 3.643 1.00 96.12 357 ILE A N 1
ATOM 2781 C CA . ILE A 1 357 ? 19.924 12.289 4.631 1.00 96.12 357 ILE A CA 1
ATOM 2782 C C . ILE A 1 357 ? 19.882 10.778 4.427 1.00 96.12 357 ILE A C 1
ATOM 2784 O O . ILE A 1 357 ? 19.708 10.316 3.302 1.00 96.12 357 ILE A O 1
ATOM 2788 N N . ASN A 1 358 ? 20.015 10.029 5.519 1.00 95.38 358 ASN A N 1
ATOM 2789 C CA . ASN A 1 358 ? 19.814 8.586 5.581 1.00 95.38 358 ASN A CA 1
ATOM 2790 C C . ASN A 1 358 ? 18.893 8.233 6.760 1.00 95.38 358 ASN A C 1
ATOM 2792 O O . ASN A 1 358 ? 18.734 9.040 7.684 1.00 95.38 358 ASN A O 1
ATOM 2796 N N . PHE A 1 359 ? 18.328 7.027 6.734 1.00 96.50 359 PHE A N 1
ATOM 2797 C CA . PHE A 1 359 ? 17.389 6.526 7.745 1.00 96.50 359 PHE A CA 1
ATOM 2798 C C . PHE A 1 359 ? 18.030 5.422 8.595 1.00 96.50 359 PHE A C 1
ATOM 2800 O O . PHE A 1 359 ? 17.523 4.306 8.695 1.00 96.50 359 PHE A O 1
ATOM 2807 N N . ALA A 1 360 ? 19.201 5.710 9.169 1.00 95.62 360 ALA A N 1
ATOM 2808 C CA . ALA A 1 360 ? 19.957 4.747 9.968 1.00 95.62 360 ALA A CA 1
ATOM 2809 C C . ALA A 1 360 ? 19.293 4.389 11.305 1.00 95.62 360 ALA A C 1
ATOM 2811 O O . ALA A 1 360 ? 19.693 3.408 11.924 1.00 95.62 360 ALA A O 1
ATOM 2812 N N . GLU A 1 361 ? 18.303 5.171 11.724 1.00 93.44 361 GLU A N 1
ATOM 2813 C CA . GLU A 1 361 ? 17.535 5.016 12.956 1.00 93.44 361 GLU A CA 1
ATOM 2814 C C . GLU A 1 361 ? 16.305 4.105 12.794 1.00 93.44 361 GLU A C 1
ATOM 2816 O O . GLU A 1 361 ? 15.687 3.746 13.789 1.00 93.44 361 GLU A O 1
ATOM 2821 N N . VAL A 1 362 ? 15.948 3.722 11.563 1.00 92.06 362 VAL A N 1
ATOM 2822 C CA . VAL A 1 362 ? 14.761 2.898 11.284 1.00 92.06 362 VAL A CA 1
ATOM 2823 C C . VAL A 1 362 ? 15.185 1.459 11.024 1.00 92.06 362 VAL A C 1
ATOM 2825 O O . VAL A 1 362 ? 15.899 1.195 10.053 1.00 92.06 362 VAL A O 1
ATOM 2828 N N . ASP A 1 363 ? 14.763 0.526 11.879 1.00 90.19 363 ASP A N 1
ATOM 2829 C CA . ASP A 1 363 ? 15.064 -0.895 11.695 1.00 90.19 363 ASP A CA 1
ATOM 2830 C C . ASP A 1 363 ? 14.417 -1.435 10.413 1.00 90.19 363 ASP A C 1
ATOM 2832 O O . ASP A 1 363 ? 13.265 -1.136 10.104 1.00 90.19 363 ASP A O 1
ATOM 2836 N N . ALA A 1 364 ? 15.179 -2.215 9.649 1.00 92.25 364 ALA A N 1
ATOM 2837 C CA . ALA A 1 364 ? 14.702 -2.835 8.420 1.00 92.25 364 ALA A CA 1
ATOM 2838 C C . ALA A 1 364 ? 14.366 -4.317 8.613 1.00 92.25 364 ALA A C 1
ATOM 2840 O O . ALA A 1 364 ? 13.804 -4.914 7.700 1.00 92.25 364 ALA A O 1
ATOM 2841 N N . LEU A 1 365 ? 14.727 -4.929 9.749 1.00 87.06 365 LEU A N 1
ATOM 2842 C CA . LEU A 1 365 ? 14.454 -6.346 10.015 1.00 87.06 365 LEU A CA 1
ATOM 2843 C C . LEU A 1 365 ? 12.959 -6.711 9.991 1.00 87.06 365 LEU A C 1
ATOM 2845 O O . LEU A 1 365 ? 12.658 -7.740 9.386 1.00 87.06 365 LEU A O 1
ATOM 2849 N N . PRO A 1 366 ? 12.029 -5.892 10.530 1.00 88.12 366 PRO A N 1
ATOM 2850 C CA . PRO A 1 366 ? 10.596 -6.192 10.458 1.00 88.12 366 PRO A CA 1
ATOM 2851 C C . PRO A 1 366 ? 10.025 -6.204 9.035 1.00 88.12 366 PRO A C 1
ATOM 2853 O O . PRO A 1 366 ? 8.935 -6.712 8.835 1.00 88.12 366 PRO A O 1
ATOM 2856 N N . TYR A 1 367 ? 10.762 -5.663 8.058 1.00 91.19 367 TYR A N 1
ATOM 2857 C CA . TYR A 1 367 ? 10.302 -5.453 6.680 1.00 91.19 367 TYR A CA 1
ATOM 2858 C C . TYR A 1 367 ? 11.029 -6.345 5.660 1.00 91.19 367 TYR A C 1
ATOM 2860 O O . TYR A 1 367 ? 10.928 -6.144 4.449 1.00 91.19 367 TYR A O 1
ATOM 2868 N N . ILE A 1 368 ? 11.840 -7.291 6.142 1.00 92.25 368 ILE A N 1
ATOM 2869 C CA . ILE A 1 368 ? 12.511 -8.318 5.330 1.00 92.25 368 ILE A CA 1
ATOM 2870 C C . ILE A 1 368 ? 12.172 -9.724 5.849 1.00 92.25 368 ILE A C 1
ATOM 2872 O O . ILE A 1 368 ? 13.017 -10.618 5.892 1.00 92.25 368 ILE A O 1
ATOM 2876 N N . ASP A 1 369 ? 10.938 -9.901 6.304 1.00 89.25 369 ASP A N 1
ATOM 2877 C CA . ASP A 1 369 ? 10.409 -11.115 6.932 1.00 89.25 369 ASP A CA 1
ATOM 2878 C C . ASP A 1 369 ? 9.776 -12.096 5.921 1.00 89.25 369 ASP A C 1
ATOM 2880 O O . ASP A 1 369 ? 9.362 -13.202 6.274 1.00 89.25 369 ASP A O 1
ATOM 2884 N N . GLY A 1 370 ? 9.736 -11.717 4.641 1.00 90.56 370 GLY A N 1
ATOM 2885 C CA . GLY A 1 370 ? 9.069 -12.472 3.592 1.00 90.56 370 GLY A CA 1
ATOM 2886 C C . GLY A 1 370 ? 7.565 -12.218 3.491 1.00 90.56 370 GLY A C 1
ATOM 2887 O O . GLY A 1 370 ? 6.902 -13.007 2.813 1.00 90.56 370 GLY A O 1
ATOM 2888 N N . ASN A 1 371 ? 7.035 -11.148 4.083 1.00 92.38 371 ASN A N 1
ATOM 2889 C CA . ASN A 1 371 ? 5.687 -10.620 3.872 1.00 92.38 371 ASN A CA 1
ATOM 2890 C C . ASN A 1 371 ? 5.712 -9.369 2.980 1.00 92.38 371 ASN A C 1
ATOM 2892 O O . ASN A 1 371 ? 6.773 -8.869 2.600 1.00 92.38 371 ASN A O 1
ATOM 2896 N N . TRP A 1 372 ? 4.530 -8.931 2.543 1.00 95.81 372 TRP A N 1
ATOM 2897 C CA . TRP A 1 372 ? 4.394 -7.714 1.750 1.00 95.81 372 TRP A CA 1
ATOM 2898 C C . TRP A 1 372 ? 4.415 -6.480 2.646 1.00 95.81 372 TRP A C 1
ATOM 2900 O O . TRP A 1 372 ? 3.632 -6.395 3.586 1.00 95.81 372 TRP A O 1
ATOM 2910 N N . HIS A 1 373 ? 5.240 -5.508 2.274 1.00 95.81 373 HIS A N 1
ATOM 2911 C CA . HIS A 1 373 ? 5.333 -4.205 2.915 1.00 95.81 373 HIS A CA 1
ATOM 2912 C C . HIS A 1 373 ? 5.257 -3.085 1.884 1.00 95.81 373 HIS A C 1
ATOM 2914 O O . HIS A 1 373 ? 5.661 -3.245 0.728 1.00 95.81 373 HIS A O 1
ATOM 2920 N N . HIS A 1 374 ? 4.775 -1.928 2.311 1.00 97.38 374 HIS A N 1
ATOM 2921 C CA . HIS A 1 374 ? 4.710 -0.716 1.512 1.00 97.38 374 HIS A CA 1
ATOM 2922 C C . HIS A 1 374 ? 5.757 0.280 2.003 1.00 97.38 374 HIS A C 1
ATOM 2924 O O . HIS A 1 374 ? 5.791 0.617 3.183 1.00 97.38 374 HIS A O 1
ATOM 2930 N N . ILE A 1 375 ? 6.604 0.782 1.106 1.00 98.69 375 ILE A N 1
ATOM 2931 C CA . ILE A 1 375 ? 7.635 1.770 1.439 1.00 98.69 375 ILE A CA 1
ATOM 2932 C C . ILE A 1 375 ? 7.479 3.011 0.572 1.00 98.69 375 ILE A C 1
ATOM 2934 O O . ILE A 1 375 ? 7.453 2.910 -0.653 1.00 98.69 375 ILE A O 1
ATOM 2938 N N . MET A 1 376 ? 7.429 4.184 1.208 1.00 98.62 376 MET A N 1
ATOM 2939 C CA . MET A 1 376 ? 7.370 5.479 0.526 1.00 98.62 376 MET A CA 1
ATOM 2940 C C . MET A 1 376 ? 8.427 6.434 1.079 1.00 98.62 376 MET A C 1
ATOM 2942 O O . MET A 1 376 ? 8.611 6.553 2.289 1.00 98.62 376 MET A O 1
ATOM 2946 N N . LEU A 1 377 ? 9.092 7.159 0.183 1.00 98.50 377 LEU A N 1
ATOM 2947 C CA . LEU A 1 377 ? 10.039 8.220 0.497 1.00 98.50 377 LEU A CA 1
ATOM 2948 C C . LEU A 1 377 ? 9.499 9.553 -0.029 1.00 98.50 377 LEU A C 1
ATOM 2950 O O . LEU A 1 377 ? 9.389 9.747 -1.240 1.00 98.50 377 LEU A O 1
ATOM 2954 N N . GLY A 1 378 ? 9.169 10.461 0.885 1.00 97.56 378 GLY A N 1
ATOM 2955 C CA . GLY A 1 378 ? 8.752 11.832 0.602 1.00 97.56 378 GLY A CA 1
ATOM 2956 C C . GLY A 1 378 ? 9.900 12.828 0.762 1.00 97.56 378 GLY A C 1
ATOM 2957 O O . GLY A 1 378 ? 10.749 12.675 1.643 1.00 97.56 378 GLY A O 1
ATOM 2958 N N . TRP A 1 379 ? 9.907 13.871 -0.065 1.00 96.75 379 TRP A N 1
ATOM 2959 C CA . TRP A 1 379 ? 10.891 14.950 -0.040 1.00 96.75 379 TRP A CA 1
ATOM 2960 C C . TRP A 1 379 ? 10.228 16.324 -0.080 1.00 96.75 379 TRP A C 1
ATOM 2962 O O . TRP A 1 379 ? 9.529 16.663 -1.038 1.00 96.75 379 TRP A O 1
ATOM 2972 N N . ASP A 1 380 ? 10.498 17.127 0.948 1.00 96.50 380 ASP A N 1
ATOM 2973 C CA . ASP A 1 380 ? 10.248 18.563 0.964 1.00 96.50 380 ASP A CA 1
ATOM 2974 C C . ASP A 1 380 ? 11.555 19.306 0.671 1.00 96.50 380 ASP A C 1
ATOM 2976 O O . ASP A 1 380 ? 12.407 19.517 1.543 1.00 96.50 380 ASP A O 1
ATOM 2980 N N . SER A 1 381 ? 11.711 19.722 -0.582 1.00 94.38 381 SER A N 1
ATOM 2981 C CA . SER A 1 381 ? 12.877 20.476 -1.032 1.00 94.38 381 SER A CA 1
ATOM 2982 C C . SER A 1 381 ? 12.977 21.838 -0.349 1.00 94.38 381 SER A C 1
ATOM 2984 O O . SER A 1 381 ? 14.080 22.339 -0.121 1.00 94.38 381 SER A O 1
ATOM 2986 N N . SER A 1 382 ? 11.843 22.450 -0.003 1.00 94.50 382 SER A N 1
ATOM 2987 C CA . SER A 1 382 ? 11.817 23.806 0.546 1.00 94.50 382 SER A CA 1
ATOM 2988 C C . SER A 1 382 ? 12.384 23.876 1.967 1.00 94.50 382 SER A C 1
ATOM 2990 O O . SER A 1 382 ? 12.974 24.889 2.351 1.00 94.50 382 SER A O 1
ATOM 2992 N N . THR A 1 383 ? 12.265 22.784 2.725 1.00 95.75 383 THR A N 1
ATOM 2993 C CA . THR A 1 383 ? 12.784 22.655 4.094 1.00 95.75 383 THR A CA 1
ATOM 2994 C C . THR A 1 383 ? 14.035 21.784 4.185 1.00 95.75 383 THR A C 1
ATOM 2996 O O . THR A 1 383 ? 14.755 21.850 5.185 1.00 95.75 383 THR A O 1
ATOM 2999 N N . GLY A 1 384 ? 14.328 20.995 3.148 1.00 95.44 384 GLY A N 1
ATOM 3000 C CA . GLY A 1 384 ? 15.374 19.980 3.186 1.00 95.44 384 GLY A CA 1
ATOM 3001 C C . GLY A 1 384 ? 14.990 18.807 4.091 1.00 95.44 384 GLY A C 1
ATOM 3002 O O . GLY A 1 384 ? 15.847 18.292 4.813 1.00 95.44 384 GLY A O 1
ATOM 3003 N N . THR A 1 385 ? 13.705 18.436 4.118 1.00 97.44 385 THR A N 1
ATOM 3004 C CA . THR A 1 385 ? 13.166 17.371 4.977 1.00 97.44 385 THR A CA 1
ATOM 3005 C C . THR A 1 385 ? 12.771 16.154 4.153 1.00 97.44 385 THR A C 1
ATOM 3007 O O . THR A 1 385 ? 12.011 16.262 3.195 1.00 97.44 385 THR A O 1
ATOM 3010 N N . ALA A 1 386 ? 13.260 14.982 4.553 1.00 98.00 386 ALA A N 1
ATOM 3011 C CA . ALA A 1 386 ? 12.855 13.700 3.995 1.00 98.00 386 ALA A CA 1
ATOM 3012 C C . ALA A 1 386 ? 11.957 12.944 4.978 1.00 98.00 386 ALA A C 1
ATOM 3014 O O . ALA A 1 386 ? 12.175 13.007 6.190 1.00 98.00 386 ALA A O 1
ATOM 3015 N N . TYR A 1 387 ? 10.997 12.196 4.444 1.00 98.25 387 TYR A N 1
ATOM 3016 C CA . TYR A 1 387 ? 10.014 11.426 5.198 1.00 98.25 387 TYR A CA 1
ATOM 3017 C C . TYR A 1 387 ? 10.034 9.981 4.706 1.00 98.25 387 TYR A C 1
ATOM 3019 O O . TYR A 1 387 ? 9.789 9.739 3.527 1.00 98.25 387 TYR A O 1
ATOM 3027 N N . LEU A 1 388 ? 10.335 9.030 5.586 1.00 98.56 388 LEU A N 1
ATOM 3028 C CA . LEU A 1 388 ? 10.218 7.604 5.295 1.00 98.56 388 LEU A CA 1
ATOM 3029 C C . LEU A 1 388 ? 8.923 7.087 5.910 1.00 98.56 388 LEU A C 1
ATOM 3031 O O . LEU A 1 388 ? 8.724 7.211 7.120 1.00 98.56 388 LEU A O 1
ATOM 3035 N N . TYR A 1 389 ? 8.080 6.492 5.077 1.00 97.75 389 TYR A N 1
ATOM 3036 C CA . TYR A 1 389 ? 6.865 5.810 5.491 1.00 97.75 389 TYR A CA 1
ATOM 3037 C C . TYR A 1 389 ? 6.992 4.315 5.223 1.00 97.75 389 TYR A C 1
ATOM 3039 O O . TYR A 1 389 ? 7.502 3.913 4.173 1.00 97.75 389 TYR A O 1
ATOM 3047 N N . LEU A 1 390 ? 6.509 3.519 6.170 1.00 95.75 390 LEU A N 1
ATOM 3048 C CA . LEU A 1 390 ? 6.455 2.065 6.108 1.00 95.75 390 LEU A CA 1
ATOM 3049 C C . LEU A 1 390 ? 5.034 1.631 6.473 1.00 95.75 390 LEU A C 1
ATOM 3051 O O . LEU A 1 390 ? 4.473 2.122 7.452 1.00 95.75 390 LEU A O 1
ATOM 3055 N N . ASP A 1 391 ? 4.431 0.789 5.639 1.00 91.25 391 ASP A N 1
ATOM 3056 C CA . ASP A 1 391 ? 3.075 0.251 5.809 1.00 91.25 391 ASP A CA 1
ATOM 3057 C C . ASP A 1 391 ? 2.021 1.333 6.100 1.00 91.25 391 ASP A C 1
ATOM 3059 O O . ASP A 1 391 ? 1.196 1.229 7.002 1.00 91.25 391 ASP A O 1
ATOM 3063 N N . GLY A 1 392 ? 2.104 2.440 5.351 1.00 85.56 392 GLY A N 1
ATOM 3064 C CA . GLY A 1 392 ? 1.190 3.583 5.462 1.00 85.56 392 GLY A CA 1
ATOM 3065 C C . GLY A 1 392 ? 1.499 4.553 6.611 1.00 85.56 392 GLY A C 1
ATOM 3066 O O . GLY A 1 392 ? 0.942 5.649 6.647 1.00 85.56 392 GLY A O 1
ATOM 3067 N N . ASN A 1 393 ? 2.424 4.210 7.511 1.00 82.06 393 ASN A N 1
ATOM 3068 C CA . ASN A 1 393 ? 2.747 4.991 8.704 1.00 82.06 393 ASN A CA 1
ATOM 3069 C C . ASN A 1 393 ? 4.069 5.752 8.555 1.00 82.06 393 ASN A C 1
ATOM 3071 O O . ASN A 1 393 ? 5.009 5.276 7.921 1.00 82.06 393 ASN A O 1
ATOM 3075 N N . LEU A 1 394 ? 4.171 6.945 9.154 1.00 89.38 394 LEU A N 1
ATOM 3076 C CA . LEU A 1 394 ? 5.427 7.702 9.182 1.00 89.38 394 LEU A CA 1
ATOM 3077 C C . LEU A 1 394 ? 6.425 7.002 10.111 1.00 89.38 394 LEU A C 1
ATOM 3079 O O . LEU A 1 394 ? 6.258 7.039 11.327 1.00 89.38 394 LEU A O 1
ATOM 3083 N N . ALA A 1 395 ? 7.484 6.427 9.545 1.00 87.31 395 ALA A N 1
ATOM 3084 C CA . ALA A 1 395 ? 8.549 5.792 10.312 1.00 87.31 395 ALA A CA 1
ATOM 3085 C C . ALA A 1 395 ? 9.541 6.831 10.854 1.00 87.31 395 ALA A C 1
ATOM 3087 O O . ALA A 1 395 ? 9.931 6.782 12.018 1.00 87.31 395 ALA A O 1
ATOM 3088 N N . LEU A 1 396 ? 9.956 7.791 10.018 1.00 94.00 396 LEU A N 1
ATOM 3089 C CA . LEU A 1 396 ? 10.860 8.866 10.434 1.00 94.00 396 LEU A CA 1
ATOM 3090 C C . LEU A 1 396 ? 10.789 10.074 9.496 1.00 94.00 396 LEU A C 1
ATOM 3092 O O . LEU A 1 396 ? 10.709 9.926 8.278 1.00 94.00 396 LEU A O 1
ATOM 3096 N N . ALA A 1 397 ? 10.923 11.273 10.063 1.00 96.19 397 ALA A N 1
ATOM 3097 C CA . ALA A 1 397 ? 11.196 12.503 9.325 1.00 96.19 397 ALA A CA 1
ATOM 3098 C C . ALA A 1 397 ? 12.563 13.067 9.735 1.00 96.19 397 ALA A C 1
ATOM 3100 O O . ALA A 1 397 ? 12.872 13.152 10.926 1.00 96.19 397 ALA A O 1
ATOM 3101 N N . LYS A 1 398 ? 13.388 13.472 8.765 1.00 97.38 398 LYS A N 1
ATOM 3102 C CA . LYS A 1 398 ? 14.742 13.983 9.019 1.00 97.38 398 LYS A CA 1
ATOM 3103 C C . LYS A 1 398 ? 15.025 15.207 8.167 1.00 97.38 398 LYS A C 1
ATOM 3105 O O . LYS A 1 398 ? 14.824 15.189 6.957 1.00 97.38 398 LYS A O 1
ATOM 3110 N N . THR A 1 399 ? 15.519 16.261 8.808 1.00 97.06 399 THR A N 1
ATOM 3111 C CA . THR A 1 399 ? 15.829 17.535 8.154 1.00 97.06 399 THR A CA 1
ATOM 3112 C C . THR A 1 399 ? 17.330 17.744 8.082 1.00 97.06 399 THR A C 1
ATOM 3114 O O . THR A 1 399 ? 18.035 17.607 9.082 1.00 97.06 399 THR A O 1
ATOM 3117 N N . ASN A 1 400 ? 17.811 18.152 6.912 1.00 95.50 400 ASN A N 1
ATOM 3118 C CA . ASN A 1 400 ? 19.158 18.660 6.726 1.00 95.50 400 ASN A CA 1
ATOM 3119 C C . ASN A 1 400 ? 19.090 19.980 5.955 1.00 95.50 400 ASN A C 1
ATOM 3121 O O . ASN A 1 400 ? 18.860 20.008 4.750 1.00 95.50 400 ASN A O 1
ATOM 3125 N N . SER A 1 401 ? 19.328 21.092 6.650 1.00 94.44 401 SER A N 1
ATOM 3126 C CA . SER A 1 401 ? 19.226 22.430 6.060 1.00 94.44 401 SER A CA 1
ATOM 3127 C C . SER A 1 401 ? 20.253 22.698 4.953 1.00 94.44 401 SER A C 1
ATOM 3129 O O . SER A 1 401 ? 20.057 23.616 4.162 1.00 94.44 401 SER A O 1
ATOM 3131 N N . ALA A 1 402 ? 21.323 21.898 4.853 1.00 92.06 402 ALA A N 1
ATOM 3132 C CA . ALA A 1 402 ? 22.250 21.950 3.722 1.00 92.06 402 ALA A CA 1
ATOM 3133 C C . ALA A 1 402 ? 21.651 21.381 2.420 1.00 92.06 402 ALA A C 1
ATOM 3135 O O . ALA A 1 402 ? 22.237 21.575 1.358 1.00 92.06 402 ALA A O 1
ATOM 3136 N N . LEU A 1 403 ? 20.509 20.684 2.495 1.00 92.12 403 LEU A N 1
ATOM 3137 C CA . LEU A 1 403 ? 19.810 20.101 1.347 1.00 92.12 403 LEU A CA 1
ATOM 3138 C C . LEU A 1 403 ? 18.612 20.942 0.870 1.00 92.12 403 LEU A C 1
ATOM 3140 O O . LEU A 1 403 ? 17.937 20.547 -0.078 1.00 92.12 403 LEU A O 1
ATOM 3144 N N . VAL A 1 404 ? 18.341 22.097 1.487 1.00 94.25 404 VAL A N 1
ATOM 3145 C CA . VAL A 1 404 ? 17.269 23.001 1.037 1.00 94.25 404 VAL A CA 1
ATOM 3146 C C . VAL A 1 404 ? 17.512 23.400 -0.417 1.00 94.25 404 VAL A C 1
ATOM 3148 O O . VAL A 1 404 ? 18.547 23.985 -0.738 1.00 94.25 404 VAL A O 1
ATOM 3151 N N . ASN A 1 405 ? 16.544 23.106 -1.286 1.00 90.88 405 ASN A N 1
ATOM 3152 C CA . ASN A 1 405 ? 16.614 23.343 -2.729 1.00 90.88 405 ASN A CA 1
ATOM 3153 C C . ASN A 1 405 ? 17.877 22.768 -3.383 1.00 90.88 405 ASN A C 1
ATOM 3155 O O . ASN A 1 405 ? 18.412 23.350 -4.329 1.00 90.88 405 ASN A O 1
ATOM 3159 N N . ALA A 1 406 ? 18.373 21.647 -2.854 1.00 86.38 406 ALA A N 1
ATOM 3160 C CA . ALA A 1 406 ? 19.536 20.983 -3.409 1.00 86.38 406 ALA A CA 1
ATOM 3161 C C . ALA A 1 406 ? 19.276 20.481 -4.833 1.00 86.38 406 ALA A C 1
ATOM 3163 O O . ALA A 1 406 ? 18.185 20.029 -5.179 1.00 86.38 406 ALA A O 1
ATOM 3164 N N . ASP A 1 407 ? 20.334 20.530 -5.638 1.00 85.19 407 ASP A N 1
ATOM 3165 C CA . ASP A 1 407 ? 20.403 19.840 -6.918 1.00 85.19 407 ASP A CA 1
ATOM 3166 C C . ASP A 1 407 ? 20.713 18.361 -6.662 1.00 85.19 407 ASP A C 1
ATOM 3168 O O . ASP A 1 407 ? 21.794 18.008 -6.172 1.00 85.19 407 ASP A O 1
ATOM 3172 N N . LEU A 1 408 ? 19.741 17.511 -6.979 1.00 86.56 408 LEU A N 1
ATOM 3173 C CA . LEU A 1 408 ? 19.817 16.068 -6.788 1.00 86.56 408 LEU A CA 1
ATOM 3174 C C . LEU A 1 408 ? 20.104 15.329 -8.104 1.00 86.56 408 LEU A C 1
ATOM 3176 O O . LEU A 1 408 ? 20.099 14.101 -8.104 1.00 86.56 408 LEU A O 1
ATOM 3180 N N . THR A 1 409 ? 20.387 16.025 -9.216 1.00 78.25 409 THR A N 1
ATOM 3181 C CA . THR A 1 409 ? 20.603 15.384 -10.530 1.00 78.25 409 THR A CA 1
ATOM 3182 C C . THR A 1 409 ? 21.728 14.358 -10.540 1.00 78.25 409 THR A C 1
ATOM 3184 O O . THR A 1 409 ? 22.918 14.677 -10.528 1.00 78.25 409 THR A O 1
ATOM 3187 N N . SER A 1 410 ? 21.356 13.083 -10.600 1.00 70.75 410 SER A N 1
ATOM 3188 C CA . SER A 1 410 ? 22.325 11.993 -10.580 1.00 70.75 410 SER A CA 1
ATOM 3189 C C . SER A 1 410 ? 23.050 11.796 -11.908 1.00 70.75 410 SER A C 1
ATOM 3191 O O . SER A 1 410 ? 22.597 12.208 -12.977 1.00 70.75 410 SER A O 1
ATOM 3193 N N . GLN A 1 411 ? 24.197 11.116 -11.838 1.00 63.59 411 GLN A N 1
ATOM 3194 C CA . GLN A 1 411 ? 24.837 10.483 -12.989 1.00 63.59 411 GLN A CA 1
ATOM 3195 C C . GLN A 1 411 ? 24.927 8.980 -12.693 1.00 63.59 411 GLN A C 1
ATOM 3197 O O . GLN A 1 411 ? 25.507 8.626 -11.667 1.00 63.59 411 GLN A O 1
ATOM 3202 N N . PRO A 1 412 ? 24.345 8.096 -13.528 1.00 60.47 412 PRO A N 1
ATOM 3203 C CA . PRO A 1 412 ? 24.025 8.284 -14.949 1.00 60.47 412 PRO A CA 1
ATOM 3204 C C . PRO A 1 412 ? 22.675 8.953 -15.265 1.00 60.47 412 PRO A C 1
ATOM 3206 O O . PRO A 1 412 ? 22.407 9.200 -16.436 1.00 60.47 412 PRO A O 1
ATOM 3209 N N . GLY A 1 413 ? 21.843 9.276 -14.268 1.00 73.25 413 GLY A N 1
ATOM 3210 C CA . GLY A 1 413 ? 20.585 10.003 -14.483 1.00 73.25 413 GLY A CA 1
ATOM 3211 C C . GLY A 1 413 ? 19.392 9.129 -14.891 1.00 73.25 413 GLY A C 1
ATOM 3212 O O . GLY A 1 413 ? 18.343 9.674 -15.231 1.00 73.25 413 GLY A O 1
ATOM 3213 N N . ILE A 1 414 ? 19.531 7.800 -14.843 1.00 88.12 414 ILE A N 1
ATOM 3214 C CA . ILE A 1 414 ? 18.470 6.833 -15.159 1.00 88.12 414 ILE A CA 1
ATOM 3215 C C . ILE A 1 414 ? 17.756 6.434 -13.869 1.00 88.12 414 ILE A C 1
ATOM 3217 O O . ILE A 1 414 ? 18.410 6.091 -12.885 1.00 88.12 414 ILE A O 1
ATOM 3221 N N . TRP A 1 415 ? 16.425 6.487 -13.881 1.00 93.12 415 TRP A N 1
ATOM 3222 C CA . TRP A 1 415 ? 15.603 5.890 -12.832 1.00 93.12 415 TRP A CA 1
ATOM 3223 C C . TRP A 1 415 ? 15.488 4.392 -13.102 1.00 93.12 415 TRP A C 1
ATOM 3225 O O . TRP A 1 415 ? 14.928 3.989 -14.124 1.00 93.12 415 TRP A O 1
ATOM 3235 N N . ARG A 1 416 ? 16.038 3.590 -12.191 1.00 96.31 416 ARG A N 1
ATOM 3236 C CA . ARG A 1 416 ? 16.055 2.131 -12.266 1.00 96.31 416 ARG A CA 1
ATOM 3237 C C . ARG A 1 416 ? 15.254 1.518 -11.127 1.00 96.31 416 ARG A C 1
ATOM 3239 O O . ARG A 1 416 ? 15.340 1.969 -9.985 1.00 96.31 416 ARG A O 1
ATOM 3246 N N . LEU A 1 417 ? 14.511 0.467 -11.448 1.00 98.12 417 LEU A N 1
ATOM 3247 C CA . LEU A 1 417 ? 13.789 -0.376 -10.502 1.00 98.12 417 LEU A CA 1
ATOM 3248 C C . LEU A 1 417 ? 14.530 -1.711 -10.357 1.00 98.12 417 LEU A C 1
ATOM 3250 O O . LEU A 1 417 ? 14.905 -2.309 -11.364 1.00 98.12 417 LEU A O 1
ATOM 3254 N N . GLY A 1 418 ? 14.737 -2.178 -9.128 1.00 97.31 418 GLY A N 1
ATOM 3255 C CA . GLY A 1 418 ? 15.269 -3.517 -8.833 1.00 97.31 418 GLY A CA 1
ATOM 3256 C C . GLY A 1 418 ? 16.797 -3.675 -8.813 1.00 97.31 418 GLY A C 1
ATOM 3257 O O . GLY A 1 418 ? 17.278 -4.740 -8.440 1.00 97.31 418 GLY A O 1
ATOM 3258 N N . ALA A 1 419 ? 17.583 -2.651 -9.165 1.00 96.31 419 ALA A N 1
ATOM 3259 C CA . ALA A 1 419 ? 19.050 -2.693 -9.078 1.00 96.31 419 ALA A CA 1
ATOM 3260 C C . ALA A 1 419 ? 19.678 -1.287 -9.072 1.00 96.31 419 ALA A C 1
ATOM 3262 O O . ALA A 1 419 ? 19.009 -0.280 -9.310 1.00 96.31 419 ALA A O 1
ATOM 3263 N N . ALA A 1 420 ? 20.991 -1.198 -8.836 1.00 93.38 420 ALA A N 1
ATOM 3264 C CA . ALA A 1 420 ? 21.738 0.049 -8.987 1.00 93.38 420 ALA A CA 1
ATOM 3265 C C . ALA A 1 420 ? 21.783 0.506 -10.454 1.00 93.38 420 ALA A C 1
ATOM 3267 O O . ALA A 1 420 ? 22.090 -0.265 -11.367 1.00 93.38 420 ALA A O 1
ATOM 3268 N N . SER A 1 421 ? 21.524 1.791 -10.680 1.00 91.12 421 SER A N 1
ATOM 3269 C CA . SER A 1 421 ? 21.399 2.421 -12.004 1.00 91.12 421 SER A CA 1
ATOM 3270 C C . SER A 1 421 ? 22.698 2.476 -12.814 1.00 91.12 421 SER A C 1
ATOM 3272 O O . SER A 1 421 ? 22.651 2.542 -14.040 1.00 91.12 421 SER A O 1
ATOM 3274 N N . ASN A 1 422 ? 23.865 2.449 -12.167 1.00 87.19 422 ASN A N 1
ATOM 3275 C CA . ASN A 1 422 ? 25.162 2.661 -12.822 1.00 87.19 422 ASN A CA 1
ATOM 3276 C C . ASN A 1 422 ? 25.964 1.380 -13.095 1.00 87.19 422 ASN A C 1
ATOM 3278 O O . ASN A 1 422 ? 26.652 1.317 -14.111 1.00 87.19 422 ASN A O 1
ATOM 3282 N N . ASP A 1 423 ? 25.906 0.386 -12.209 1.00 87.81 423 ASP A N 1
ATOM 3283 C CA . ASP A 1 423 ? 26.685 -0.857 -12.327 1.00 87.81 423 ASP A CA 1
ATOM 3284 C C . ASP A 1 423 ? 25.843 -2.136 -12.209 1.00 87.81 423 ASP A C 1
ATOM 3286 O O . ASP A 1 423 ? 26.382 -3.229 -12.364 1.00 87.81 423 ASP A O 1
ATOM 3290 N N . GLY A 1 424 ? 24.533 -2.009 -11.967 1.00 87.06 424 GLY A N 1
ATOM 3291 C CA . GLY A 1 424 ? 23.619 -3.143 -11.824 1.00 87.06 424 GLY A CA 1
ATOM 3292 C C . GLY A 1 424 ? 23.764 -3.919 -10.513 1.00 87.06 424 GLY A C 1
ATOM 3293 O O . GLY A 1 424 ? 23.133 -4.953 -10.377 1.00 87.06 424 GLY A O 1
ATOM 3294 N N . SER A 1 425 ? 24.570 -3.458 -9.553 1.00 89.81 425 SER A N 1
ATOM 3295 C CA . SER A 1 425 ? 24.750 -4.129 -8.258 1.00 89.81 425 SER A CA 1
ATOM 3296 C C . SER A 1 425 ? 23.574 -3.922 -7.291 1.00 89.81 425 SER A C 1
ATOM 3298 O O . SER A 1 425 ? 22.674 -3.118 -7.542 1.00 89.81 425 SER A O 1
ATOM 3300 N N . GLN A 1 426 ? 23.615 -4.607 -6.139 1.00 92.06 426 GLN A N 1
ATOM 3301 C CA . GLN A 1 426 ? 22.568 -4.566 -5.104 1.00 92.06 426 GLN A CA 1
ATOM 3302 C C . GLN A 1 426 ? 21.202 -4.969 -5.669 1.00 92.06 426 GLN A C 1
ATOM 3304 O O . GLN A 1 426 ? 20.207 -4.267 -5.489 1.00 92.06 426 GLN A O 1
ATOM 3309 N N . GLN A 1 427 ? 21.192 -6.060 -6.422 1.00 95.38 427 GLN A N 1
ATOM 3310 C CA . GLN A 1 427 ? 20.023 -6.569 -7.110 1.00 95.38 427 GLN A CA 1
ATOM 3311 C C . GLN A 1 427 ? 18.959 -6.976 -6.102 1.00 95.38 427 GLN A C 1
ATOM 3313 O O . GLN A 1 427 ? 19.252 -7.566 -5.065 1.00 95.38 427 GLN A O 1
ATOM 3318 N N . PHE A 1 428 ? 17.716 -6.629 -6.396 1.00 98.00 428 PHE A N 1
ATOM 3319 C CA . PHE A 1 428 ? 16.600 -7.034 -5.571 1.00 98.00 428 PHE A CA 1
ATOM 3320 C C . PHE A 1 428 ? 16.318 -8.520 -5.781 1.00 98.00 428 PHE A C 1
ATOM 3322 O O . PHE A 1 428 ? 16.159 -8.975 -6.908 1.00 98.00 428 PHE A O 1
ATOM 3329 N N . GLN A 1 429 ? 16.250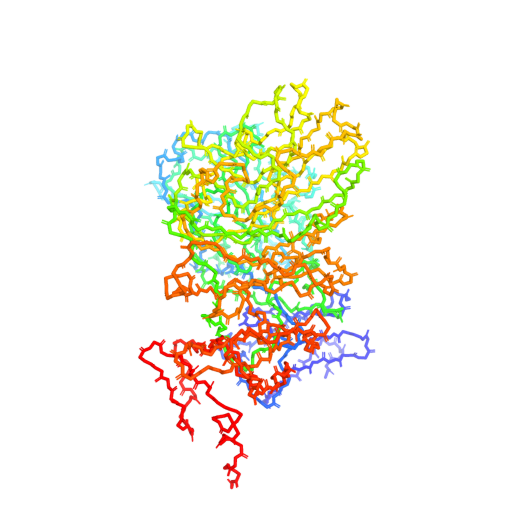 -9.270 -4.684 1.00 97.62 429 GLN A N 1
ATOM 3330 C CA . GLN A 1 429 ? 15.728 -10.628 -4.675 1.00 97.62 429 GLN A CA 1
ATOM 3331 C C . GLN A 1 429 ? 14.39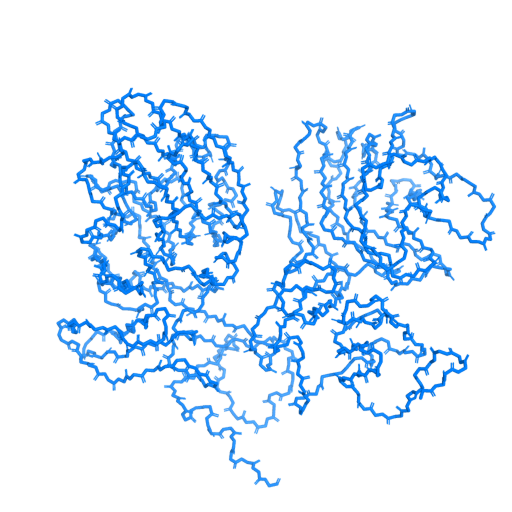9 -10.624 -3.926 1.00 97.62 429 GLN A C 1
ATOM 3333 O O . GLN A 1 429 ? 14.367 -10.416 -2.712 1.00 97.62 429 GLN A O 1
ATOM 3338 N N . GLY A 1 430 ? 13.293 -10.851 -4.621 1.00 97.81 430 GLY A N 1
ATOM 3339 C CA . GLY A 1 430 ? 11.971 -10.774 -4.006 1.00 97.81 430 GLY A CA 1
ATOM 3340 C C . GLY A 1 430 ? 10.880 -10.434 -5.002 1.00 97.81 430 GLY A C 1
ATOM 3341 O O . GLY A 1 430 ? 11.089 -10.495 -6.210 1.00 97.81 430 GLY A O 1
ATOM 3342 N N . SER A 1 431 ? 9.713 -10.061 -4.493 1.00 98.50 431 SER A N 1
ATOM 3343 C CA . SER A 1 431 ? 8.600 -9.600 -5.318 1.00 98.50 431 SER A CA 1
ATOM 3344 C C . SER A 1 431 ? 8.299 -8.132 -5.062 1.00 98.50 431 SER A C 1
ATOM 3346 O O . SER A 1 431 ? 8.457 -7.653 -3.944 1.00 98.50 431 SER A O 1
ATOM 3348 N N . ALA A 1 432 ? 7.879 -7.407 -6.095 1.00 98.38 432 ALA A N 1
ATOM 3349 C CA . ALA A 1 432 ? 7.455 -6.016 -5.981 1.00 98.38 432 ALA A CA 1
ATOM 3350 C C . ALA A 1 432 ? 6.254 -5.731 -6.885 1.00 98.38 432 ALA A C 1
ATOM 3352 O O . ALA A 1 432 ? 6.034 -6.414 -7.888 1.00 98.38 432 ALA A O 1
ATOM 3353 N N . CYS A 1 433 ? 5.466 -4.727 -6.520 1.00 97.62 433 CYS A N 1
ATOM 3354 C CA . CYS A 1 433 ? 4.369 -4.209 -7.331 1.00 97.62 433 CYS A CA 1
ATOM 3355 C C . CYS A 1 433 ? 4.097 -2.738 -6.994 1.00 97.62 433 CYS A C 1
ATOM 3357 O O . CYS A 1 433 ? 4.621 -2.195 -6.021 1.00 97.62 433 CYS A O 1
ATOM 3359 N N . GLY A 1 434 ? 3.304 -2.073 -7.834 1.00 96.81 434 GLY A N 1
ATOM 3360 C CA . GLY A 1 434 ? 2.827 -0.721 -7.551 1.00 96.81 434 GLY A CA 1
ATOM 3361 C C . GLY A 1 434 ? 3.929 0.335 -7.414 1.00 96.81 434 GLY A C 1
ATOM 3362 O O . GLY A 1 434 ? 3.839 1.184 -6.532 1.00 96.81 434 GLY A O 1
ATOM 3363 N N . PHE A 1 435 ? 4.971 0.298 -8.253 1.00 98.44 435 PHE A N 1
ATOM 3364 C CA . PHE A 1 435 ? 5.984 1.358 -8.263 1.00 98.44 435 PHE A CA 1
ATOM 3365 C C . PHE A 1 435 ? 5.340 2.680 -8.672 1.00 98.44 435 PHE A C 1
ATOM 3367 O O . PHE A 1 435 ? 4.805 2.791 -9.776 1.00 98.44 435 PHE A O 1
ATOM 3374 N N . ILE A 1 436 ? 5.393 3.683 -7.802 1.00 98.00 436 ILE A N 1
ATOM 3375 C CA . ILE A 1 436 ? 4.662 4.934 -7.989 1.00 98.00 436 ILE A CA 1
ATOM 3376 C C . ILE A 1 436 ? 5.529 6.151 -7.683 1.00 98.00 436 ILE A C 1
ATOM 3378 O O . ILE A 1 436 ? 6.361 6.149 -6.774 1.00 98.00 436 ILE A O 1
ATOM 3382 N N . PHE A 1 437 ? 5.326 7.197 -8.479 1.00 97.88 437 PHE A N 1
ATOM 3383 C CA . PHE A 1 437 ? 6.109 8.423 -8.463 1.00 97.88 437 PHE A CA 1
ATOM 3384 C C . PHE A 1 437 ? 5.164 9.615 -8.489 1.00 97.88 437 PHE A C 1
ATOM 3386 O O . PHE A 1 437 ? 4.429 9.792 -9.454 1.00 97.88 437 PHE A O 1
ATOM 3393 N N . TYR A 1 438 ? 5.216 10.465 -7.473 1.00 97.69 438 TYR A N 1
ATOM 3394 C CA . TYR A 1 438 ? 4.508 11.738 -7.409 1.00 97.69 438 TYR A CA 1
ATOM 3395 C C . TYR A 1 438 ? 5.509 12.887 -7.485 1.00 97.69 438 TYR A C 1
ATOM 3397 O O . TYR A 1 438 ? 6.534 12.877 -6.808 1.00 97.69 438 TYR A O 1
ATOM 3405 N N . ASN A 1 439 ? 5.179 13.912 -8.268 1.00 95.50 439 ASN A N 1
ATOM 3406 C CA . ASN A 1 439 ? 5.920 15.175 -8.349 1.00 95.50 439 ASN A CA 1
ATOM 3407 C C . ASN A 1 439 ? 5.431 16.210 -7.313 1.00 95.50 439 ASN A C 1
ATOM 3409 O O . ASN A 1 439 ? 5.515 17.417 -7.542 1.00 95.50 439 ASN A O 1
ATOM 3413 N N . ILE A 1 440 ? 4.867 15.717 -6.210 1.00 95.94 440 ILE A N 1
ATOM 3414 C CA . ILE A 1 440 ? 4.434 16.477 -5.041 1.00 95.94 440 ILE A CA 1
ATOM 3415 C C . ILE A 1 440 ? 4.816 15.705 -3.775 1.00 95.94 440 ILE A C 1
ATOM 3417 O O . ILE A 1 440 ? 5.036 14.493 -3.822 1.00 95.94 440 ILE A O 1
ATOM 3421 N N . LEU A 1 441 ? 4.873 16.401 -2.641 1.00 97.31 441 LEU A N 1
ATOM 3422 C CA . LEU A 1 441 ? 4.935 15.753 -1.333 1.00 97.31 441 LEU A CA 1
ATOM 3423 C C . LEU A 1 441 ? 3.518 15.351 -0.915 1.00 97.31 441 LEU A C 1
ATOM 3425 O O . LEU A 1 441 ? 2.671 16.230 -0.757 1.00 97.31 441 LEU A O 1
ATOM 3429 N N . LEU A 1 442 ? 3.280 14.053 -0.731 1.00 97.88 442 LEU A N 1
ATOM 3430 C CA . LEU A 1 442 ? 2.022 13.563 -0.172 1.00 97.88 442 LEU A CA 1
ATOM 3431 C C . LEU A 1 442 ? 1.961 13.811 1.339 1.00 97.88 442 LEU A C 1
ATOM 3433 O O . LEU A 1 442 ? 2.962 13.718 2.052 1.00 97.88 442 LEU A O 1
ATOM 3437 N N . SER A 1 443 ? 0.764 14.101 1.833 1.00 94.12 443 SER A N 1
ATOM 3438 C CA . SER A 1 443 ? 0.446 14.137 3.258 1.00 94.12 443 SER A CA 1
ATOM 3439 C C . SER A 1 443 ? 0.377 12.727 3.856 1.00 94.12 443 SER A C 1
ATOM 3441 O O . SER A 1 443 ? 0.179 11.739 3.153 1.00 94.12 443 SER A O 1
ATOM 3443 N N . ALA A 1 444 ? 0.481 12.620 5.184 1.00 83.88 444 ALA A N 1
ATOM 3444 C CA . ALA A 1 444 ? 0.371 11.332 5.875 1.00 83.88 444 ALA A CA 1
ATOM 3445 C C . ALA A 1 444 ? -0.971 10.615 5.612 1.00 83.88 444 ALA A C 1
ATOM 3447 O O . ALA A 1 444 ? -0.988 9.397 5.478 1.00 83.88 444 ALA A O 1
ATOM 3448 N N . SER A 1 445 ? -2.080 11.354 5.484 1.00 81.31 445 SER A N 1
ATOM 3449 C CA . SER A 1 445 ? -3.384 10.772 5.139 1.00 81.31 445 SER A CA 1
ATOM 3450 C C . SER A 1 445 ? -3.438 10.250 3.704 1.00 81.31 445 SER A C 1
ATOM 3452 O O . SER A 1 445 ? -4.010 9.194 3.474 1.00 81.31 445 SER A O 1
ATOM 3454 N N . GLU A 1 446 ? -2.813 10.947 2.750 1.00 91.62 446 GLU A N 1
ATOM 3455 C CA . GLU A 1 446 ? -2.718 10.468 1.362 1.00 91.62 446 GLU A CA 1
ATOM 3456 C C . GLU A 1 446 ? -1.810 9.233 1.264 1.00 91.62 446 GLU A C 1
ATOM 3458 O O . GLU A 1 446 ? -2.087 8.326 0.489 1.00 91.62 446 GLU A O 1
ATOM 3463 N N . ILE A 1 447 ? -0.752 9.142 2.081 1.00 91.06 447 ILE A N 1
ATOM 3464 C CA . ILE A 1 447 ? 0.070 7.924 2.180 1.00 91.06 447 ILE A CA 1
ATOM 3465 C C . ILE A 1 447 ? -0.733 6.748 2.753 1.00 91.06 447 ILE A C 1
ATOM 3467 O O . ILE A 1 447 ? -0.605 5.630 2.252 1.00 91.06 447 ILE A O 1
ATOM 3471 N N . ALA A 1 448 ? -1.562 6.985 3.771 1.00 80.69 448 ALA A N 1
ATOM 3472 C CA . ALA A 1 448 ? -2.432 5.955 4.334 1.00 80.69 448 ALA A CA 1
ATOM 3473 C C . ALA A 1 448 ? -3.500 5.487 3.327 1.00 80.69 448 ALA A C 1
ATOM 3475 O O . ALA A 1 448 ? -3.743 4.289 3.212 1.00 80.69 448 ALA A O 1
ATOM 3476 N N . GLU A 1 449 ? -4.085 6.404 2.548 1.00 82.94 449 GLU A N 1
ATOM 3477 C CA . GLU A 1 449 ? -5.010 6.069 1.454 1.00 82.94 449 GLU A CA 1
ATOM 3478 C C . GLU A 1 449 ? -4.317 5.270 0.339 1.00 82.94 449 GLU A C 1
ATOM 3480 O O . GLU A 1 449 ? -4.856 4.277 -0.152 1.00 82.94 449 GLU A O 1
ATOM 3485 N N . LEU A 1 450 ? -3.098 5.669 -0.040 1.00 89.50 450 LEU A N 1
ATOM 3486 C CA . LEU A 1 450 ? -2.292 4.950 -1.025 1.00 89.50 450 LEU A CA 1
ATOM 3487 C C . LEU A 1 450 ? -1.995 3.519 -0.570 1.00 89.50 450 LEU A C 1
ATOM 3489 O O . LEU A 1 450 ? -2.062 2.595 -1.378 1.00 89.50 450 LEU A O 1
ATOM 3493 N N . TYR A 1 451 ? -1.681 3.342 0.714 1.00 88.44 451 TYR A N 1
ATOM 3494 C CA . TYR A 1 451 ? -1.474 2.031 1.317 1.00 88.44 451 TYR A CA 1
ATOM 3495 C C . TYR A 1 451 ? -2.749 1.178 1.273 1.00 88.44 451 TYR A C 1
ATOM 3497 O O . TYR A 1 451 ? -2.683 0.021 0.882 1.00 88.44 451 TYR A O 1
ATOM 3505 N N . SER A 1 452 ? -3.918 1.725 1.606 1.00 78.50 452 SER A N 1
ATOM 3506 C CA . SER A 1 452 ? -5.148 0.923 1.658 1.00 78.50 452 SER A CA 1
ATOM 3507 C C . SER A 1 452 ? -5.778 0.643 0.290 1.00 78.50 452 SER A C 1
ATOM 3509 O O . SER A 1 452 ? -6.419 -0.389 0.112 1.00 78.50 452 SER A O 1
ATOM 3511 N N . THR A 1 453 ? -5.620 1.541 -0.687 1.00 77.25 453 THR A N 1
ATOM 3512 C CA . THR A 1 453 ? -6.358 1.463 -1.964 1.00 77.25 453 THR A CA 1
ATOM 3513 C C . THR A 1 453 ? -5.474 1.266 -3.198 1.00 77.25 453 THR A C 1
ATOM 3515 O O . THR A 1 453 ? -5.977 0.954 -4.282 1.00 77.25 453 THR A O 1
ATOM 3518 N N . GLY A 1 454 ? -4.158 1.456 -3.064 1.00 84.75 454 GLY A N 1
ATOM 3519 C CA . GLY A 1 454 ? -3.201 1.437 -4.171 1.00 84.75 454 GLY A CA 1
ATOM 3520 C C . GLY A 1 454 ? -3.146 2.732 -4.994 1.00 84.75 454 GLY A C 1
ATOM 3521 O O . GLY A 1 454 ? -2.340 2.821 -5.919 1.00 84.75 454 GLY A O 1
ATOM 3522 N N . PHE A 1 455 ? -3.952 3.753 -4.680 1.00 85.50 455 PHE A N 1
ATOM 3523 C CA . PHE A 1 455 ? -3.891 5.079 -5.309 1.00 85.50 455 PHE A CA 1
ATOM 3524 C C . PHE A 1 455 ? -4.328 6.186 -4.337 1.00 85.50 455 PHE A C 1
ATOM 3526 O O . PHE A 1 455 ? -4.775 5.913 -3.234 1.00 85.50 455 PHE A O 1
ATOM 3533 N N . VAL A 1 456 ? -4.182 7.451 -4.735 1.00 88.12 456 VAL A N 1
ATOM 3534 C CA . VAL A 1 456 ? -4.674 8.599 -3.957 1.00 88.12 456 VAL A CA 1
ATOM 3535 C C . VAL A 1 456 ? -5.772 9.292 -4.749 1.00 88.12 456 VAL A C 1
ATOM 3537 O O . VAL A 1 456 ? -5.573 9.667 -5.909 1.00 88.12 456 VAL A O 1
ATOM 3540 N N . SER A 1 457 ? -6.951 9.455 -4.155 1.00 83.75 457 SER A N 1
ATOM 3541 C CA . SER A 1 457 ? -8.083 10.083 -4.826 1.00 83.75 457 SER A CA 1
ATOM 3542 C C . SER A 1 457 ? -7.787 11.544 -5.170 1.00 83.75 457 SER A C 1
ATOM 3544 O O . SER A 1 457 ? -7.341 12.338 -4.347 1.00 83.75 457 SER A O 1
ATOM 3546 N N . GLY A 1 458 ? -8.032 11.920 -6.427 1.00 86.75 458 GLY A N 1
ATOM 3547 C CA . GLY A 1 458 ? -7.827 13.290 -6.906 1.00 86.75 458 GLY A CA 1
ATOM 3548 C C . GLY A 1 458 ? -6.366 13.697 -7.133 1.00 86.75 458 GLY A C 1
ATOM 3549 O O . GLY A 1 458 ? -6.131 14.805 -7.616 1.00 86.75 458 GLY A O 1
ATOM 3550 N N . VAL A 1 459 ? -5.397 12.817 -6.869 1.00 93.31 459 VAL A N 1
ATOM 3551 C CA . VAL A 1 459 ? -3.974 13.072 -7.120 1.00 93.31 459 VAL A CA 1
ATOM 3552 C C . VAL A 1 459 ? -3.484 12.173 -8.250 1.00 93.31 459 VAL A C 1
ATOM 3554 O O . VAL A 1 459 ? -3.589 10.952 -8.199 1.00 93.31 459 VAL A O 1
ATOM 3557 N N . THR A 1 460 ? -2.935 12.781 -9.302 1.00 94.62 460 THR A N 1
ATOM 3558 C CA . THR A 1 460 ? -2.364 12.034 -10.431 1.00 94.62 460 THR A CA 1
ATOM 3559 C C . THR A 1 460 ? -0.857 11.846 -10.224 1.00 94.62 460 THR A C 1
ATOM 3561 O O . THR A 1 460 ? -0.150 12.847 -10.091 1.00 94.62 460 THR A O 1
ATOM 3564 N N . PRO A 1 461 ? -0.339 10.605 -10.198 1.00 97.00 461 PRO A N 1
ATOM 3565 C CA . PRO A 1 461 ? 1.094 10.349 -10.161 1.00 97.00 461 PRO A CA 1
ATOM 3566 C C . PRO A 1 461 ? 1.778 10.802 -11.456 1.00 97.00 461 PRO A C 1
ATOM 3568 O O . PRO A 1 461 ? 1.187 10.827 -12.532 1.00 97.00 461 PRO A O 1
ATOM 3571 N N . ALA A 1 462 ? 3.062 11.122 -11.355 1.00 96.81 462 ALA A N 1
ATOM 3572 C CA . ALA A 1 462 ? 3.937 11.387 -12.488 1.00 96.81 462 ALA A CA 1
ATOM 3573 C C . ALA A 1 462 ? 4.301 10.105 -13.263 1.00 96.81 462 ALA A C 1
ATOM 3575 O O . ALA A 1 462 ? 4.487 10.154 -14.475 1.00 96.81 462 ALA A O 1
ATOM 3576 N N . ALA A 1 463 ? 4.371 8.961 -12.580 1.00 97.81 463 ALA A N 1
ATOM 3577 C CA . ALA A 1 463 ? 4.427 7.635 -13.192 1.00 97.81 463 ALA A CA 1
ATOM 3578 C C . ALA A 1 463 ? 3.843 6.597 -12.229 1.00 97.81 463 ALA A C 1
ATOM 3580 O O . ALA A 1 463 ? 4.032 6.713 -11.014 1.00 97.81 463 ALA A O 1
ATOM 3581 N N . TYR A 1 464 ? 3.163 5.580 -12.753 1.00 98.00 464 TYR A N 1
ATOM 3582 C CA . TYR A 1 464 ? 2.649 4.483 -11.934 1.00 98.00 464 TYR A CA 1
ATOM 3583 C C . TYR A 1 464 ? 2.691 3.162 -12.694 1.00 98.00 464 TYR A C 1
ATOM 3585 O O . TYR A 1 464 ? 2.134 3.058 -13.781 1.00 98.00 464 TYR A O 1
ATOM 3593 N N . TYR A 1 465 ? 3.330 2.155 -12.105 1.00 98.38 465 TYR A N 1
ATOM 3594 C CA . TYR A 1 465 ? 3.468 0.814 -12.663 1.00 98.38 465 TYR A CA 1
ATOM 3595 C C . TYR A 1 465 ? 2.789 -0.178 -11.713 1.00 98.38 465 TYR A C 1
ATOM 3597 O O . TYR A 1 465 ? 3.350 -0.490 -10.659 1.00 98.38 465 TYR A O 1
ATOM 3605 N N . PRO A 1 466 ? 1.589 -0.684 -12.046 1.00 96.94 466 PRO A N 1
ATOM 3606 C CA . PRO A 1 466 ? 0.892 -1.655 -11.206 1.00 96.94 466 PRO A CA 1
ATOM 3607 C C . PRO A 1 466 ? 1.587 -3.020 -11.149 1.00 96.94 466 PRO A C 1
ATOM 3609 O O . PRO A 1 466 ? 1.490 -3.698 -10.132 1.00 96.94 466 PRO A O 1
ATOM 3612 N N . LEU A 1 467 ? 2.319 -3.401 -12.204 1.00 97.00 467 LEU A N 1
ATOM 3613 C CA . LEU A 1 467 ? 2.915 -4.734 -12.385 1.00 97.00 467 LEU A CA 1
ATOM 3614 C C . LEU A 1 467 ? 1.837 -5.830 -12.508 1.00 97.00 467 LEU A C 1
ATOM 3616 O O . LEU A 1 467 ? 1.969 -6.924 -11.964 1.00 97.00 467 LEU A O 1
ATOM 3620 N N . ALA A 1 468 ? 0.750 -5.509 -13.216 1.00 95.25 468 ALA A N 1
ATOM 3621 C CA . ALA A 1 468 ? -0.406 -6.380 -13.425 1.00 95.25 468 ALA A CA 1
ATOM 3622 C C . ALA A 1 468 ? -0.409 -7.051 -14.817 1.00 95.25 468 ALA A C 1
ATOM 3624 O O . ALA A 1 468 ? -1.437 -7.545 -15.276 1.00 95.25 468 ALA A O 1
ATOM 3625 N N . GLU A 1 469 ? 0.721 -7.042 -15.526 1.00 95.44 469 GLU A N 1
ATOM 3626 C CA . GLU A 1 469 ? 0.806 -7.495 -16.913 1.00 95.44 469 GLU A CA 1
ATOM 3627 C C . GLU A 1 469 ? 0.743 -9.017 -17.059 1.00 95.44 469 GLU A C 1
ATOM 3629 O O . GLU A 1 469 ? 0.128 -9.538 -17.998 1.00 95.44 469 GLU A O 1
ATOM 3634 N N . GLY A 1 470 ? 1.397 -9.727 -16.134 1.00 93.12 470 GLY A N 1
ATOM 3635 C CA . GLY A 1 470 ? 1.476 -11.191 -16.090 1.00 93.12 470 GLY A CA 1
ATOM 3636 C C . GLY A 1 470 ? 2.292 -11.842 -17.217 1.00 93.12 470 GLY A C 1
ATOM 3637 O O . GLY A 1 470 ? 2.433 -13.064 -17.237 1.00 93.12 470 GLY A O 1
ATOM 3638 N N . ALA A 1 471 ? 2.817 -11.055 -18.158 1.00 94.56 471 ALA A N 1
ATOM 3639 C CA . ALA A 1 471 ? 3.681 -11.487 -19.252 1.00 94.56 471 ALA A CA 1
ATOM 3640 C C . ALA A 1 471 ? 4.409 -10.280 -19.866 1.00 94.56 471 ALA A C 1
ATOM 3642 O O . ALA A 1 471 ? 4.080 -9.128 -19.586 1.00 94.56 471 ALA A O 1
ATOM 3643 N N . GLY A 1 472 ? 5.365 -10.539 -20.759 1.00 94.38 472 GLY A N 1
ATOM 3644 C CA . GLY A 1 472 ? 6.057 -9.510 -21.526 1.00 94.38 472 GLY A CA 1
ATOM 3645 C C . GLY A 1 472 ? 7.220 -8.848 -20.787 1.00 94.38 472 GLY A C 1
ATOM 3646 O O . GLY A 1 472 ? 7.534 -9.153 -19.637 1.00 94.38 472 GLY A O 1
ATOM 3647 N N . THR A 1 473 ? 7.882 -7.935 -21.502 1.00 95.62 473 THR A N 1
ATOM 3648 C CA . THR A 1 473 ? 9.139 -7.280 -21.098 1.00 95.62 473 THR A CA 1
ATOM 3649 C C . THR A 1 473 ? 8.983 -5.766 -20.897 1.00 95.62 473 THR A C 1
ATOM 3651 O O . THR A 1 473 ? 9.952 -5.011 -20.994 1.00 95.62 473 THR A O 1
ATOM 3654 N N . THR A 1 474 ? 7.757 -5.294 -20.681 1.00 97.06 474 THR A N 1
ATOM 3655 C CA . THR A 1 474 ? 7.434 -3.875 -20.501 1.00 97.06 474 THR A CA 1
ATOM 3656 C C . THR A 1 474 ? 6.550 -3.722 -19.277 1.00 97.06 474 THR A C 1
ATOM 3658 O O . THR A 1 474 ? 5.560 -4.436 -19.156 1.00 97.06 474 THR A O 1
ATOM 3661 N N . LEU A 1 475 ? 6.903 -2.781 -18.403 1.00 97.94 475 LEU A N 1
ATOM 3662 C CA . LEU A 1 475 ? 6.032 -2.327 -17.324 1.00 97.94 475 LEU A CA 1
ATOM 3663 C C . LEU A 1 475 ? 5.298 -1.080 -17.807 1.00 97.94 475 LEU A C 1
ATOM 3665 O O . LEU A 1 475 ? 5.921 -0.052 -18.099 1.00 97.94 475 LEU A O 1
ATOM 3669 N N . TYR A 1 476 ? 3.981 -1.163 -17.928 1.00 98.06 476 TYR A N 1
ATOM 3670 C CA . TYR A 1 476 ? 3.186 -0.088 -18.495 1.00 98.06 476 TYR A CA 1
ATOM 3671 C C . TYR A 1 476 ? 2.867 0.968 -17.441 1.00 98.06 476 TYR A C 1
ATOM 3673 O O . TYR A 1 476 ? 2.170 0.722 -16.461 1.00 98.06 476 TYR A O 1
ATOM 3681 N N . ASP A 1 477 ? 3.375 2.176 -17.676 1.00 98.06 477 ASP A N 1
ATOM 3682 C CA . ASP A 1 477 ? 2.931 3.381 -16.980 1.00 98.06 477 ASP A CA 1
ATOM 3683 C C . ASP A 1 477 ? 1.440 3.680 -17.239 1.00 98.06 477 ASP A C 1
ATOM 3685 O O . ASP A 1 477 ? 1.052 3.983 -18.371 1.00 98.06 477 ASP A O 1
ATOM 3689 N N . VAL A 1 478 ? 0.630 3.643 -16.180 1.00 97.25 478 VAL A N 1
ATOM 3690 C CA . VAL A 1 478 ? -0.818 3.921 -16.210 1.00 97.25 478 VAL A CA 1
ATOM 3691 C C . VAL A 1 478 ? -1.171 5.368 -15.852 1.00 97.25 478 VAL A C 1
ATOM 3693 O O . VAL A 1 478 ? -2.347 5.734 -15.840 1.00 97.25 478 VAL A O 1
ATOM 3696 N N . SER A 1 479 ? -0.174 6.213 -15.561 1.00 95.69 479 SER A N 1
ATOM 3697 C CA . SER A 1 479 ? -0.388 7.619 -15.178 1.00 95.69 479 SER A CA 1
ATOM 3698 C C . SER A 1 479 ? -0.901 8.509 -16.317 1.00 95.69 479 SER A C 1
ATOM 3700 O O . SER A 1 479 ? -1.423 9.594 -16.068 1.00 95.69 479 SER A O 1
ATOM 3702 N N . GLY A 1 480 ? -0.749 8.057 -17.566 1.00 93.12 480 GLY A N 1
ATOM 3703 C CA . GLY A 1 480 ? -1.036 8.833 -18.775 1.00 93.12 480 GLY A CA 1
ATOM 3704 C C . GLY A 1 480 ? 0.176 9.579 -19.351 1.00 93.12 480 GLY A C 1
ATOM 3705 O O . GLY A 1 480 ? 0.045 10.222 -20.393 1.00 93.12 480 GLY A O 1
ATOM 3706 N N . ASN A 1 481 ? 1.359 9.466 -18.734 1.00 94.00 481 ASN A N 1
ATOM 3707 C CA . ASN A 1 481 ? 2.589 10.118 -19.206 1.00 94.00 481 ASN A CA 1
ATOM 3708 C C . ASN A 1 481 ? 3.428 9.256 -20.168 1.00 94.00 481 ASN A C 1
ATOM 3710 O O . ASN A 1 481 ? 4.430 9.732 -20.702 1.00 94.00 481 ASN A O 1
ATOM 3714 N N . ASN A 1 482 ? 2.989 8.026 -20.456 1.00 93.75 482 ASN A N 1
ATOM 3715 C CA . ASN A 1 482 ? 3.625 7.084 -21.386 1.00 93.75 482 ASN A CA 1
ATOM 3716 C C . ASN A 1 482 ? 5.088 6.760 -21.034 1.00 93.75 482 ASN A C 1
ATOM 3718 O O . ASN A 1 482 ? 5.908 6.510 -21.920 1.00 93.75 482 ASN A O 1
ATOM 3722 N N . LEU A 1 483 ? 5.428 6.739 -19.744 1.00 96.50 483 LEU A N 1
ATOM 3723 C CA . LEU A 1 483 ? 6.772 6.419 -19.261 1.00 96.50 483 LEU A CA 1
ATOM 3724 C C . LEU A 1 483 ? 7.003 4.905 -19.130 1.00 96.50 483 LEU A C 1
ATOM 3726 O O . LEU A 1 483 ? 7.639 4.458 -18.189 1.00 96.50 483 LEU A O 1
ATOM 3730 N N . HIS A 1 484 ? 6.500 4.087 -20.058 1.00 97.50 484 HIS A N 1
ATOM 3731 C CA . HIS A 1 484 ? 6.593 2.626 -19.948 1.00 97.50 484 HIS A CA 1
ATOM 3732 C C . HIS A 1 484 ? 8.051 2.156 -19.776 1.00 97.50 484 HIS A C 1
ATOM 3734 O O . HIS A 1 484 ? 8.912 2.462 -20.607 1.00 97.50 484 HIS A O 1
ATOM 3740 N N . ALA A 1 485 ? 8.325 1.418 -18.699 1.00 97.94 485 ALA A N 1
ATOM 3741 C CA . ALA A 1 485 ? 9.669 0.973 -18.356 1.00 97.94 485 ALA A CA 1
ATOM 3742 C C . ALA A 1 485 ? 10.019 -0.324 -19.096 1.00 97.94 485 ALA A C 1
ATOM 3744 O O . ALA A 1 485 ? 9.171 -1.194 -19.310 1.00 97.94 485 ALA A O 1
ATOM 3745 N N . THR A 1 486 ? 11.283 -0.456 -19.496 1.00 97.62 486 THR A N 1
ATOM 3746 C CA . THR A 1 486 ? 11.784 -1.649 -20.195 1.00 97.62 486 THR A CA 1
ATOM 3747 C C . THR A 1 486 ? 12.432 -2.598 -19.198 1.00 97.62 486 THR A C 1
ATOM 3749 O O . THR A 1 486 ? 13.262 -2.159 -18.405 1.00 97.62 486 THR A O 1
ATOM 3752 N N . LEU A 1 487 ? 12.067 -3.881 -19.250 1.00 98.06 487 LEU A N 1
ATOM 3753 C CA . LEU A 1 487 ? 12.664 -4.936 -18.431 1.00 98.06 487 LEU A CA 1
ATOM 3754 C C . LEU A 1 487 ? 13.932 -5.484 -19.092 1.00 98.06 487 LEU A C 1
ATOM 3756 O O . LEU A 1 487 ? 13.963 -5.716 -20.303 1.00 98.06 487 LEU A O 1
ATOM 3760 N N . TYR A 1 488 ? 14.962 -5.721 -18.284 1.00 97.19 488 TYR A N 1
ATOM 3761 C CA . TYR A 1 488 ? 16.262 -6.226 -18.715 1.00 97.19 488 TYR A CA 1
ATOM 3762 C C . TYR A 1 488 ? 16.633 -7.494 -17.956 1.00 97.19 488 TYR A C 1
ATOM 3764 O O . TYR A 1 488 ? 16.354 -7.610 -16.768 1.00 97.19 488 TYR A O 1
ATOM 3772 N N . ASN A 1 489 ? 17.271 -8.422 -18.676 1.00 96.75 489 ASN A N 1
ATOM 3773 C CA . ASN A 1 489 ? 17.789 -9.713 -18.200 1.00 96.75 489 ASN A CA 1
ATOM 3774 C C . ASN A 1 489 ? 16.772 -10.686 -17.587 1.00 96.75 489 ASN A C 1
ATOM 3776 O O . ASN A 1 489 ? 17.146 -11.789 -17.207 1.00 96.75 489 ASN A O 1
ATOM 3780 N N . ILE A 1 490 ? 15.486 -10.348 -17.630 1.00 95.62 490 ILE A N 1
ATOM 3781 C CA . ILE A 1 490 ? 14.447 -11.213 -17.090 1.00 95.62 490 ILE A CA 1
ATOM 3782 C C . ILE A 1 490 ? 14.279 -12.514 -17.881 1.00 95.62 490 ILE A C 1
ATOM 3784 O O . ILE A 1 490 ? 14.369 -12.562 -19.113 1.00 95.62 490 ILE A O 1
ATOM 3788 N N . SER A 1 491 ? 13.893 -13.563 -17.164 1.00 95.25 491 SER A N 1
ATOM 3789 C CA . SER A 1 491 ? 13.173 -14.701 -17.729 1.00 95.25 491 SER A CA 1
ATOM 3790 C C . SER A 1 491 ? 11.684 -14.524 -17.433 1.00 95.25 491 SER A C 1
ATOM 3792 O O . SER A 1 491 ? 11.274 -14.597 -16.277 1.00 95.25 491 SER A O 1
ATOM 3794 N N . GLU A 1 492 ? 10.857 -14.298 -18.463 1.00 92.50 492 GLU A N 1
ATOM 3795 C CA . GLU A 1 492 ? 9.423 -13.982 -18.291 1.00 92.50 492 GLU A CA 1
ATOM 3796 C C . GLU A 1 492 ? 8.700 -14.977 -17.370 1.00 92.50 492 GLU A C 1
ATOM 3798 O O . GLU A 1 492 ? 7.889 -14.578 -16.538 1.00 92.50 492 GLU A O 1
ATOM 3803 N N . SER A 1 493 ? 9.020 -16.273 -17.475 1.00 91.19 493 SER A N 1
ATOM 3804 C CA . SER A 1 493 ? 8.367 -17.308 -16.671 1.00 91.19 493 SER A CA 1
ATOM 3805 C C . SER A 1 493 ? 8.692 -17.233 -15.182 1.00 91.19 493 SER A C 1
ATOM 3807 O O . SER A 1 493 ? 7.859 -17.643 -14.386 1.00 91.19 493 SER A O 1
ATOM 3809 N N . SER A 1 494 ? 9.895 -16.783 -14.803 1.00 94.88 494 SER A N 1
ATOM 3810 C CA . SER A 1 494 ? 10.256 -16.598 -13.390 1.00 94.88 494 SER A CA 1
ATOM 3811 C C . SER A 1 494 ? 9.868 -15.211 -12.895 1.00 94.88 494 SER A C 1
ATOM 3813 O O . SER A 1 494 ? 9.432 -15.086 -11.756 1.00 94.88 494 SER A O 1
ATOM 3815 N N . PHE A 1 495 ? 9.958 -14.198 -13.759 1.00 97.44 495 PHE A N 1
ATOM 3816 C CA . PHE A 1 495 ? 9.621 -12.822 -13.416 1.00 97.44 495 PHE A CA 1
ATOM 3817 C C . PHE A 1 495 ? 8.136 -12.659 -13.075 1.00 97.44 495 PHE A C 1
ATOM 3819 O O . PHE A 1 495 ? 7.797 -12.013 -12.090 1.00 97.44 495 PHE A O 1
ATOM 3826 N N . TRP A 1 496 ? 7.248 -13.319 -13.820 1.00 96.19 496 TRP A N 1
ATOM 3827 C CA . TRP A 1 496 ? 5.799 -13.294 -13.584 1.00 96.19 496 TRP A CA 1
ATOM 3828 C C . TRP A 1 496 ? 5.283 -14.532 -12.821 1.00 96.19 496 TRP A C 1
ATOM 3830 O O . TRP A 1 496 ? 4.106 -14.872 -12.915 1.00 96.19 496 TRP A O 1
ATOM 3840 N N . ALA A 1 497 ? 6.156 -15.254 -12.101 1.00 92.56 497 ALA A N 1
ATOM 3841 C CA . ALA A 1 497 ? 5.798 -16.524 -11.452 1.00 92.56 497 ALA A CA 1
ATOM 3842 C C . ALA A 1 497 ? 4.942 -16.370 -10.188 1.00 92.56 497 ALA A C 1
ATOM 3844 O O . ALA A 1 497 ? 4.140 -17.254 -9.881 1.00 92.56 497 ALA A O 1
ATOM 3845 N N . ASN A 1 498 ? 5.159 -15.294 -9.429 1.00 94.50 498 ASN A N 1
ATOM 3846 C CA . ASN A 1 498 ? 4.462 -15.052 -8.172 1.00 94.50 498 ASN A CA 1
ATOM 3847 C C . ASN A 1 498 ? 3.280 -14.104 -8.359 1.00 94.50 498 ASN A C 1
ATOM 3849 O O . ASN A 1 498 ? 3.152 -13.399 -9.359 1.00 94.50 498 ASN A O 1
ATOM 3853 N N . THR A 1 499 ? 2.425 -14.096 -7.347 1.00 94.38 499 THR A N 1
ATOM 3854 C CA . THR A 1 499 ? 1.243 -13.249 -7.274 1.00 94.38 499 THR A CA 1
ATOM 3855 C C . THR A 1 499 ? 1.191 -12.515 -5.937 1.00 94.38 499 THR A C 1
ATOM 3857 O O . THR A 1 499 ? 1.964 -12.806 -5.018 1.00 94.38 499 THR A O 1
ATOM 3860 N N . GLN A 1 500 ? 0.275 -11.564 -5.820 1.00 93.31 500 GLN A N 1
ATOM 3861 C CA . GLN A 1 500 ? 0.061 -10.738 -4.642 1.00 93.31 500 GLN A CA 1
ATOM 3862 C C . GLN A 1 500 ? -1.422 -10.471 -4.398 1.00 93.31 500 GLN A C 1
ATOM 3864 O O . GLN A 1 500 ? -2.233 -10.568 -5.322 1.00 93.31 500 GLN A O 1
ATOM 3869 N N . ASP A 1 501 ? -1.713 -10.108 -3.150 1.00 89.94 501 ASP A N 1
ATOM 3870 C CA . ASP A 1 501 ? -3.056 -9.826 -2.635 1.00 89.94 501 ASP A CA 1
ATOM 3871 C C . ASP A 1 501 ? -3.112 -8.447 -1.938 1.00 89.94 501 ASP A C 1
ATOM 3873 O O . ASP A 1 501 ? -4.015 -8.166 -1.161 1.00 89.94 501 ASP A O 1
ATOM 3877 N N . VAL A 1 502 ? -2.115 -7.584 -2.178 1.00 88.69 502 VAL A N 1
ATOM 3878 C CA . VAL A 1 502 ? -2.034 -6.231 -1.598 1.00 88.69 502 VAL A CA 1
ATOM 3879 C C . VAL A 1 502 ? -2.862 -5.204 -2.369 1.00 88.69 502 VAL A C 1
ATOM 3881 O O . VAL A 1 502 ? -3.329 -4.236 -1.783 1.00 88.69 502 VAL A O 1
ATOM 3884 N N . PHE A 1 503 ? -3.062 -5.396 -3.677 1.00 87.12 503 PHE A N 1
ATOM 3885 C CA . PHE A 1 503 ? -4.050 -4.655 -4.468 1.00 87.12 503 PHE A CA 1
ATOM 3886 C C . PHE A 1 503 ? -4.368 -5.379 -5.782 1.00 87.12 503 PHE A C 1
ATOM 3888 O O . PHE A 1 503 ? -3.548 -6.110 -6.326 1.00 87.12 503 PHE A O 1
ATOM 3895 N N . HIS A 1 504 ? -5.528 -5.107 -6.381 1.00 89.00 504 HIS A N 1
ATOM 3896 C CA . HIS A 1 504 ? -5.972 -5.797 -7.598 1.00 89.00 504 HIS A CA 1
ATOM 3897 C C . HIS A 1 504 ? -6.268 -4.797 -8.723 1.00 89.00 504 HIS A C 1
ATOM 3899 O O . HIS A 1 504 ? -7.403 -4.370 -8.930 1.00 89.00 504 HIS A O 1
ATOM 3905 N N . TYR A 1 505 ? -5.235 -4.369 -9.457 1.00 92.56 505 TYR A N 1
ATOM 3906 C CA . TYR A 1 505 ? -5.370 -3.245 -10.395 1.00 92.56 505 TYR A CA 1
ATOM 3907 C C . TYR A 1 505 ? -6.283 -3.557 -11.582 1.00 92.56 505 TYR A C 1
ATOM 3909 O O . TYR A 1 505 ? -7.225 -2.812 -11.850 1.00 92.56 505 TYR A O 1
ATOM 3917 N N . ASN A 1 506 ? -6.036 -4.665 -12.288 1.00 93.06 506 ASN A N 1
ATOM 3918 C CA . ASN A 1 506 ? -6.763 -4.967 -13.520 1.00 93.06 506 ASN A CA 1
ATOM 3919 C C . ASN A 1 506 ? -8.252 -5.214 -13.268 1.00 93.06 506 ASN A C 1
ATOM 3921 O O . ASN A 1 506 ? -9.065 -4.814 -14.095 1.00 93.06 506 ASN A O 1
ATOM 3925 N N . ILE A 1 507 ? -8.645 -5.806 -12.136 1.00 88.94 507 ILE A N 1
ATOM 3926 C CA . ILE A 1 507 ? -10.072 -5.959 -11.802 1.00 88.94 507 ILE A CA 1
ATOM 3927 C C . ILE A 1 507 ? -10.721 -4.613 -11.438 1.00 88.94 507 ILE A C 1
ATOM 3929 O O . ILE A 1 507 ? -11.878 -4.381 -11.786 1.00 88.94 507 ILE A O 1
ATOM 3933 N N . ASN A 1 508 ? -9.959 -3.693 -10.836 1.00 87.75 508 ASN A N 1
ATOM 3934 C CA . ASN A 1 508 ? -10.443 -2.372 -10.428 1.00 87.75 508 ASN A CA 1
ATOM 3935 C C . ASN A 1 508 ? -10.517 -1.360 -11.581 1.00 87.75 508 ASN A C 1
ATOM 3937 O O . ASN A 1 508 ? -11.415 -0.517 -11.599 1.00 87.75 508 ASN A O 1
ATOM 3941 N N . LYS A 1 509 ? -9.575 -1.404 -12.531 1.00 91.62 509 LYS A N 1
ATOM 3942 C CA . LYS A 1 509 ? -9.439 -0.404 -13.608 1.00 91.62 509 LYS A CA 1
ATOM 3943 C C . LYS A 1 509 ? -9.688 -0.957 -15.007 1.00 91.62 509 LYS A C 1
ATOM 3945 O O . LYS A 1 509 ? -10.150 -0.215 -15.868 1.00 91.62 509 LYS A O 1
ATOM 3950 N N . GLY A 1 510 ? -9.484 -2.251 -15.220 1.00 94.69 510 GLY A N 1
ATOM 3951 C CA . GLY A 1 510 ? -9.576 -2.901 -16.526 1.00 94.69 510 GLY A CA 1
ATOM 3952 C C . GLY A 1 510 ? -8.219 -3.141 -17.182 1.00 94.69 510 GLY A C 1
ATOM 3953 O O . GLY A 1 510 ? -7.185 -2.651 -16.724 1.00 94.69 510 GLY A O 1
ATOM 3954 N N . SER A 1 511 ? -8.234 -3.926 -18.258 1.00 97.00 511 SER A N 1
ATOM 3955 C CA . SER A 1 511 ? -7.050 -4.212 -19.072 1.00 97.00 511 SER A CA 1
ATOM 3956 C C . SER A 1 511 ? -7.399 -4.572 -20.518 1.00 97.00 511 SER A C 1
ATOM 3958 O O . SER A 1 511 ? -8.473 -5.106 -20.817 1.00 97.00 511 SER A O 1
ATOM 3960 N N . SER A 1 512 ? -6.466 -4.306 -21.430 1.00 97.31 512 SER A N 1
ATOM 3961 C CA . SER A 1 512 ? -6.494 -4.798 -22.808 1.00 97.31 512 SER A CA 1
ATOM 3962 C C . SER A 1 512 ? -5.776 -6.145 -22.864 1.00 97.31 512 SER A C 1
ATOM 3964 O O . SER A 1 512 ? -4.622 -6.253 -22.449 1.00 97.31 512 SER A O 1
ATOM 3966 N N . LEU A 1 513 ? -6.424 -7.174 -23.403 1.00 95.75 513 LEU A N 1
ATOM 3967 C CA . LEU A 1 513 ? -5.823 -8.493 -23.584 1.00 95.75 513 LEU A CA 1
ATOM 3968 C C . LEU A 1 513 ? -5.159 -8.588 -24.955 1.00 95.75 513 LEU A C 1
ATOM 3970 O O . LEU A 1 513 ? -5.824 -8.482 -25.988 1.00 95.75 513 LEU A O 1
ATOM 3974 N N . TYR A 1 514 ? -3.865 -8.869 -24.961 1.00 96.06 514 TYR A N 1
ATOM 3975 C CA . TYR A 1 514 ? -3.072 -9.148 -26.146 1.00 96.06 514 TYR A CA 1
ATOM 3976 C C . TYR A 1 514 ? -2.638 -10.612 -26.149 1.00 96.06 514 TYR A C 1
ATOM 3978 O O . TYR A 1 514 ? -2.161 -11.133 -25.146 1.00 96.06 514 TYR A O 1
ATOM 3986 N N . THR A 1 515 ? -2.764 -11.271 -27.297 1.00 95.50 515 THR A N 1
ATOM 3987 C CA . THR A 1 515 ? -2.427 -12.697 -27.450 1.00 95.50 515 THR A CA 1
ATOM 3988 C C . THR A 1 515 ? -1.244 -12.878 -28.391 1.00 95.50 515 THR A C 1
ATOM 3990 O O . THR A 1 515 ? -1.047 -12.081 -29.316 1.00 95.50 515 THR A O 1
ATOM 3993 N N . HIS A 1 516 ? -0.466 -13.934 -28.161 1.00 94.06 516 HIS A N 1
ATOM 3994 C CA . HIS A 1 516 ? 0.673 -14.335 -28.984 1.00 94.06 516 HIS A CA 1
ATOM 3995 C C . HIS A 1 516 ? 0.538 -15.809 -29.391 1.00 94.06 516 HIS A C 1
ATOM 3997 O O . HIS A 1 516 ? -0.079 -16.607 -28.694 1.00 94.06 516 HIS A O 1
ATOM 4003 N N . ALA A 1 517 ? 1.148 -16.210 -30.510 1.00 92.94 517 ALA A N 1
ATOM 4004 C CA . ALA A 1 517 ? 1.067 -17.599 -30.980 1.00 92.94 517 ALA A CA 1
ATOM 4005 C C . ALA A 1 517 ? 1.808 -18.606 -30.075 1.00 92.94 517 ALA A C 1
ATOM 4007 O O . ALA A 1 517 ? 1.491 -19.794 -30.084 1.00 92.94 517 ALA A O 1
ATOM 4008 N N . THR A 1 518 ? 2.826 -18.143 -29.347 1.00 89.62 518 THR A N 1
ATOM 4009 C CA . THR A 1 518 ? 3.727 -18.982 -28.528 1.00 89.62 518 THR A CA 1
ATOM 4010 C C . THR A 1 518 ? 3.967 -18.475 -27.112 1.00 89.62 518 THR A C 1
ATOM 4012 O O . THR A 1 518 ? 4.465 -19.241 -26.294 1.00 89.62 518 THR A O 1
ATOM 4015 N N . ASN A 1 519 ? 3.684 -17.200 -26.839 1.00 88.94 519 ASN A N 1
ATOM 4016 C CA . ASN A 1 519 ? 3.990 -16.575 -25.552 1.00 88.94 519 ASN A CA 1
ATOM 4017 C C . ASN A 1 519 ? 2.691 -16.461 -24.755 1.00 88.94 519 ASN A C 1
ATOM 4019 O O . ASN A 1 519 ? 1.608 -16.568 -25.333 1.00 88.94 519 ASN A O 1
ATOM 4023 N N . ASN A 1 520 ? 2.811 -16.268 -23.444 1.00 91.69 520 ASN A N 1
ATOM 4024 C CA . ASN A 1 520 ? 1.657 -16.096 -22.570 1.00 91.69 520 ASN A CA 1
ATOM 4025 C C . ASN A 1 520 ? 0.844 -14.859 -22.965 1.00 91.69 520 ASN A C 1
ATOM 4027 O O . ASN A 1 520 ? 1.377 -13.904 -23.525 1.00 91.69 520 ASN A O 1
ATOM 4031 N N . ASP A 1 521 ? -0.446 -14.874 -22.645 1.00 93.00 521 ASP A N 1
ATOM 4032 C CA . ASP A 1 521 ? -1.307 -13.720 -22.870 1.00 93.00 521 ASP A CA 1
ATOM 4033 C C . ASP A 1 521 ? -0.849 -12.532 -22.018 1.00 93.00 521 ASP A C 1
ATOM 4035 O O . ASP A 1 521 ? -0.651 -12.653 -20.808 1.00 93.00 521 ASP A O 1
ATOM 4039 N N . LEU A 1 522 ? -0.731 -11.375 -22.661 1.00 94.94 522 LEU A N 1
ATOM 4040 C CA . LEU A 1 522 ? -0.321 -10.121 -22.050 1.00 94.94 522 LEU A CA 1
ATOM 4041 C C . LEU A 1 522 ? -1.557 -9.290 -21.714 1.00 94.94 522 LEU A C 1
ATOM 4043 O O . LEU A 1 522 ? -2.364 -8.988 -22.596 1.00 94.94 522 LEU A O 1
ATOM 4047 N N . ARG A 1 523 ? -1.685 -8.866 -20.457 1.00 95.75 523 ARG A N 1
ATOM 4048 C CA . ARG A 1 523 ? -2.684 -7.871 -20.051 1.00 95.75 523 ARG A CA 1
ATOM 4049 C C . ARG A 1 523 ? -2.011 -6.512 -19.984 1.00 95.75 523 ARG A C 1
ATOM 4051 O O . ARG A 1 523 ? -1.108 -6.318 -19.194 1.00 95.75 523 ARG A O 1
ATOM 4058 N N . VAL A 1 524 ? -2.433 -5.561 -20.802 1.00 97.69 524 VAL A N 1
ATOM 4059 C CA . VAL A 1 524 ? -1.971 -4.174 -20.682 1.00 97.69 524 VAL A CA 1
ATOM 4060 C C . VAL A 1 524 ? -2.964 -3.447 -19.778 1.00 97.69 524 VAL A C 1
ATOM 4062 O O . VAL A 1 524 ? -4.128 -3.329 -20.173 1.00 97.69 524 VAL A O 1
ATOM 4065 N N . PRO A 1 525 ? -2.563 -3.001 -18.574 1.00 97.31 525 PRO A N 1
ATOM 4066 C CA . PRO A 1 525 ? -3.463 -2.311 -17.658 1.00 97.31 525 PRO A CA 1
ATOM 4067 C C . PRO A 1 525 ? -4.037 -1.037 -18.284 1.00 97.31 525 PRO A C 1
ATOM 4069 O O . PRO A 1 525 ? -3.377 -0.384 -19.092 1.00 97.31 525 PRO A O 1
ATOM 4072 N N . TYR A 1 526 ? -5.268 -0.683 -17.923 1.00 97.56 526 TYR A N 1
ATOM 4073 C CA . TYR A 1 526 ? -5.863 0.601 -18.304 1.00 97.56 526 TYR A CA 1
ATOM 4074 C C . TYR A 1 526 ? -5.217 1.770 -17.563 1.00 97.56 526 TYR A C 1
ATOM 4076 O O . TYR A 1 526 ? -4.499 1.579 -16.588 1.00 97.56 526 TYR A O 1
ATOM 4084 N N . ASP A 1 527 ? -5.473 2.990 -18.031 1.00 95.94 527 ASP A N 1
ATOM 4085 C CA . ASP A 1 527 ? -5.098 4.199 -17.309 1.00 95.94 527 ASP A CA 1
ATOM 4086 C C . ASP A 1 527 ? -5.891 4.359 -15.995 1.00 95.94 527 ASP A C 1
ATOM 4088 O O . ASP A 1 527 ? -6.857 3.645 -15.702 1.00 95.94 527 ASP A O 1
ATOM 4092 N N . LEU A 1 528 ? -5.512 5.360 -15.198 1.00 93.06 528 LEU A N 1
ATOM 4093 C CA . LEU A 1 528 ? -6.173 5.681 -13.926 1.00 93.06 528 LEU A CA 1
ATOM 4094 C C . LEU A 1 528 ? -7.682 5.969 -14.043 1.00 93.06 528 LEU A C 1
ATOM 4096 O O . LEU A 1 528 ? -8.412 5.816 -13.054 1.00 93.06 528 LEU A O 1
ATOM 4100 N N . ASN A 1 529 ? -8.146 6.356 -15.234 1.00 92.31 529 ASN A N 1
ATOM 4101 C CA . ASN A 1 529 ? -9.543 6.648 -15.547 1.00 92.31 529 ASN A CA 1
ATOM 4102 C C . ASN A 1 529 ? -10.297 5.426 -16.102 1.00 92.31 529 ASN A C 1
ATOM 4104 O O . ASN A 1 529 ? -11.478 5.548 -16.423 1.00 92.31 529 ASN A O 1
ATOM 4108 N N . GLY A 1 530 ? -9.644 4.266 -16.209 1.00 94.12 530 GLY A N 1
ATOM 4109 C CA . GLY A 1 530 ? -10.231 3.041 -16.743 1.00 94.12 530 GLY A CA 1
ATOM 4110 C C . GLY A 1 530 ? -10.357 3.031 -18.268 1.00 94.12 530 GLY A C 1
ATOM 4111 O O . GLY A 1 530 ? -11.275 2.400 -18.794 1.00 94.12 530 GLY A O 1
ATOM 4112 N N . HIS A 1 531 ? -9.469 3.726 -18.986 1.00 96.25 531 HIS A N 1
ATOM 4113 C CA . HIS A 1 531 ? -9.396 3.685 -20.448 1.00 96.25 531 HIS A CA 1
ATOM 4114 C C . HIS A 1 531 ? -8.176 2.891 -20.947 1.00 96.25 531 HIS A C 1
ATOM 4116 O O . HIS A 1 531 ? -7.120 2.930 -20.315 1.00 96.25 531 HIS A O 1
ATOM 4122 N N . PRO A 1 532 ? -8.274 2.215 -22.109 1.00 97.44 532 PRO A N 1
ATOM 4123 C CA . PRO A 1 532 ? -7.133 1.543 -22.729 1.00 97.44 532 PRO A CA 1
ATOM 4124 C C . PRO A 1 532 ? -5.956 2.487 -22.996 1.00 97.44 532 PRO A C 1
ATOM 4126 O O . PRO A 1 532 ? -6.141 3.599 -23.500 1.00 97.44 532 PRO A O 1
ATOM 4129 N N . LEU A 1 533 ? -4.733 2.017 -22.735 1.00 96.56 533 LEU A N 1
ATOM 4130 C CA . LEU A 1 533 ? -3.518 2.749 -23.089 1.00 96.56 533 LEU A CA 1
ATOM 4131 C C . LEU A 1 533 ? -3.301 2.756 -24.608 1.00 96.56 533 LEU A C 1
ATOM 4133 O O . LEU A 1 533 ? -3.458 1.744 -25.294 1.00 96.56 533 LEU A O 1
ATOM 4137 N N . SER A 1 534 ? -2.866 3.898 -25.143 1.00 91.88 534 SER A N 1
ATOM 4138 C CA . SER A 1 534 ? -2.522 4.036 -26.562 1.00 91.88 534 SER A CA 1
ATOM 4139 C C . SER A 1 534 ? -1.094 3.554 -26.829 1.00 91.88 534 SER A C 1
ATOM 4141 O O . SER A 1 534 ? -0.176 4.361 -26.982 1.00 91.88 534 SER A O 1
ATOM 4143 N N . ILE A 1 535 ? -0.908 2.238 -26.923 1.00 93.31 535 ILE A N 1
ATOM 4144 C CA . ILE A 1 535 ? 0.407 1.619 -27.133 1.00 93.31 535 ILE A CA 1
ATOM 4145 C C . ILE A 1 535 ? 0.604 1.110 -28.563 1.00 93.31 535 ILE A C 1
ATOM 4147 O O . ILE A 1 535 ? -0.345 0.812 -29.288 1.00 93.31 535 ILE A O 1
ATOM 4151 N N . THR A 1 536 ? 1.867 0.936 -28.958 1.00 92.00 536 THR A N 1
ATOM 4152 C CA . THR A 1 536 ? 2.191 0.025 -30.063 1.00 92.00 536 THR A CA 1
ATOM 4153 C C . THR A 1 536 ? 2.243 -1.393 -29.495 1.00 92.00 536 THR A C 1
ATOM 4155 O O . THR A 1 536 ? 3.019 -1.610 -28.561 1.00 92.00 536 THR A O 1
ATOM 4158 N N . PRO A 1 537 ? 1.453 -2.353 -30.015 1.00 90.31 537 PRO A N 1
ATOM 4159 C CA . PRO A 1 537 ? 1.479 -3.722 -29.516 1.00 90.31 537 PRO A CA 1
ATOM 4160 C C . PRO A 1 537 ? 2.902 -4.300 -29.571 1.00 90.31 537 PRO A C 1
ATOM 4162 O O . PRO A 1 537 ? 3.598 -4.079 -30.572 1.00 90.31 537 PRO A O 1
ATOM 4165 N N . PRO A 1 538 ? 3.348 -5.042 -28.541 1.00 89.50 538 PRO A N 1
ATOM 4166 C CA . PRO A 1 538 ? 4.638 -5.718 -28.580 1.00 89.50 538 PRO A CA 1
ATOM 4167 C C . PRO A 1 538 ? 4.761 -6.647 -29.790 1.00 89.50 538 PRO A C 1
ATOM 4169 O O . PRO A 1 538 ? 3.771 -7.163 -30.313 1.00 89.50 538 PRO A O 1
ATOM 4172 N N . SER A 1 539 ? 5.993 -6.870 -30.247 1.00 91.69 539 SER A N 1
ATOM 4173 C CA . SER A 1 539 ? 6.254 -7.671 -31.447 1.00 91.69 539 SER A CA 1
ATOM 4174 C C . SER A 1 539 ? 5.598 -9.054 -31.356 1.00 91.69 539 SER A C 1
ATOM 4176 O O . SER A 1 539 ? 5.814 -9.783 -30.392 1.00 91.69 539 SER A O 1
ATOM 4178 N N . GLY A 1 540 ? 4.793 -9.404 -32.362 1.00 92.75 540 GLY A N 1
ATOM 4179 C CA . GLY A 1 540 ? 4.079 -10.682 -32.440 1.00 92.75 540 GLY A CA 1
ATOM 4180 C C . GLY A 1 540 ? 2.751 -10.740 -31.677 1.00 92.75 540 GLY A C 1
ATOM 4181 O O . GLY A 1 540 ? 1.973 -11.664 -31.915 1.00 92.75 540 GLY A O 1
ATOM 4182 N N . TYR A 1 541 ? 2.460 -9.778 -30.799 1.00 95.88 541 TYR A N 1
ATOM 4183 C CA . TYR A 1 541 ? 1.188 -9.718 -30.085 1.00 95.88 541 TYR A CA 1
ATOM 4184 C C . TYR A 1 541 ? 0.105 -9.035 -30.927 1.00 95.88 541 TYR A C 1
ATOM 4186 O O . TYR A 1 541 ? 0.372 -8.127 -31.715 1.00 95.88 541 TYR A O 1
ATOM 4194 N N . SER A 1 542 ? -1.144 -9.464 -30.754 1.00 96.56 542 SER A N 1
ATOM 4195 C CA . SER A 1 542 ? -2.325 -8.836 -31.361 1.00 96.56 542 SER A CA 1
ATOM 4196 C C . SER A 1 542 ? -3.408 -8.608 -30.313 1.00 96.56 542 SER A C 1
ATOM 4198 O O . SER A 1 542 ? -3.624 -9.469 -29.457 1.00 96.56 542 SER A O 1
ATOM 4200 N N . LEU A 1 543 ? -4.088 -7.458 -30.385 1.00 96.62 543 LEU A N 1
ATOM 4201 C CA . LEU A 1 543 ? -5.203 -7.136 -29.493 1.00 96.62 543 LEU A CA 1
ATOM 4202 C C . LEU A 1 543 ? -6.324 -8.163 -29.691 1.00 96.62 543 LEU A C 1
ATOM 4204 O O . LEU A 1 543 ? -6.839 -8.315 -30.800 1.00 96.62 543 LEU A O 1
ATOM 4208 N N . ALA A 1 544 ? -6.685 -8.859 -28.618 1.00 95.12 544 ALA A N 1
ATOM 4209 C CA . ALA A 1 544 ? -7.736 -9.866 -28.604 1.00 95.12 544 ALA A CA 1
ATOM 4210 C C . ALA A 1 544 ? -9.046 -9.315 -28.029 1.00 95.12 544 ALA A C 1
ATOM 4212 O O . ALA A 1 544 ? -10.105 -9.532 -28.619 1.00 95.12 544 ALA A O 1
ATOM 4213 N N . SER A 1 545 ? -8.988 -8.595 -26.904 1.00 94.75 545 SER A N 1
ATOM 4214 C CA . SER A 1 545 ? -10.170 -7.984 -26.289 1.00 94.75 545 SER A CA 1
ATOM 4215 C C . SER A 1 545 ? -9.838 -6.775 -25.419 1.00 94.75 545 SER A C 1
ATOM 4217 O O . SER A 1 545 ? -8.719 -6.619 -24.940 1.00 94.75 545 SER A O 1
ATOM 4219 N N . GLU A 1 546 ? -10.852 -5.944 -25.195 1.00 95.56 546 GLU A N 1
ATOM 4220 C CA . GLU A 1 546 ? -10.846 -4.857 -24.219 1.00 95.56 546 GLU A CA 1
ATOM 4221 C C . GLU A 1 546 ? -11.720 -5.260 -23.034 1.00 95.56 546 GLU A C 1
ATOM 4223 O O . GLU A 1 546 ? -12.879 -5.635 -23.234 1.00 95.56 546 GLU A O 1
ATOM 4228 N N . ASN A 1 547 ? -11.178 -5.209 -21.816 1.00 94.38 547 ASN A N 1
ATOM 4229 C CA . ASN A 1 547 ? -11.862 -5.692 -20.623 1.00 94.38 547 ASN A CA 1
ATOM 4230 C C . ASN A 1 547 ? -11.968 -4.589 -19.550 1.00 94.38 547 ASN A C 1
ATOM 4232 O O . ASN A 1 547 ? -11.193 -4.571 -18.589 1.00 94.38 547 ASN A O 1
ATOM 4236 N N . PRO A 1 548 ? -12.932 -3.656 -19.681 1.00 93.44 548 PRO A N 1
ATOM 4237 C CA . PRO A 1 548 ? -13.159 -2.618 -18.680 1.00 93.44 548 PRO A CA 1
ATOM 4238 C C . PRO A 1 548 ? -13.637 -3.203 -17.350 1.00 93.44 548 PRO A C 1
ATOM 4240 O O . PRO A 1 548 ? -14.333 -4.224 -17.316 1.00 93.44 548 PRO A O 1
ATOM 4243 N N . ALA A 1 549 ? -13.294 -2.522 -16.256 1.00 87.81 549 ALA A N 1
ATOM 4244 C CA . ALA A 1 549 ? -13.862 -2.801 -14.940 1.00 87.81 549 ALA A CA 1
ATOM 4245 C C . ALA A 1 549 ? -15.383 -2.554 -14.915 1.00 87.81 549 ALA A C 1
ATOM 4247 O O . ALA A 1 549 ? -15.918 -1.734 -15.667 1.00 87.81 549 ALA A O 1
ATOM 4248 N N . GLY A 1 550 ? -16.092 -3.268 -14.041 1.00 76.19 550 GLY A N 1
ATOM 4249 C CA . GLY A 1 550 ? -17.543 -3.160 -13.914 1.00 76.19 550 GLY A CA 1
ATOM 4250 C C . GLY A 1 550 ? -18.122 -4.129 -12.886 1.00 76.19 550 GLY A C 1
ATOM 4251 O O . GLY A 1 550 ? -17.397 -4.772 -12.137 1.00 76.19 550 GLY A O 1
ATOM 4252 N N . ASN A 1 551 ? -19.450 -4.278 -12.878 1.00 62.78 551 ASN A N 1
ATOM 4253 C CA . ASN A 1 551 ? -20.160 -5.209 -11.985 1.00 62.78 551 ASN A CA 1
ATOM 4254 C C . ASN A 1 551 ? -20.085 -6.678 -12.471 1.00 62.78 551 ASN A C 1
ATOM 4256 O O . ASN A 1 551 ? -21.016 -7.458 -12.271 1.00 62.78 551 ASN A O 1
ATOM 4260 N N . TRP A 1 552 ? -19.014 -7.039 -13.175 1.00 68.38 552 TRP A N 1
ATOM 4261 C CA . TRP A 1 552 ? -18.746 -8.356 -13.750 1.00 68.38 552 TRP A CA 1
ATOM 4262 C C . TRP A 1 552 ? -17.249 -8.652 -13.638 1.00 68.38 552 TRP A C 1
ATOM 4264 O O . TRP A 1 552 ? -16.441 -7.731 -13.551 1.00 68.38 552 TRP A O 1
ATOM 4274 N N . HIS A 1 553 ? -16.857 -9.927 -13.688 1.00 72.19 553 HIS A N 1
ATOM 4275 C CA . HIS A 1 553 ? -15.436 -10.263 -13.804 1.00 72.19 553 HIS A CA 1
ATOM 4276 C C . HIS A 1 553 ? -14.948 -9.901 -15.204 1.00 72.19 553 HIS A C 1
ATOM 4278 O O . HIS A 1 553 ? -15.504 -10.346 -16.211 1.00 72.19 553 HIS A O 1
ATOM 4284 N N . ASN A 1 554 ? -13.934 -9.048 -15.259 1.00 79.75 554 ASN A N 1
ATOM 4285 C CA . ASN A 1 554 ? -13.392 -8.470 -16.481 1.00 79.75 554 ASN A CA 1
ATOM 4286 C C . ASN A 1 554 ? -12.179 -9.254 -17.007 1.00 79.75 554 ASN A C 1
ATOM 4288 O O . ASN A 1 554 ? -11.297 -8.677 -17.629 1.00 79.75 554 ASN A O 1
ATOM 4292 N N . ASN A 1 555 ? -12.106 -10.567 -16.761 1.00 82.38 555 ASN A N 1
ATOM 4293 C CA . ASN A 1 555 ? -11.003 -11.421 -17.220 1.00 82.38 555 ASN A CA 1
ATOM 4294 C C . ASN A 1 555 ? -9.606 -10.978 -16.718 1.00 82.38 555 ASN A C 1
ATOM 4296 O O . ASN A 1 555 ? -8.570 -11.333 -17.300 1.00 82.38 555 ASN A O 1
ATOM 4300 N N . ALA A 1 556 ? -9.572 -10.208 -15.626 1.00 86.19 556 ALA A N 1
ATOM 4301 C CA . ALA A 1 556 ? -8.356 -9.959 -14.872 1.00 86.19 556 ALA A CA 1
ATOM 4302 C C . ALA A 1 556 ? -7.754 -11.285 -14.381 1.00 86.19 556 ALA A C 1
ATOM 4304 O O . ALA A 1 556 ? -8.453 -12.273 -14.159 1.00 86.19 556 ALA A O 1
ATOM 4305 N N . GLU A 1 557 ? -6.439 -11.294 -14.218 1.00 85.88 557 GLU A N 1
ATOM 4306 C CA . GLU A 1 557 ? -5.657 -12.382 -13.628 1.00 85.88 557 GLU A CA 1
ATOM 4307 C C . GLU A 1 557 ? -6.044 -12.675 -12.172 1.00 85.88 557 GLU A C 1
ATOM 4309 O O . GLU A 1 557 ? -5.925 -13.814 -11.723 1.00 85.88 557 GLU A O 1
ATOM 4314 N N . THR A 1 558 ? -6.568 -11.662 -11.474 1.00 85.56 558 THR A N 1
ATOM 4315 C CA . THR A 1 558 ? -7.111 -11.780 -10.121 1.00 85.56 558 THR A CA 1
ATOM 4316 C C . THR A 1 558 ? -8.224 -12.827 -10.055 1.00 85.56 558 THR A C 1
ATOM 4318 O O . THR A 1 558 ? -9.174 -12.836 -10.851 1.00 85.56 558 THR A O 1
ATOM 4321 N N . LYS A 1 559 ? -8.133 -13.683 -9.043 1.00 79.25 559 LYS A N 1
ATOM 4322 C CA . LYS A 1 559 ? -9.127 -14.694 -8.708 1.00 79.25 559 LYS A CA 1
ATOM 4323 C C . LYS A 1 559 ? -9.958 -14.270 -7.502 1.00 79.25 559 LYS A C 1
ATOM 4325 O O . LYS A 1 559 ? -9.596 -13.358 -6.771 1.00 79.25 559 LYS A O 1
ATOM 4330 N N . ILE A 1 560 ? -11.076 -14.963 -7.306 1.00 76.50 560 ILE A N 1
ATOM 4331 C CA . ILE A 1 560 ? -11.959 -14.773 -6.153 1.00 76.50 560 ILE A CA 1
ATOM 4332 C C . ILE A 1 560 ? -11.878 -16.037 -5.296 1.00 76.50 560 ILE A C 1
ATOM 4334 O O . ILE A 1 560 ? -12.200 -17.127 -5.784 1.00 76.50 560 ILE A O 1
ATOM 4338 N N . GLN A 1 561 ? -11.457 -15.904 -4.043 1.00 73.44 561 GLN A N 1
ATOM 4339 C CA . GLN A 1 561 ? -11.389 -16.987 -3.068 1.00 73.44 561 GLN A CA 1
ATOM 4340 C C . GLN A 1 561 ? -12.529 -16.856 -2.060 1.00 73.44 561 GLN A C 1
ATOM 4342 O O . GLN A 1 561 ? -12.697 -15.817 -1.440 1.00 73.44 561 GLN A O 1
ATOM 4347 N N . MET A 1 562 ? -13.327 -17.911 -1.899 1.00 69.56 562 MET A N 1
ATOM 4348 C CA . MET A 1 562 ? -14.436 -17.924 -0.937 1.00 69.56 562 MET A CA 1
ATOM 4349 C C . MET A 1 562 ? -13.947 -18.378 0.443 1.00 69.56 562 MET A C 1
ATOM 4351 O O . MET A 1 562 ? -13.092 -19.263 0.536 1.00 69.56 562 MET A O 1
ATOM 4355 N N . MET A 1 563 ? -14.538 -17.841 1.513 1.00 62.00 563 MET A N 1
ATOM 4356 C CA . MET A 1 563 ? -14.232 -18.266 2.882 1.00 62.00 563 MET A CA 1
ATOM 4357 C C . MET A 1 563 ? -14.701 -19.704 3.173 1.00 62.00 563 MET A C 1
ATOM 4359 O O . MET A 1 563 ? -15.781 -20.143 2.766 1.00 62.00 563 MET A O 1
ATOM 4363 N N . ALA A 1 564 ? -13.891 -20.462 3.918 1.00 50.34 564 ALA A N 1
ATOM 4364 C CA . ALA A 1 564 ? -14.222 -21.831 4.307 1.00 50.34 564 ALA A CA 1
ATOM 4365 C C . ALA A 1 564 ? -15.402 -21.850 5.298 1.00 50.34 564 ALA A C 1
ATOM 4367 O O . ALA A 1 564 ? -15.279 -21.370 6.420 1.00 50.34 564 ALA A O 1
ATOM 4368 N N . GLY A 1 565 ? -16.534 -22.447 4.906 1.00 51.69 565 GLY A N 1
ATOM 4369 C CA . GLY A 1 565 ? -17.712 -22.607 5.774 1.00 51.69 565 GLY A CA 1
ATOM 4370 C C . GLY A 1 565 ? -18.990 -21.925 5.282 1.00 51.69 565 GLY A C 1
ATOM 4371 O O . GLY A 1 565 ? -20.053 -22.206 5.835 1.00 51.69 565 GLY A O 1
ATOM 4372 N N . ASP A 1 566 ? -18.931 -21.125 4.211 1.00 51.47 566 ASP A N 1
ATOM 4373 C CA . ASP A 1 566 ? -20.126 -20.576 3.559 1.00 51.47 566 ASP A CA 1
ATOM 4374 C C . ASP A 1 566 ? -20.886 -21.680 2.797 1.00 51.47 566 ASP A C 1
ATOM 4376 O O . ASP A 1 566 ? -20.765 -21.894 1.590 1.00 51.47 566 ASP A O 1
ATOM 4380 N N . ALA A 1 567 ? -21.686 -22.439 3.548 1.00 42.88 567 ALA A N 1
ATOM 4381 C CA . ALA A 1 567 ? -22.405 -23.635 3.111 1.00 42.88 567 ALA A CA 1
ATOM 4382 C C . ALA A 1 567 ? -23.549 -23.382 2.101 1.00 42.88 567 ALA A C 1
ATOM 4384 O O . ALA A 1 567 ? -24.270 -24.314 1.746 1.00 42.88 567 ALA A O 1
ATOM 4385 N N . ASN A 1 568 ? -23.726 -22.153 1.607 1.00 45.47 568 ASN A N 1
ATOM 4386 C CA . ASN A 1 568 ? -24.835 -21.775 0.723 1.00 45.47 568 ASN A CA 1
ATOM 4387 C C . ASN A 1 568 ? -24.504 -21.783 -0.781 1.00 45.47 568 ASN A C 1
ATOM 4389 O O . ASN A 1 568 ? -25.309 -21.321 -1.587 1.00 45.47 568 ASN A O 1
ATOM 4393 N N . LEU A 1 569 ? -23.385 -22.378 -1.202 1.00 48.94 569 LEU A N 1
ATOM 4394 C CA . LEU A 1 569 ? -23.068 -22.593 -2.626 1.00 48.94 569 LEU A CA 1
ATOM 4395 C C . LEU A 1 569 ? -23.607 -23.925 -3.185 1.00 48.94 569 LEU A C 1
ATOM 4397 O O . LEU A 1 569 ? -23.084 -24.480 -4.149 1.00 48.94 569 LEU A O 1
ATOM 4401 N N . ALA A 1 570 ? -24.703 -24.432 -2.617 1.00 41.06 570 ALA A N 1
ATOM 4402 C CA . ALA A 1 570 ? -25.454 -25.562 -3.155 1.00 41.06 570 ALA A CA 1
ATOM 4403 C C . ALA A 1 570 ? -26.658 -25.077 -3.985 1.00 41.06 570 ALA A C 1
ATOM 4405 O O . ALA A 1 570 ? -27.790 -25.140 -3.518 1.00 41.06 570 ALA A O 1
ATOM 4406 N N . ALA A 1 571 ? -26.425 -24.604 -5.218 1.00 36.91 571 ALA A N 1
ATOM 4407 C CA . ALA A 1 571 ? -27.474 -24.534 -6.258 1.00 36.91 571 ALA A CA 1
ATOM 4408 C C . ALA A 1 571 ? -26.963 -24.299 -7.696 1.00 36.91 571 ALA A C 1
ATOM 4410 O O . ALA A 1 571 ? -27.701 -24.557 -8.645 1.00 36.91 571 ALA A O 1
ATOM 4411 N N . GLY A 1 572 ? -25.718 -23.855 -7.894 1.00 41.69 572 GLY A N 1
ATOM 4412 C CA . GLY A 1 572 ? -25.105 -23.716 -9.218 1.00 41.69 572 GLY A CA 1
ATOM 4413 C C . GLY A 1 572 ? -23.679 -24.247 -9.189 1.00 41.69 572 GLY A C 1
ATOM 4414 O O . GLY A 1 572 ? -22.936 -23.953 -8.261 1.00 41.69 572 GLY A O 1
ATOM 4415 N N . THR A 1 573 ? -23.300 -25.071 -10.165 1.00 39.28 573 THR A N 1
ATOM 4416 C CA . THR A 1 573 ? -21.942 -25.624 -10.296 1.00 39.28 573 THR A CA 1
ATOM 4417 C C . THR A 1 573 ? -20.920 -24.503 -10.469 1.00 39.28 573 THR A C 1
ATOM 4419 O O . THR A 1 573 ? -20.694 -24.027 -11.578 1.00 39.28 573 THR A O 1
ATOM 4422 N N . PHE A 1 574 ? -20.300 -24.095 -9.368 1.00 49.38 574 PHE A N 1
ATOM 4423 C CA . PHE A 1 574 ? -19.104 -23.269 -9.365 1.00 49.38 574 PHE A CA 1
ATOM 4424 C C . PHE A 1 574 ? -17.897 -24.203 -9.425 1.00 49.38 574 PHE A C 1
ATOM 4426 O O . PHE A 1 574 ? -17.766 -25.109 -8.599 1.00 49.38 574 PHE A O 1
ATOM 4433 N N . TRP A 1 575 ? -17.029 -24.026 -10.417 1.00 45.22 575 TRP A N 1
ATOM 4434 C CA . TRP A 1 575 ? -15.764 -24.752 -10.456 1.00 45.22 575 TRP A CA 1
ATOM 4435 C C . TRP A 1 575 ? -14.788 -24.043 -9.521 1.00 45.22 575 TRP A C 1
ATOM 4437 O O . TRP A 1 575 ? -14.182 -23.041 -9.892 1.00 45.22 575 TRP A O 1
ATOM 4447 N N . MET A 1 576 ? -14.677 -24.553 -8.299 1.00 50.88 576 MET A N 1
ATOM 4448 C CA . MET A 1 576 ? -13.576 -24.222 -7.403 1.00 50.88 576 MET A CA 1
ATOM 4449 C C . MET A 1 576 ? -12.381 -25.102 -7.765 1.00 50.88 576 MET A C 1
ATOM 4451 O O . MET A 1 576 ? -12.545 -26.295 -8.044 1.00 50.88 576 MET A O 1
ATOM 4455 N N . ASP A 1 577 ? -11.179 -24.537 -7.773 1.00 52.09 577 ASP A N 1
ATOM 4456 C CA . ASP A 1 577 ? -9.977 -25.363 -7.724 1.00 52.09 577 ASP A CA 1
ATOM 4457 C C . ASP A 1 577 ? -9.828 -26.017 -6.335 1.00 52.09 577 ASP A C 1
ATOM 4459 O O . ASP A 1 577 ? -10.624 -25.798 -5.417 1.00 52.09 577 ASP A O 1
ATOM 4463 N N . SER A 1 578 ? -8.811 -26.863 -6.164 1.00 51.91 578 SER A N 1
ATOM 4464 C CA . SER A 1 578 ? -8.557 -27.539 -4.886 1.00 51.91 578 SER A CA 1
ATOM 4465 C C . SER A 1 578 ? -8.256 -26.586 -3.721 1.00 51.91 578 SER A C 1
ATOM 4467 O O . SER A 1 578 ? -8.212 -27.048 -2.585 1.00 51.91 578 SER A O 1
ATOM 4469 N N . ALA A 1 579 ? -8.025 -25.297 -3.991 1.00 52.72 579 ALA A N 1
ATOM 4470 C CA . ALA A 1 579 ? -7.791 -24.262 -2.991 1.00 52.72 579 ALA A CA 1
ATOM 4471 C C . ALA A 1 579 ? -9.065 -23.466 -2.632 1.00 52.72 579 ALA A C 1
ATOM 4473 O O . ALA A 1 579 ? -8.998 -22.582 -1.786 1.00 52.72 579 ALA A O 1
ATOM 4474 N N . GLY A 1 580 ? -10.226 -23.789 -3.220 1.00 56.19 580 GLY A N 1
ATOM 4475 C CA . GLY A 1 580 ? -11.480 -23.066 -2.965 1.00 56.19 580 GLY A CA 1
ATOM 4476 C C . GLY A 1 580 ? -11.633 -21.786 -3.793 1.00 56.19 580 GLY A C 1
ATOM 4477 O O . GLY A 1 580 ? -12.519 -20.974 -3.523 1.00 56.19 580 GLY A O 1
ATOM 4478 N N . THR A 1 581 ? -10.793 -21.608 -4.813 1.00 55.62 581 THR A N 1
ATOM 4479 C CA . THR A 1 581 ? -10.747 -20.394 -5.626 1.00 55.62 581 THR A CA 1
ATOM 4480 C C . THR A 1 581 ? -11.535 -20.576 -6.920 1.00 55.62 581 THR A C 1
ATOM 4482 O O . THR A 1 581 ? -11.407 -21.596 -7.604 1.00 55.62 581 THR A O 1
ATOM 4485 N N . LEU A 1 582 ? -12.346 -19.582 -7.293 1.00 61.31 582 LEU A N 1
ATOM 4486 C CA . LEU A 1 582 ? -13.032 -19.562 -8.584 1.00 61.31 582 LEU A CA 1
ATOM 4487 C C . LEU A 1 582 ? -12.112 -19.022 -9.681 1.00 61.31 582 LEU A C 1
ATOM 4489 O O . LEU A 1 582 ? -11.616 -17.899 -9.595 1.00 61.31 582 LEU A O 1
ATOM 4493 N N . GLN A 1 583 ? -11.996 -19.772 -10.778 1.00 53.31 583 GLN A N 1
ATOM 4494 C CA . GLN A 1 583 ? -11.476 -19.248 -12.042 1.00 53.31 583 GLN A CA 1
ATOM 4495 C C . GLN A 1 583 ? -12.627 -18.861 -12.976 1.00 53.31 583 GLN A C 1
ATOM 4497 O O . GLN A 1 583 ? -13.170 -19.714 -13.679 1.00 53.31 583 GLN A O 1
ATOM 4502 N N . ALA A 1 584 ? -12.994 -17.580 -13.010 1.00 49.28 584 ALA A N 1
ATOM 4503 C CA . ALA A 1 584 ? -13.840 -17.056 -14.078 1.00 49.28 584 ALA A CA 1
ATOM 4504 C C . ALA A 1 584 ? -12.958 -16.824 -15.315 1.00 49.28 584 ALA A C 1
ATOM 4506 O O . ALA A 1 584 ? -12.096 -15.951 -15.310 1.00 49.28 584 ALA A O 1
ATOM 4507 N N . ARG A 1 585 ? -13.123 -17.637 -16.363 1.00 42.78 585 ARG A N 1
ATOM 4508 C CA . ARG A 1 585 ? -12.364 -17.530 -17.622 1.00 42.78 585 ARG A CA 1
ATOM 4509 C C . ARG A 1 585 ? -13.108 -16.724 -18.689 1.00 42.78 585 ARG A C 1
ATOM 4511 O O . ARG A 1 585 ? -12.544 -16.442 -19.742 1.00 42.78 585 ARG A O 1
ATOM 4518 N N . SER A 1 586 ? -14.372 -16.361 -18.456 1.00 43.56 586 SER A N 1
ATOM 4519 C CA . SER A 1 586 ? -15.146 -15.465 -19.321 1.00 43.56 586 SER A CA 1
ATOM 4520 C C . SER A 1 586 ? -16.393 -14.905 -18.627 1.00 43.56 586 SER A C 1
ATOM 4522 O O . SER A 1 586 ? -16.879 -15.470 -17.648 1.00 43.56 586 SER A O 1
ATOM 4524 N N . TYR A 1 587 ? -16.988 -13.854 -19.209 1.00 37.62 587 TYR A N 1
ATOM 4525 C CA . TYR A 1 587 ? -18.308 -13.326 -18.826 1.00 37.62 587 TYR A CA 1
ATOM 4526 C C . TYR A 1 587 ? -19.384 -14.431 -18.740 1.00 37.62 587 TYR A C 1
ATOM 4528 O O . TYR A 1 587 ? -20.238 -14.408 -17.856 1.00 37.62 587 TYR A O 1
ATOM 4536 N N . ASN A 1 588 ? -19.306 -15.459 -19.595 1.00 39.09 588 ASN A N 1
ATOM 4537 C CA . ASN A 1 588 ? -20.268 -16.565 -19.609 1.00 39.09 588 ASN A CA 1
ATOM 4538 C C . ASN A 1 588 ? -20.150 -17.508 -18.399 1.00 39.09 588 ASN A C 1
ATOM 4540 O O . ASN A 1 588 ? -21.155 -18.115 -18.029 1.00 39.09 588 ASN A O 1
ATOM 4544 N N . ASP A 1 589 ? -18.980 -17.596 -17.754 1.00 43.03 589 ASP A N 1
ATOM 4545 C CA . ASP A 1 589 ? -18.789 -18.434 -16.557 1.00 43.03 589 ASP A CA 1
ATOM 4546 C C . ASP A 1 589 ? -19.558 -17.879 -15.347 1.00 43.03 589 ASP A C 1
ATOM 4548 O O . ASP A 1 589 ? -19.929 -18.625 -14.445 1.00 43.03 589 ASP A O 1
ATOM 4552 N N . ILE A 1 590 ? -19.854 -16.574 -15.364 1.00 42.88 590 ILE A N 1
ATOM 4553 C CA . ILE A 1 590 ? -20.632 -15.875 -14.333 1.00 42.88 590 ILE A CA 1
ATOM 4554 C C . ILE A 1 590 ? -22.099 -15.716 -14.755 1.00 42.88 590 ILE A C 1
ATOM 4556 O O . ILE A 1 590 ? -23.000 -15.823 -13.927 1.00 42.88 590 ILE A O 1
ATOM 4560 N N . VAL A 1 591 ? -22.378 -15.517 -16.046 1.00 36.94 591 VAL A N 1
ATOM 4561 C CA . VAL A 1 591 ? -23.748 -15.322 -16.564 1.00 36.94 591 VAL A CA 1
ATOM 4562 C C . VAL A 1 591 ? -24.566 -16.614 -16.610 1.00 36.94 591 VAL A C 1
ATOM 4564 O O . VAL A 1 591 ? -25.793 -16.561 -16.521 1.00 36.94 591 VAL A O 1
ATOM 4567 N N . GLY A 1 592 ? -23.926 -17.789 -16.639 1.00 34.22 592 GLY A N 1
ATOM 4568 C CA . GLY A 1 592 ? -24.620 -19.075 -16.481 1.00 34.22 592 GLY A CA 1
ATOM 4569 C C . GLY A 1 592 ? -25.398 -19.224 -15.160 1.00 34.22 592 GLY A C 1
ATOM 4570 O O . GLY A 1 592 ? -26.179 -20.161 -15.012 1.00 34.22 592 GLY A O 1
ATOM 4571 N N . ILE A 1 593 ? -25.215 -18.294 -14.217 1.00 46.19 593 ILE A N 1
ATOM 4572 C CA . ILE A 1 593 ? -25.757 -18.314 -12.853 1.00 46.19 593 ILE A CA 1
ATOM 4573 C C . ILE A 1 593 ? -27.106 -17.569 -12.752 1.00 46.19 593 ILE A C 1
ATOM 4575 O O . ILE A 1 593 ? -27.808 -17.710 -11.756 1.00 46.19 593 ILE A O 1
ATOM 4579 N N . TRP A 1 594 ? -27.527 -16.828 -13.787 1.00 33.84 594 TRP A N 1
ATOM 4580 C CA . TRP A 1 594 ? -28.748 -15.997 -13.761 1.00 33.84 594 TRP A CA 1
ATOM 4581 C C . TRP A 1 594 ? -29.892 -16.479 -14.671 1.00 33.84 594 TRP A C 1
ATOM 4583 O O . TRP A 1 594 ? -30.798 -15.713 -14.971 1.00 33.84 594 TRP A O 1
ATOM 4593 N N . ASN A 1 595 ? -29.875 -17.745 -15.106 1.00 33.06 595 ASN A N 1
ATOM 4594 C CA . ASN A 1 595 ? -30.925 -18.313 -15.972 1.00 33.06 595 ASN A CA 1
ATOM 4595 C C . ASN A 1 595 ? -31.716 -19.482 -15.356 1.00 33.06 595 ASN A C 1
ATOM 4597 O O . ASN A 1 595 ? -32.385 -20.206 -16.087 1.00 33.06 595 ASN A O 1
ATOM 4601 N N . ASN A 1 596 ? -31.696 -19.658 -14.033 1.00 32.84 596 ASN A N 1
ATOM 4602 C CA . ASN A 1 596 ? -32.631 -20.563 -13.353 1.00 32.84 596 ASN A CA 1
ATOM 4603 C C . ASN A 1 596 ? -33.620 -19.767 -12.492 1.00 32.84 596 ASN A C 1
ATOM 4605 O O . ASN A 1 596 ? -33.647 -19.897 -11.273 1.00 32.84 596 ASN A O 1
ATOM 4609 N N . GLU A 1 597 ? -34.444 -18.948 -13.148 1.00 29.92 597 GLU A N 1
ATOM 4610 C CA . GLU A 1 597 ? -35.755 -18.584 -12.612 1.00 29.92 597 GLU A CA 1
ATOM 4611 C C . GLU A 1 597 ? -36.777 -19.633 -13.076 1.00 29.92 597 GLU A C 1
ATOM 4613 O O . GLU A 1 597 ? -37.121 -19.713 -14.256 1.00 29.92 597 GLU A O 1
ATOM 4618 N N . ASN A 1 598 ? -37.232 -20.449 -12.126 1.00 30.16 598 ASN A N 1
ATOM 4619 C CA . ASN A 1 598 ? -38.589 -20.990 -12.065 1.00 30.16 598 ASN A CA 1
ATOM 4620 C C . ASN A 1 598 ? -39.085 -20.824 -10.633 1.00 30.16 598 ASN A C 1
ATOM 4622 O O . ASN A 1 598 ? -38.361 -21.291 -9.722 1.00 30.16 598 ASN A O 1
#

Foldseek 3Di:
DPPVVPDDDDDDDDDQWDADPVGFIFRVQFLAFQWGDGLALPLPIDGHPPDDSVPRDDDDLVDDDLCFAQRWKKFFFFDQPDFKFPWQALVLLQPQQKKKKKWKKAAADLDWWWWFWAQFPVGDIFTPIADDPPDPDFAGPDDFDPPPPKFKDKQNHTFDGGSPRVSVSHDHSAMIMIMITGTHRSRGNTTTTHTHDPPGGGRGMGMAFMFMDRVPPPDTQWTQRRIPAQATPRPGDGMDGPDMTIFGHHPVSQAGSRRHGGLRYHHDSAAWAWWFFWWFFFAQPQKKWWWPADLDQPFLFKKKWWWKWFALDQFAWFKDQWFDDDLLQTFAFTQTGHPVAQAQQVGWGGQNNNDIDTTSVHGCNVVRPRDIKIWMWIDDLQFQKIFIDILLHTRDIDHDNVSRSGRRQTVVNIIMGQAGPPPSPRGDGGIIFWTFMARHGDDSVQSNVCQSAVHGPPGQTSWIFGSRFLFDQWGATQSLNRRIIGIPPDDRCNGRVGGDRSYHQCQVQNWWWKDAPPTDITTHGHHPNSHYDPDDDPPRIDTDDTFGHDPARRQGSIWMAHDPPPPPPPDDDFDADPRRIGDDRDRVSVVVVPPPDD

pLDDT: mean 80.27, std 16.65, range [29.92, 98.69]

Secondary structure (DSSP, 8-state):
-BTTTTB----SS----EE-TTS-EE-----SSSEE-BTTSS---EE--S--HHHHS---TTS--HHHHT-EEEEEE--SS--EEEE--HHHHTT-SSEEEEEEEE--SSS--EEE----TTS----EE---TT----S---SSB-TTT-EEEETTEEP-SSHHHHHHHS-TTSEEEEEEEEE--TT-S-EEE----STT--S--EEEEEEEE-SSSSS-SEEE--BS--B-TTT-PBPB-SEEEEEEB-SSSSBBTTSPBPSB-S--SSSEEEE-EE-EEEESSS-EEE-SS-SS--SS--EEEEEEEE---SSEEEEEES-SS-TTT-EEEEEEE-TT-SEEEEEEEEESSS-EEEEEEEE-GGGSSSSEEEEEEEEETTTTEEEEEETTEEEEEEE-GGGTT-----SS---EESS-TTT--S--EEEEEEEEEESSPPPHHHHHHHHHHSS-TT---SEEE-----SSSEE---SSS--PEEEES--HHHHTS-EESS--HHHHHEEEEEE-SSSPPEEEEPPTTS-----PPPTT-EEEEEEE-SSS--S-S-EEEEPTT-TT--SS---B-TTSEE---SHHHHHTTS----

Radius of gyration: 27.33 Å; chains: 1; bounding box: 75×51×82 Å

Sequence (598 aa):
IDAVNNRINLTSGIIYDIKLSDGTHYKCDEGAGTTAFDSSGNGHHGTMYNITESTFHATDNRVRSWQNEVGYNDYVFFNSTNGAMLIDDASVLANCTDATIEFKIYRGKDDDGLVFTHRHTNGIDVYFALYHPGQTSNSYSSNIYKSGQSRILVDGVQIGNARQDLANALTVGQVHTVRYEHFDLSMMSKLFMNLHSGGYFVEDDFIFDVKLDYTSDGVWEHHWPLIGHFDDVIGGLKAIPDSTIYLPADQTGSSDIIGNPLYHTGRVKYNADLVQSACATFDGVDDYADLPAPPFDANGTNWTVGCWFRTTDNFYRLIDWRGTGTATTVRGVQISKSATNTTFANTRIDTGAGNEINFAEVDALPYIDGNWHHIMLGWDSSTGTAYLYLDGNLALAKTNSALVNADLTSQPGIWRLGAASNDGSQQFQGSACGFIFYNILLSASEIAELYSTGFVSGVTPAAYYPLAEGAGTTLYDVSGNNLHATLYNISESSFWANTQDVFHYNINKGSSLYTHATNNDLRVPYDLNGHPLSITPPSGYSLASENPAGNWHNNAETKIQMMAGDANLAAGTFWMDSAGTLQARSYNDIVGIWNNEN